Protein AF-0000000072587667 (afdb_homodimer)

Secondary structure (DSSP, 8-state):
-EEEEETTTSHHHHHHHHHHHHH-EEE-TTSSEEE--EEEEEESSPPP-TT-TTEEEEE--TTSHHHHHHH--TTEEEEEE-----HHHHHH-HHHHIIIIIIIHHHHHHHHHHHTS--EEEEEEEGGG--SS--SSB-TTB----SSHHHHHHHHHHHHHHHHHHTTS-EEEEEEEPEE----SS--S-TTTHHHHHHHHHHTT--EEE-S-TT-EEEEE-HHHHHHHHHHHHHS-HHHHTT--EEE---EEEEHHHHHHHHHHHH-HHHHTTEEE---HHHHHHHHTS-S-B--HHHHHTT----S-HHHHHHHHHHHHH-/-EEEEETTTSHHHHHHHHHHHHH-EEE-TTSSEEE--EEEEEESSPPP-TT-TTEEEEE--TTSHHHHHHH--TTEEEEEE-----HHHHHH-HHHHIIIIIIIHHHHHHHHHHHTS--EEEEEEEGGG--SS--SSB-TTB----SSHHHHHHHHHHHHHHHHHHTTS-EEEEEEEPEE----SS--S-TTHHHHHHHHHHHTT--EEE-S-TT-EEEEE-HHHHHHHHHHHHHS-HHHHTT--EEE---EEEEHHHHHHHHHHHH-HHHHTTEEE---HHHHHHHHTS-S-B--HHHHHTT----S-HHHHHHHHHHHHH-

Nearest PDB structures (foldseek):
  2hrz-assembly1_A-2  TM=9.323E-01  e=7.200E-38  Agrobacterium fabrum str. C58
  7epr-assembly1_B  TM=9.068E-01  e=6.018E-23  synthetic construct
  5z75-assembly2_D  TM=9.074E-01  e=6.018E-23  synthetic construct
  7eps-assembly2_C  TM=8.869E-01  e=4.009E-23  synthetic construct
  3a4v-assembly1_A  TM=8.579E-01  e=2.378E-23  Thermoplasma volcanium

Foldseek 3Di:
DEEEEEVCQPQLNVVLVVVCVVVQWAQFLVLRIDGQQAYEYEYCDWHDQVPDPRYHYYHDALLDLVSLLVRDALPHQEYEYPDADAFQRCQVPVVRRCSRLANSLLSNLVSLLVNPNAHEYEYEAALQQAFDDADLAAELPDDGDGPTSNNVSRNNSQVSQLVSCVVSSHLYAYEHAWAEPQTDDDFDSHLCSLLNQLQHQLVVVAAGEDAEDQQQKGWYFYSVLVSVCRRLLSSFDSVLCPSPRYAYAHGDTDGNNQLLVLSCVQPNDSSSVRYHYHHDPVSHVSSNGGHSHYDRVSVVVSPRDGDDGSNVRSVVVVVVVVD/DEEEEEVCQPQLNVVLVVVCVVVQWAQFPVLRIDGQQAYEYEYCDWHDQVPDPRYHYYHDALLDLVSLLVRDALPHQEYEYPDADAFQRCQVPVVRRCSRLANSLLSNLVSLLVNPNAHEYEYEAALQQAFDDADLAAELPDDGDGPTSNNVSRNNSQVSQLVSCVVSSHLYAYEHAWAEPQTDDDFDSHLCSLLNQLQHQLVVVAAGEDAEDQQQKGWYFYSVLVSVLRRLLSSFDSVLCPSPRYAYAHGDTDGNNQLLVLSCVQPNDSSSVRYHYHHDPVSHVSSNGGHSHYDRVSVVVSPRYGDDGSNVRSVVVVVVVVD

Structure (mmCIF, N/CA/C/O backbone):
data_AF-0000000072587667-model_v1
#
loop_
_entity.id
_entity.type
_entity.pdbx_description
1 polymer 'NAD-dependent epimerase/dehydratase domain-containing protein'
#
loop_
_atom_site.group_PDB
_atom_site.id
_atom_site.type_symbol
_atom_site.label_atom_id
_atom_site.label_alt_id
_atom_site.label_comp_id
_atom_site.label_asym_id
_atom_site.label_entity_id
_atom_site.label_seq_id
_atom_site.pdbx_PDB_ins_code
_atom_site.Cartn_x
_atom_site.Cartn_y
_atom_site.Cartn_z
_atom_site.occupancy
_atom_site.B_iso_or_equiv
_atom_site.auth_seq_id
_atom_site.auth_comp_id
_atom_site.auth_asym_id
_atom_site.auth_atom_id
_atom_site.pdbx_PDB_model_num
ATOM 1 N N . MET A 1 1 ? 14.953 29.453 -4.309 1 95.75 1 MET A N 1
ATOM 2 C CA . MET A 1 1 ? 14.25 28.266 -4.805 1 95.75 1 MET A CA 1
ATOM 3 C C . MET A 1 1 ? 12.742 28.5 -4.848 1 95.75 1 MET A C 1
ATOM 5 O O . MET A 1 1 ? 12.242 29.438 -4.227 1 95.75 1 MET A O 1
ATOM 9 N N . LYS A 1 2 ? 12.102 27.719 -5.676 1 97.88 2 LYS A N 1
ATOM 10 C CA . LYS A 1 2 ? 10.641 27.656 -5.711 1 97.88 2 LYS A CA 1
ATOM 11 C C . LYS A 1 2 ? 10.117 26.5 -4.855 1 97.88 2 LYS A C 1
ATOM 13 O O . LYS A 1 2 ? 10.672 25.391 -4.891 1 97.88 2 LYS A O 1
ATOM 18 N N . VAL A 1 3 ? 9.07 26.812 -4.016 1 98.62 3 VAL A N 1
ATOM 19 C CA . VAL A 1 3 ? 8.43 25.828 -3.145 1 98.62 3 VAL A CA 1
ATOM 20 C C . VAL A 1 3 ? 6.941 25.734 -3.473 1 98.62 3 VAL A C 1
ATOM 22 O O . VAL A 1 3 ? 6.27 26.766 -3.639 1 98.62 3 VAL A O 1
ATOM 25 N N . LEU A 1 4 ? 6.488 24.531 -3.643 1 98.94 4 LEU A N 1
ATOM 26 C CA . LEU A 1 4 ? 5.07 24.297 -3.889 1 98.94 4 LEU A CA 1
ATOM 27 C C . LEU A 1 4 ? 4.406 23.672 -2.666 1 98.94 4 LEU A C 1
ATOM 29 O O . LEU A 1 4 ? 4.922 22.719 -2.09 1 98.94 4 LEU A O 1
ATOM 33 N N . ILE A 1 5 ? 3.271 24.234 -2.244 1 98.94 5 ILE A N 1
ATOM 34 C CA . ILE A 1 5 ? 2.391 23.625 -1.252 1 98.94 5 ILE A CA 1
ATOM 35 C C . ILE A 1 5 ? 1.044 23.297 -1.891 1 98.94 5 ILE A C 1
ATOM 37 O O . ILE A 1 5 ? 0.292 24.203 -2.268 1 98.94 5 ILE A O 1
ATOM 41 N N . THR A 1 6 ? 0.776 22.016 -2.119 1 98.94 6 THR A N 1
ATOM 42 C CA . THR A 1 6 ? -0.61 21.672 -2.416 1 98.94 6 THR A CA 1
ATOM 43 C C . THR A 1 6 ? -1.441 21.625 -1.138 1 98.94 6 THR A C 1
ATOM 45 O O . THR A 1 6 ? -0.946 21.219 -0.081 1 98.94 6 THR A O 1
ATOM 48 N N . GLY A 1 7 ? -2.746 21.969 -1.292 1 98.56 7 GLY A N 1
ATOM 49 C CA . GLY A 1 7 ? -3.49 22.234 -0.074 1 98.56 7 GLY A CA 1
ATOM 50 C C . GLY A 1 7 ? -3.096 23.547 0.586 1 98.56 7 GLY A C 1
ATOM 51 O O . GLY A 1 7 ? -3.162 23.672 1.811 1 98.56 7 GLY A O 1
ATOM 52 N N . GLY A 1 8 ? -2.67 24.5 -0.221 1 98.44 8 GLY A N 1
ATOM 53 C CA . GLY A 1 8 ? -2.084 25.734 0.271 1 98.44 8 GLY A CA 1
ATOM 54 C C . GLY A 1 8 ? -3.094 26.641 0.938 1 98.44 8 GLY A C 1
ATOM 55 O O . GLY A 1 8 ? -2.719 27.578 1.649 1 98.44 8 GLY A O 1
ATOM 56 N N . ALA A 1 9 ? -4.375 26.391 0.693 1 97.94 9 ALA A N 1
ATOM 57 C CA . ALA A 1 9 ? -5.41 27.203 1.316 1 97.94 9 ALA A CA 1
ATOM 58 C C . ALA A 1 9 ? -5.898 26.578 2.617 1 97.94 9 ALA A C 1
ATOM 60 O O . ALA A 1 9 ? -6.625 27.219 3.387 1 97.94 9 ALA A O 1
ATOM 61 N N . GLY A 1 10 ? -5.457 25.344 2.854 1 96.38 10 GLY A N 1
ATOM 62 C CA . GLY A 1 10 ? -5.895 24.641 4.055 1 96.38 10 GLY A CA 1
ATOM 63 C C . GLY A 1 10 ? -5.203 25.141 5.312 1 96.38 10 GLY A C 1
ATOM 64 O O . GLY A 1 10 ? -4.254 25.922 5.242 1 96.38 10 GLY A O 1
ATOM 65 N N . PHE A 1 11 ? -5.613 24.625 6.449 1 95.62 11 PHE A N 1
ATOM 66 C CA . PHE A 1 11 ? -5.172 25.062 7.77 1 95.62 11 PHE A CA 1
ATOM 67 C C . PHE A 1 11 ? -3.662 24.906 7.91 1 95.62 11 PHE A C 1
ATOM 69 O O . PHE A 1 11 ? -2.955 25.875 8.172 1 95.62 11 PHE A O 1
ATOM 76 N N . LEU A 1 12 ? -3.094 23.688 7.668 1 97.44 12 LEU A N 1
ATOM 77 C CA . LEU A 1 12 ? -1.657 23.469 7.793 1 97.44 12 LEU A CA 1
ATOM 78 C C . LEU A 1 12 ? -0.903 24.172 6.668 1 97.44 12 LEU A C 1
ATOM 80 O O . LEU A 1 12 ? 0.214 24.656 6.871 1 97.44 12 LEU A O 1
ATOM 84 N N . GLY A 1 13 ? -1.566 24.203 5.465 1 98.38 13 GLY A N 1
ATOM 85 C CA . GLY A 1 13 ? -0.937 24.875 4.34 1 98.38 13 GLY A CA 1
ATOM 86 C C . GLY A 1 13 ? -0.648 26.344 4.602 1 98.38 13 GLY A C 1
ATOM 87 O O . GLY A 1 13 ? 0.457 26.828 4.336 1 98.38 13 GLY A O 1
ATOM 88 N N . GLN A 1 14 ? -1.628 27.031 5.156 1 97.75 14 GLN A N 1
ATOM 89 C CA . GLN A 1 14 ? -1.488 28.469 5.438 1 97.75 14 GLN A CA 1
ATOM 90 C C . GLN A 1 14 ? -0.455 28.703 6.535 1 97.75 14 GLN A C 1
ATOM 92 O O . GLN A 1 14 ? 0.336 29.656 6.449 1 97.75 14 GLN A O 1
ATOM 97 N N . ARG A 1 15 ? -0.431 27.859 7.527 1 97.5 15 ARG A N 1
ATOM 98 C CA . ARG A 1 15 ? 0.527 28 8.617 1 97.5 15 ARG A CA 1
ATOM 99 C C . ARG A 1 15 ? 1.946 27.703 8.148 1 97.5 15 ARG A C 1
ATOM 101 O O . ARG A 1 15 ? 2.895 28.375 8.547 1 97.5 15 ARG A O 1
ATOM 108 N N . LEU A 1 16 ? 2.062 26.672 7.324 1 98.75 16 LEU A N 1
ATOM 109 C CA . LEU A 1 16 ? 3.365 26.344 6.754 1 98.75 16 LEU A CA 1
ATOM 110 C C . LEU A 1 16 ? 3.889 27.484 5.891 1 98.75 16 LEU A C 1
ATOM 112 O O . LEU A 1 16 ? 5.059 27.859 5.988 1 98.75 16 LEU A O 1
ATOM 116 N N . ALA A 1 17 ? 2.996 28.031 5.078 1 98.69 17 ALA A N 1
ATOM 117 C CA . ALA A 1 17 ? 3.371 29.141 4.219 1 98.69 17 ALA A CA 1
ATOM 118 C C . ALA A 1 17 ? 3.896 30.328 5.039 1 98.69 17 ALA A C 1
ATOM 120 O O . ALA A 1 17 ? 4.949 30.875 4.73 1 98.69 17 ALA A O 1
ATOM 121 N N . LYS A 1 18 ? 3.168 30.672 6.09 1 97.94 18 LYS A N 1
ATOM 122 C CA . LYS A 1 18 ? 3.564 31.781 6.961 1 97.94 18 LYS A CA 1
ATOM 123 C C . LYS A 1 18 ? 4.957 31.547 7.543 1 97.94 18 LYS A C 1
ATOM 125 O O . LYS A 1 18 ? 5.789 32.438 7.543 1 97.94 18 LYS A O 1
ATOM 130 N N . GLN A 1 19 ? 5.168 30.344 8.031 1 98.12 19 GLN A N 1
ATOM 131 C CA . GLN A 1 19 ? 6.449 30.031 8.656 1 98.12 19 GLN A CA 1
ATOM 132 C C . GLN A 1 19 ? 7.574 30.031 7.625 1 98.12 19 GLN A C 1
ATOM 134 O O . GLN A 1 19 ? 8.688 30.484 7.918 1 98.12 19 GLN A O 1
ATOM 139 N N . LEU A 1 20 ? 7.371 2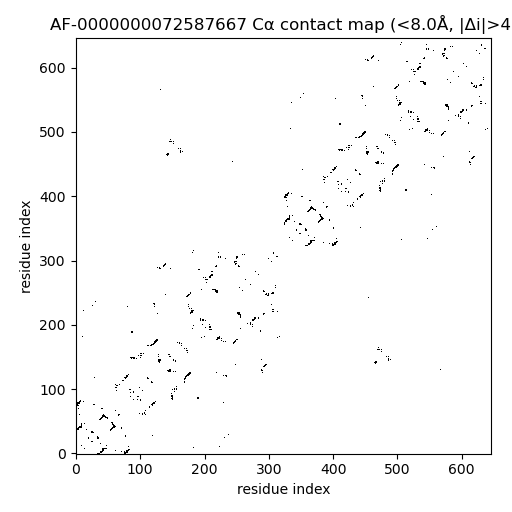9.484 6.43 1 98.44 20 LEU A N 1
ATOM 140 C CA . LEU A 1 20 ? 8.383 29.453 5.379 1 98.44 20 LEU A CA 1
ATOM 141 C C . LEU A 1 20 ? 8.758 30.875 4.945 1 98.44 20 LEU A C 1
ATOM 143 O O . LEU A 1 20 ? 9.93 31.156 4.707 1 98.44 20 LEU A O 1
ATOM 147 N N . LEU A 1 21 ? 7.754 31.734 4.848 1 98.12 21 LEU A N 1
ATOM 148 C CA . LEU A 1 21 ? 8 33.125 4.465 1 98.12 21 LEU A CA 1
ATOM 149 C C . LEU A 1 21 ? 8.828 33.844 5.523 1 98.12 21 LEU A C 1
ATOM 151 O O . LEU A 1 21 ? 9.734 34.625 5.191 1 98.12 21 LEU A O 1
ATOM 155 N N . ALA A 1 22 ? 8.508 33.594 6.797 1 97.75 22 ALA A N 1
ATOM 156 C CA . ALA A 1 22 ? 9.258 34.188 7.895 1 97.75 22 ALA A CA 1
ATOM 157 C C . ALA A 1 22 ? 10.711 33.719 7.902 1 97.75 22 ALA A C 1
ATOM 159 O O . ALA A 1 22 ? 11.617 34.531 8.156 1 97.75 22 ALA A O 1
ATOM 160 N N . ARG A 1 23 ? 10.914 32.438 7.621 1 97.25 23 ARG A N 1
ATOM 161 C CA . ARG A 1 23 ? 12.258 31.875 7.578 1 97.25 23 ARG A CA 1
ATOM 162 C C . ARG A 1 23 ? 13.031 32.406 6.367 1 97.25 23 ARG A C 1
ATOM 164 O O . ARG A 1 23 ? 14.227 32.656 6.461 1 97.25 23 ARG A O 1
ATOM 171 N N . GLY A 1 24 ? 12.406 32.375 5.242 1 97.94 24 GLY A N 1
ATOM 172 C CA . GLY A 1 24 ? 12.945 32.906 4.016 1 97.94 24 GLY A CA 1
ATOM 173 C C . GLY A 1 24 ? 13.859 31.953 3.275 1 97.94 24 GLY A C 1
ATOM 174 O O . GLY A 1 24 ? 14.336 32.281 2.182 1 97.94 24 GLY A O 1
ATOM 175 N N . GLU A 1 25 ? 14.125 30.797 3.943 1 97.44 25 GLU A N 1
ATOM 176 C CA . GLU A 1 25 ? 15.039 29.844 3.311 1 97.44 25 GLU A CA 1
ATOM 177 C C . GLU A 1 25 ? 14.688 28.406 3.688 1 97.44 25 GLU A C 1
ATOM 179 O O . GLU A 1 25 ? 13.93 28.188 4.637 1 97.44 25 GLU A O 1
ATOM 184 N N . LEU A 1 26 ? 15.141 27.484 2.902 1 96.25 26 LEU A N 1
ATOM 185 C CA . LEU A 1 26 ? 15.055 26.047 3.1 1 96.25 26 LEU A CA 1
ATOM 186 C C . LEU A 1 26 ? 16.344 25.359 2.66 1 96.25 26 LEU A C 1
ATOM 188 O O . LEU A 1 26 ? 17.016 25.828 1.736 1 96.25 26 LEU A O 1
ATOM 192 N N . THR A 1 27 ? 16.625 24.266 3.352 1 92.75 27 TH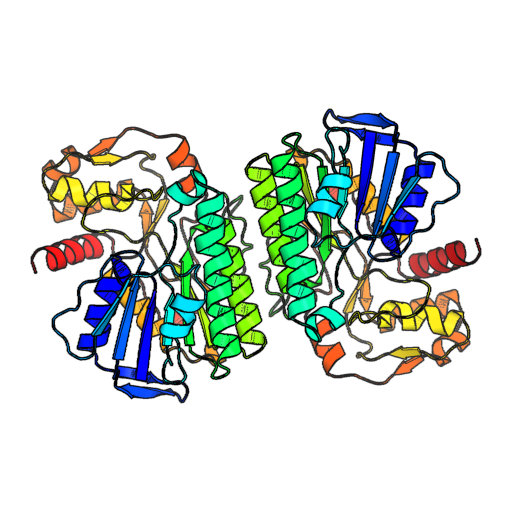R A N 1
ATOM 193 C CA . THR A 1 27 ? 17.797 23.516 2.922 1 92.75 27 THR A CA 1
ATOM 194 C C . THR A 1 27 ? 17.594 22.953 1.52 1 92.75 27 THR A C 1
ATOM 196 O O . THR A 1 27 ? 16.594 22.281 1.255 1 92.75 27 THR A O 1
ATOM 199 N N . GLY A 1 28 ? 18.578 23.172 0.674 1 83.5 28 GLY A N 1
ATOM 200 C CA . GLY A 1 28 ? 18.5 22.719 -0.701 1 83.5 28 GLY A CA 1
ATOM 201 C C . GLY A 1 28 ? 19 21.297 -0.883 1 83.5 28 GLY A C 1
ATOM 202 O O . GLY A 1 28 ? 19.359 20.625 0.089 1 83.5 28 GLY A O 1
ATOM 203 N N . PRO A 1 29 ? 18.953 20.75 -2.158 1 78.25 29 PRO A N 1
ATOM 204 C CA . PRO A 1 29 ? 19.359 19.375 -2.471 1 78.25 29 PRO A CA 1
ATOM 205 C C . PRO A 1 29 ? 20.828 19.094 -2.119 1 78.25 29 PRO A C 1
ATOM 207 O O . PRO A 1 29 ? 21.188 17.953 -1.863 1 78.25 29 PRO A O 1
ATOM 210 N N . ASN A 1 30 ? 21.609 20.188 -2.088 1 81.25 30 ASN A N 1
ATOM 211 C CA . ASN A 1 30 ? 23.031 20.016 -1.803 1 81.25 30 ASN A CA 1
ATOM 212 C C . ASN A 1 30 ? 23.312 20.125 -0.31 1 81.25 30 ASN A C 1
ATOM 214 O O . ASN A 1 30 ? 24.484 20.125 0.104 1 81.25 30 ASN A O 1
ATOM 218 N N . GLY A 1 31 ? 22.266 20.391 0.42 1 85.56 31 GLY A N 1
ATOM 219 C CA . GLY A 1 31 ? 22.438 20.453 1.864 1 85.56 31 GLY A CA 1
ATOM 220 C C . GLY A 1 31 ? 22.641 21.859 2.387 1 85.56 31 GLY A C 1
ATOM 221 O O . GLY A 1 31 ? 22.672 22.078 3.6 1 85.56 31 GLY A O 1
ATOM 222 N N . ALA A 1 32 ? 22.703 22.812 1.496 1 91.25 32 ALA A N 1
ATOM 223 C CA . ALA A 1 32 ? 22.922 24.203 1.898 1 91.25 32 ALA A CA 1
ATOM 224 C C . ALA A 1 32 ? 21.609 24.984 1.881 1 91.25 32 ALA A C 1
ATOM 226 O O . ALA A 1 32 ? 20.734 24.719 1.058 1 91.25 32 ALA A O 1
ATOM 227 N N . PRO A 1 33 ? 21.531 25.938 2.797 1 94.38 33 PRO A N 1
ATOM 228 C CA . PRO A 1 33 ? 20.328 26.781 2.777 1 94.38 33 PRO A CA 1
ATOM 229 C C . PRO A 1 33 ? 20.203 27.578 1.483 1 94.38 33 PRO A C 1
ATOM 231 O O . PRO A 1 33 ? 21.188 28.062 0.942 1 94.38 33 PRO A O 1
ATOM 234 N N . ARG A 1 34 ? 19.047 27.688 1.019 1 96 34 ARG A N 1
ATOM 235 C CA . ARG A 1 34 ? 18.719 28.469 -0.172 1 96 34 ARG A CA 1
ATOM 236 C C . ARG A 1 34 ? 17.516 29.375 0.076 1 96 34 ARG A C 1
ATOM 238 O O . ARG A 1 34 ? 16.562 28.953 0.723 1 96 34 ARG A O 1
ATOM 245 N N . ARG A 1 35 ? 17.578 30.5 -0.483 1 97.44 35 ARG A N 1
ATOM 246 C CA . ARG A 1 35 ? 16.484 31.453 -0.357 1 97.44 35 ARG A CA 1
ATOM 247 C C . ARG A 1 35 ? 15.242 30.969 -1.078 1 97.44 35 ARG A C 1
ATOM 249 O O . ARG A 1 35 ? 15.336 30.391 -2.166 1 97.44 35 ARG A O 1
ATOM 256 N N . ILE A 1 36 ? 14.094 31.219 -0.482 1 98.25 36 ILE A N 1
ATOM 257 C CA . ILE A 1 36 ? 12.82 30.953 -1.138 1 98.25 36 ILE A CA 1
ATOM 258 C C . ILE A 1 36 ? 12.43 32.156 -2.012 1 98.25 36 ILE A C 1
ATOM 260 O O . ILE A 1 36 ? 12.055 33.219 -1.5 1 98.25 36 ILE A O 1
ATOM 264 N N . ASP A 1 37 ? 12.516 31.938 -3.303 1 98.19 37 ASP A N 1
ATOM 265 C CA . ASP A 1 37 ? 12.227 33 -4.25 1 98.19 37 ASP A CA 1
ATOM 266 C C . ASP A 1 37 ? 10.75 33.062 -4.609 1 98.19 37 ASP A C 1
ATOM 268 O O . ASP A 1 37 ? 10.219 34.094 -4.961 1 98.19 37 ASP A O 1
ATOM 272 N N . GLU A 1 38 ? 10.133 31.891 -4.551 1 98.44 38 GLU A N 1
ATOM 273 C CA . GLU A 1 38 ? 8.719 31.766 -4.879 1 98.44 38 GLU A CA 1
ATOM 274 C C . GLU A 1 38 ? 8.055 30.672 -4.055 1 98.44 38 GLU A C 1
ATOM 276 O O . GLU A 1 38 ? 8.617 29.578 -3.889 1 98.44 38 GLU A O 1
ATOM 281 N N . LEU A 1 39 ? 6.957 31.016 -3.523 1 98.62 39 LEU A N 1
ATOM 282 C CA . LEU A 1 39 ? 6.102 30.094 -2.797 1 98.62 39 LEU A CA 1
ATOM 283 C C . LEU A 1 39 ? 4.738 29.969 -3.471 1 98.62 39 LEU A C 1
ATOM 285 O O . LEU A 1 39 ? 3.941 30.906 -3.451 1 98.62 39 LEU A O 1
ATOM 289 N N . VAL A 1 40 ? 4.469 28.812 -4.094 1 98.81 40 VAL A N 1
ATOM 290 C CA . VAL A 1 40 ? 3.205 28.594 -4.789 1 98.81 40 VAL A CA 1
ATOM 291 C C . VAL A 1 40 ? 2.225 27.891 -3.854 1 98.81 40 VAL A C 1
ATOM 293 O O . VAL A 1 40 ? 2.523 26.812 -3.324 1 98.81 40 VAL A O 1
ATOM 296 N N . LEU A 1 41 ? 1.1 28.484 -3.598 1 98.81 41 LEU A N 1
ATOM 297 C CA . LEU A 1 41 ? -0.002 27.891 -2.844 1 98.81 41 LEU A CA 1
ATOM 298 C C . LEU A 1 41 ? -1.102 27.406 -3.779 1 98.81 41 LEU A C 1
ATOM 300 O O . LEU A 1 41 ? -1.875 28.203 -4.309 1 98.81 41 LEU A O 1
ATOM 304 N N . LEU A 1 42 ? -1.14 26.078 -3.99 1 98.88 42 LEU A N 1
ATOM 305 C CA . LEU A 1 42 ? -2.096 25.469 -4.906 1 98.88 42 LEU A CA 1
ATOM 306 C C . LEU A 1 42 ? -3.242 24.828 -4.141 1 98.88 42 LEU A C 1
ATOM 308 O O . LEU A 1 42 ? -3.014 24.016 -3.238 1 98.88 42 LEU A O 1
ATOM 312 N N . ASP A 1 43 ? -4.438 25.172 -4.453 1 98.69 43 ASP A N 1
ATOM 313 C CA . ASP A 1 43 ? -5.637 24.609 -3.836 1 98.69 43 ASP A CA 1
ATOM 314 C C . ASP A 1 43 ? -6.852 24.766 -4.746 1 98.69 43 ASP A C 1
ATOM 316 O O . ASP A 1 43 ? -6.789 25.469 -5.758 1 98.69 43 ASP A O 1
ATOM 320 N N . VAL A 1 44 ? -7.93 24.062 -4.402 1 98.25 44 VAL A N 1
ATOM 321 C CA . VAL A 1 44 ? -9.156 24.172 -5.18 1 98.25 44 VAL A CA 1
ATOM 322 C C . VAL A 1 44 ? -9.883 25.469 -4.812 1 98.25 44 VAL A C 1
ATOM 324 O O . VAL A 1 44 ? -10.789 25.906 -5.531 1 98.25 44 VAL A O 1
ATOM 327 N N . VAL A 1 45 ? -9.438 26.141 -3.736 1 97.62 45 VAL A N 1
ATOM 328 C CA . VAL A 1 45 ? -9.961 27.453 -3.357 1 97.62 45 VAL A CA 1
ATOM 329 C C . VAL A 1 45 ? -8.82 28.453 -3.236 1 97.62 45 VAL A C 1
ATOM 331 O O . VAL A 1 45 ? -7.656 28.062 -3.102 1 97.62 45 VAL A O 1
ATOM 334 N N . GLN A 1 46 ? -9.102 29.672 -3.275 1 97.5 46 GLN A N 1
ATOM 335 C CA . GLN A 1 46 ? -8.102 30.734 -3.234 1 97.5 46 GLN A CA 1
ATOM 336 C C . GLN A 1 46 ? -7.422 30.797 -1.868 1 97.5 46 GLN A C 1
ATOM 338 O O . GLN A 1 46 ? -8.094 30.922 -0.842 1 97.5 46 GLN A O 1
ATOM 343 N N . ALA A 1 47 ? -6.109 30.734 -1.859 1 96.5 47 ALA A N 1
ATOM 344 C CA . ALA A 1 47 ? -5.336 30.844 -0.628 1 96.5 47 ALA A CA 1
ATOM 345 C C . ALA A 1 47 ? -5.078 32.312 -0.277 1 96.5 47 ALA A C 1
ATOM 347 O O . ALA A 1 47 ? -5.141 33.188 -1.146 1 96.5 47 ALA A O 1
ATOM 348 N N . HIS A 1 48 ? -4.836 32.469 1.001 1 91.31 48 HIS A N 1
ATOM 349 C CA . HIS A 1 48 ? -4.375 33.781 1.438 1 91.31 48 HIS A CA 1
ATOM 350 C C . HIS A 1 48 ? -3.012 34.125 0.839 1 91.31 48 HIS A C 1
ATOM 352 O O . HIS A 1 48 ? -2.125 33.281 0.789 1 91.31 48 HIS A O 1
ATOM 358 N N . ASP A 1 49 ? -2.764 35.344 0.334 1 87 49 ASP A N 1
ATOM 359 C CA . ASP A 1 49 ? -1.525 35.656 -0.372 1 87 49 ASP A CA 1
ATOM 360 C C . ASP A 1 49 ? -0.516 36.312 0.561 1 87 49 ASP A C 1
ATOM 362 O O . ASP A 1 49 ? 0.63 36.562 0.175 1 87 49 ASP A O 1
ATOM 366 N N . PHE A 1 50 ? -0.824 36.594 1.835 1 92.62 50 PHE A N 1
ATOM 367 C CA . PHE A 1 50 ? 0.072 37.062 2.883 1 92.62 50 PHE A CA 1
ATOM 368 C C . PHE A 1 50 ? 0.664 38.438 2.516 1 92.62 50 PHE A C 1
ATOM 370 O O . PHE A 1 50 ? 1.636 38.875 3.129 1 92.62 50 PHE A O 1
ATOM 377 N N . ASP A 1 51 ? 0.313 39.125 1.457 1 94.56 51 ASP A N 1
ATOM 378 C CA . ASP A 1 51 ? 0.867 40.375 0.964 1 94.56 51 ASP A CA 1
ATOM 379 C C . ASP A 1 51 ? 2.381 40.281 0.792 1 94.56 51 ASP A C 1
ATOM 381 O O . ASP A 1 51 ? 3.115 41.188 1.208 1 94.56 51 ASP A O 1
ATOM 385 N N . ASP A 1 52 ? 2.896 39.188 0.437 1 97.5 52 ASP A N 1
ATOM 386 C CA . ASP A 1 52 ? 4.305 38.906 0.176 1 97.5 52 ASP A CA 1
ATOM 387 C C . ASP A 1 52 ? 4.543 38.625 -1.306 1 97.5 52 ASP A C 1
ATOM 389 O O . ASP A 1 52 ? 3.879 37.781 -1.898 1 97.5 52 ASP A O 1
ATOM 393 N N . ALA A 1 53 ? 5.488 39.312 -1.889 1 97 53 ALA A N 1
ATOM 394 C CA . ALA A 1 53 ? 5.742 39.25 -3.326 1 97 53 ALA A CA 1
ATOM 395 C C . ALA A 1 53 ? 6.203 37.844 -3.746 1 97 53 ALA A C 1
ATOM 397 O O . ALA A 1 53 ? 6.102 37.5 -4.918 1 97 53 ALA A O 1
ATOM 398 N N . ARG A 1 54 ? 6.688 37.125 -2.814 1 97.5 54 ARG A N 1
ATOM 399 C CA . ARG A 1 54 ? 7.172 35.781 -3.115 1 97.5 54 ARG A CA 1
ATOM 400 C C . ARG A 1 54 ? 6.008 34.812 -3.318 1 97.5 54 ARG A C 1
ATOM 402 O O . ARG A 1 54 ? 6.188 33.719 -3.867 1 97.5 54 ARG A O 1
ATOM 409 N N . VAL A 1 55 ? 4.77 35.156 -2.986 1 98.62 55 VAL A N 1
ATOM 410 C CA . VAL A 1 55 ? 3.664 34.188 -2.92 1 98.62 55 VAL A CA 1
ATOM 411 C C . VAL A 1 55 ? 2.854 34.25 -4.215 1 98.62 55 VAL A C 1
ATOM 413 O O . VAL A 1 55 ? 2.486 35.344 -4.676 1 98.62 55 VAL A O 1
ATOM 416 N N . THR A 1 56 ? 2.605 33.156 -4.82 1 97.62 56 THR A N 1
ATOM 417 C CA . THR A 1 56 ? 1.656 32.969 -5.91 1 97.62 56 THR A CA 1
ATOM 418 C C . THR A 1 56 ? 0.551 32 -5.5 1 97.62 56 THR A C 1
ATOM 420 O O . THR A 1 56 ? 0.793 30.797 -5.348 1 97.62 56 THR A O 1
ATOM 423 N N . ALA A 1 57 ? -0.606 32.5 -5.316 1 97.62 57 ALA A N 1
ATOM 424 C CA . ALA A 1 57 ? -1.758 31.656 -5.027 1 97.62 57 ALA A CA 1
ATOM 425 C C . ALA A 1 57 ? -2.424 31.172 -6.312 1 97.62 57 ALA A C 1
ATOM 427 O O . ALA A 1 57 ? -2.729 31.984 -7.195 1 97.62 57 ALA A O 1
ATOM 428 N N . ARG A 1 58 ? -2.613 29.906 -6.457 1 97.44 58 ARG A N 1
ATOM 429 C CA . ARG A 1 58 ? -3.207 29.312 -7.652 1 97.44 58 ARG A CA 1
ATOM 430 C C . ARG A 1 58 ? -4.402 28.438 -7.297 1 97.44 58 ARG A C 1
ATOM 432 O O . ARG A 1 58 ? -4.297 27.562 -6.434 1 97.44 58 ARG A O 1
ATOM 439 N N . VAL A 1 59 ? -5.488 28.688 -7.945 1 98.5 59 VAL A N 1
ATOM 440 C CA . VAL A 1 59 ? -6.66 27.844 -7.789 1 98.5 59 VAL A CA 1
ATOM 441 C C . VAL A 1 59 ? -6.66 26.766 -8.867 1 98.5 59 VAL A C 1
ATOM 443 O O . VAL A 1 59 ? -6.559 27.062 -10.062 1 98.5 59 VAL A O 1
ATOM 446 N N . GLY A 1 60 ? -6.715 25.469 -8.422 1 98.75 60 GLY A N 1
ATOM 447 C CA . GLY A 1 60 ? -6.719 24.375 -9.375 1 98.75 60 GLY A CA 1
ATOM 448 C C . GLY A 1 60 ? -6.895 23.016 -8.719 1 98.75 60 GLY A C 1
ATOM 449 O O . GLY A 1 60 ? -6.691 22.875 -7.512 1 98.75 60 GLY A O 1
ATOM 450 N N . ASP A 1 61 ? -7.281 22.094 -9.508 1 98.75 61 ASP A N 1
ATOM 451 C CA . ASP A 1 61 ? -7.465 20.703 -9.102 1 98.75 61 ASP A CA 1
ATOM 452 C C . ASP A 1 61 ? -6.191 19.891 -9.328 1 98.75 61 ASP A C 1
ATOM 454 O O . ASP A 1 61 ? -5.734 19.75 -10.461 1 98.75 61 ASP A O 1
ATOM 458 N N . ILE A 1 62 ? -5.68 19.312 -8.25 1 98.75 62 ILE A N 1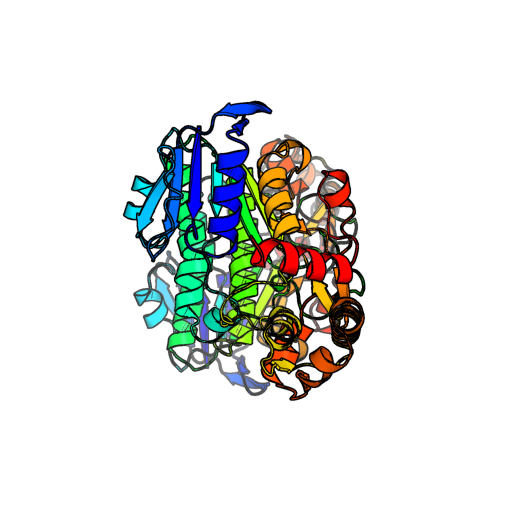
ATOM 459 C CA . ILE A 1 62 ? -4.402 18.609 -8.352 1 98.75 62 ILE A CA 1
ATOM 460 C C . ILE A 1 62 ? -4.574 17.328 -9.156 1 98.75 62 ILE A C 1
ATOM 462 O O . ILE A 1 62 ? -3.59 16.688 -9.539 1 98.75 62 ILE A O 1
ATOM 466 N N . ALA A 1 63 ? -5.812 16.953 -9.398 1 98.69 63 ALA A N 1
ATOM 467 C CA . ALA A 1 63 ? -6.055 15.773 -10.234 1 98.69 63 ALA A CA 1
ATOM 468 C C . ALA A 1 63 ? -5.973 16.125 -11.719 1 98.69 63 ALA A C 1
ATOM 470 O O . ALA A 1 63 ? -6.094 15.25 -12.578 1 98.69 63 ALA A O 1
ATOM 471 N N . ASP A 1 64 ? -5.809 17.375 -12.047 1 98.75 64 ASP A N 1
ATOM 472 C CA . ASP A 1 64 ? -5.598 17.844 -13.414 1 98.75 64 ASP A CA 1
ATOM 473 C C . ASP A 1 64 ? -4.105 17.984 -13.719 1 98.75 64 ASP A C 1
ATOM 475 O O . ASP A 1 64 ? -3.432 18.859 -13.156 1 98.75 64 ASP A O 1
ATOM 479 N N . ARG A 1 65 ? -3.641 17.266 -14.656 1 98.69 65 ARG A N 1
ATOM 480 C CA . ARG A 1 65 ? -2.221 17.234 -15 1 98.69 65 ARG A CA 1
ATOM 481 C C . ARG A 1 65 ? -1.731 18.641 -15.375 1 98.69 65 ARG A C 1
ATOM 483 O O . ARG A 1 65 ? -0.624 19.031 -15.008 1 98.69 65 ARG A O 1
ATOM 490 N N . ALA A 1 66 ? -2.518 19.359 -16.109 1 98.75 66 ALA A N 1
ATOM 491 C CA . ALA A 1 66 ? -2.119 20.688 -16.578 1 98.75 66 ALA A CA 1
ATOM 492 C C . ALA A 1 66 ? -1.886 21.625 -15.398 1 98.75 66 ALA A C 1
ATOM 494 O O . ALA A 1 66 ? -1.002 22.484 -15.453 1 98.75 66 ALA A O 1
ATOM 495 N N . VAL A 1 67 ? -2.676 21.5 -14.375 1 98.88 67 VAL A N 1
ATOM 496 C CA . VAL A 1 67 ? -2.539 22.328 -13.18 1 98.88 67 VAL A CA 1
ATOM 497 C C . VAL A 1 67 ? -1.189 22.047 -12.516 1 98.88 67 VAL A C 1
ATOM 499 O O . VAL A 1 67 ? -0.462 22.984 -12.172 1 98.88 67 VAL A O 1
ATOM 502 N N . LEU A 1 68 ? -0.817 20.766 -12.391 1 98.88 68 LEU A N 1
ATOM 503 C CA . LEU A 1 68 ? 0.437 20.391 -11.742 1 98.88 68 LEU A CA 1
ATOM 504 C C . LEU A 1 68 ? 1.63 20.781 -12.609 1 98.88 68 LEU A C 1
ATOM 506 O O . LEU A 1 68 ? 2.652 21.234 -12.102 1 98.88 68 LEU A O 1
ATOM 510 N N . GLU A 1 69 ? 1.485 20.609 -13.922 1 98.75 69 GLU A N 1
ATOM 511 C CA . GLU A 1 69 ? 2.568 20.969 -14.836 1 98.75 69 GLU A CA 1
ATOM 512 C C . GLU A 1 69 ? 2.84 22.469 -14.82 1 98.75 69 GLU A C 1
ATOM 514 O O . GLU A 1 69 ? 3.984 22.891 -14.969 1 98.75 69 GLU A O 1
ATOM 519 N N . ALA A 1 70 ? 1.83 23.25 -14.609 1 98.5 70 ALA A N 1
ATOM 520 C CA . ALA A 1 70 ? 1.989 24.703 -14.508 1 98.5 70 ALA A CA 1
ATOM 521 C C . ALA A 1 70 ? 2.637 25.094 -13.18 1 98.5 70 ALA A C 1
ATOM 523 O O . ALA A 1 70 ? 3.369 26.078 -13.109 1 98.5 70 ALA A O 1
ATOM 524 N N . ALA A 1 71 ? 2.453 24.297 -12.148 1 98.69 71 ALA A N 1
ATOM 525 C CA . ALA A 1 71 ? 2.914 24.641 -10.797 1 98.69 71 ALA A CA 1
ATOM 526 C C . ALA A 1 71 ? 4.336 24.141 -10.562 1 98.69 71 ALA A C 1
ATOM 528 O O . ALA A 1 71 ? 5.074 24.703 -9.758 1 98.69 71 ALA A O 1
ATOM 529 N N . ILE A 1 72 ? 4.738 23.078 -11.258 1 98.75 72 ILE A N 1
ATOM 530 C CA . ILE A 1 72 ? 6.027 22.438 -11.031 1 98.75 72 ILE A CA 1
ATOM 531 C C . ILE A 1 72 ? 6.941 22.672 -12.234 1 98.75 72 ILE A C 1
ATOM 533 O O . ILE A 1 72 ? 6.641 22.234 -13.344 1 98.75 72 ILE A O 1
ATOM 537 N N . ASP A 1 73 ? 8 23.312 -12.055 1 98 73 ASP A N 1
ATOM 538 C CA . ASP A 1 73 ? 9.023 23.516 -13.078 1 98 73 ASP A CA 1
ATOM 539 C C . ASP A 1 73 ? 10.414 23.219 -12.531 1 98 73 ASP A C 1
ATOM 541 O O . ASP A 1 73 ? 10.555 22.641 -11.453 1 98 73 ASP A O 1
ATOM 545 N N . ALA A 1 74 ? 11.438 23.547 -13.258 1 95.94 74 ALA A N 1
ATOM 546 C CA . ALA A 1 74 ? 12.812 23.172 -12.93 1 95.94 74 ALA A CA 1
ATOM 547 C C . ALA A 1 74 ? 13.305 23.891 -11.688 1 95.94 74 ALA A C 1
ATOM 549 O O . ALA A 1 74 ? 14.305 23.5 -11.078 1 95.94 74 ALA A O 1
ATOM 550 N N . ARG A 1 75 ? 12.57 24.938 -11.297 1 96.12 75 ARG A N 1
ATOM 551 C CA . ARG A 1 75 ? 12.977 25.703 -10.125 1 96.12 75 ARG A CA 1
ATOM 552 C C . ARG A 1 75 ? 12.32 25.172 -8.859 1 96.12 75 ARG A C 1
ATOM 554 O O . ARG A 1 75 ? 12.688 25.562 -7.746 1 96.12 75 ARG A O 1
ATOM 561 N N . THR A 1 76 ? 11.328 24.297 -9.008 1 97.69 76 THR A N 1
ATOM 562 C CA . THR A 1 76 ? 10.625 23.734 -7.863 1 97.69 76 THR A CA 1
ATOM 563 C C . THR A 1 76 ? 11.477 22.688 -7.16 1 97.69 76 THR A C 1
ATOM 565 O O . THR A 1 76 ? 11.5 21.516 -7.566 1 97.69 76 THR A O 1
ATOM 568 N N . HIS A 1 77 ? 12 23.078 -6.051 1 96.25 77 HIS A N 1
ATOM 569 C CA . HIS A 1 77 ? 12.945 22.172 -5.402 1 96.25 77 HIS A CA 1
ATOM 570 C C . HIS A 1 77 ? 12.297 21.453 -4.23 1 96.25 77 HIS A C 1
ATOM 572 O O . HIS A 1 77 ? 12.828 20.438 -3.75 1 96.25 77 HIS A O 1
ATOM 578 N N . ALA A 1 78 ? 11.203 22.016 -3.756 1 98.06 78 ALA A N 1
ATOM 579 C CA . ALA A 1 78 ? 10.484 21.375 -2.662 1 98.06 78 ALA A CA 1
ATOM 580 C C . ALA A 1 78 ? 8.977 21.406 -2.908 1 98.06 78 ALA A C 1
ATOM 582 O O . ALA A 1 78 ? 8.43 22.422 -3.35 1 98.06 78 ALA A O 1
ATOM 583 N N . VAL A 1 79 ? 8.375 20.297 -2.725 1 98.75 79 VAL A N 1
ATOM 584 C CA . VAL A 1 79 ? 6.922 20.172 -2.779 1 98.75 79 VAL A CA 1
ATOM 585 C C . VAL A 1 79 ? 6.402 19.641 -1.445 1 98.75 79 VAL A C 1
ATOM 587 O O . VAL A 1 79 ? 6.805 18.562 -0.997 1 98.75 79 VAL A O 1
ATOM 590 N N . PHE A 1 80 ? 5.609 20.422 -0.776 1 98.94 80 PHE A N 1
ATOM 591 C CA . PHE A 1 80 ? 4.82 19.938 0.35 1 98.94 80 PHE A CA 1
ATOM 592 C C . PHE A 1 80 ? 3.428 19.516 -0.106 1 98.94 80 PHE A C 1
ATOM 594 O O . PHE A 1 80 ? 2.594 20.359 -0.433 1 98.94 80 PHE A O 1
ATOM 601 N N . HIS A 1 81 ? 3.182 18.234 -0.144 1 98.94 81 HIS A N 1
ATOM 602 C CA . HIS A 1 81 ? 1.905 17.703 -0.606 1 98.94 81 HIS A CA 1
ATOM 603 C C . HIS A 1 81 ? 0.947 17.469 0.559 1 98.94 81 HIS A C 1
ATOM 605 O O . HIS A 1 81 ? 0.907 16.375 1.134 1 98.94 81 HIS A O 1
ATOM 611 N N . LEU A 1 82 ? 0.079 18.469 0.823 1 98.81 82 LEU A N 1
ATOM 612 C CA . LEU A 1 82 ? -0.84 18.438 1.955 1 98.81 82 LEU A CA 1
ATOM 613 C C . LEU A 1 82 ? -2.275 18.234 1.484 1 98.81 82 LEU A C 1
ATOM 615 O O . LEU A 1 82 ? -3.154 17.906 2.285 1 98.81 82 LEU A O 1
ATOM 619 N N . ALA A 1 83 ? -2.539 18.438 0.189 1 98.62 83 ALA A N 1
ATOM 620 C CA . ALA A 1 83 ? -3.893 18.312 -0.341 1 98.62 83 ALA A CA 1
ATOM 621 C C . ALA A 1 83 ? -4.434 16.906 -0.147 1 98.62 83 ALA A C 1
ATOM 623 O O . ALA A 1 83 ? -3.752 15.922 -0.456 1 98.62 83 ALA A O 1
ATOM 624 N N . ALA A 1 84 ? -5.609 16.812 0.342 1 98 84 ALA A N 1
ATOM 625 C CA . ALA A 1 84 ? -6.242 15.516 0.55 1 98 84 ALA A CA 1
ATOM 626 C C . ALA A 1 84 ? -7.742 15.672 0.806 1 98 84 ALA A C 1
ATOM 628 O O . ALA A 1 84 ? -8.211 16.75 1.16 1 98 84 ALA A O 1
ATOM 629 N N . ILE A 1 85 ? -8.43 14.594 0.542 1 96.56 85 ILE A N 1
ATOM 630 C CA . ILE A 1 85 ? -9.766 14.375 1.096 1 96.56 85 ILE A CA 1
ATOM 631 C C . ILE A 1 85 ? -9.656 13.703 2.461 1 96.56 85 ILE A C 1
ATOM 633 O O . ILE A 1 85 ? -8.969 12.688 2.604 1 96.56 85 ILE A O 1
ATOM 637 N N . VAL A 1 86 ? -10.297 14.266 3.473 1 93.31 86 VAL A N 1
ATOM 638 C CA . VAL A 1 86 ? -10.117 13.797 4.844 1 93.31 86 VAL A CA 1
ATOM 639 C C . VAL A 1 86 ? -10.844 12.461 5.031 1 93.31 86 VAL A C 1
ATOM 641 O O . VAL A 1 86 ? -11.586 12.023 4.152 1 93.31 86 VAL A O 1
ATOM 644 N N . SER A 1 87 ? -10.648 11.812 6.148 1 92.56 87 SER A N 1
ATOM 645 C CA . SER A 1 87 ? -11.008 10.422 6.395 1 92.56 87 SER A CA 1
ATOM 646 C C . SER A 1 87 ? -12.516 10.211 6.246 1 92.56 87 SER A C 1
ATOM 648 O O . SER A 1 87 ? -12.953 9.336 5.496 1 92.56 87 SER A O 1
ATOM 650 N N . GLY A 1 88 ? -13.336 11.047 6.934 1 90.81 88 GLY A N 1
ATOM 651 C CA . GLY A 1 88 ? -14.773 10.875 6.875 1 90.81 88 GLY A CA 1
ATOM 652 C C . GLY A 1 88 ? -15.344 11.078 5.484 1 90.81 88 GLY A C 1
ATOM 653 O O . GLY A 1 88 ? -16.234 10.336 5.055 1 90.81 88 GLY A O 1
ATOM 654 N N . GLN A 1 89 ? -14.805 12.031 4.816 1 93.25 89 GLN A N 1
ATOM 655 C CA . GLN A 1 89 ? -15.289 12.344 3.475 1 93.25 89 GLN A CA 1
ATOM 656 C C . GLN A 1 89 ? -14.898 11.258 2.482 1 93.25 89 GLN A C 1
ATOM 658 O O . GLN A 1 89 ? -15.695 10.875 1.625 1 93.25 89 GLN A O 1
ATOM 663 N N . ALA A 1 90 ? -13.68 10.734 2.586 1 95.12 90 ALA A N 1
ATOM 664 C CA . ALA A 1 90 ? -13.219 9.664 1.7 1 95.12 90 ALA A CA 1
ATOM 665 C C . ALA A 1 90 ? -14.031 8.391 1.906 1 95.12 90 ALA A C 1
ATOM 667 O O . ALA A 1 90 ? -14.25 7.629 0.963 1 95.12 90 ALA A O 1
ATOM 668 N N . GLU A 1 91 ? -14.438 8.188 3.17 1 93.88 91 GLU A N 1
ATOM 669 C CA . GLU A 1 91 ? -15.281 7.027 3.453 1 93.88 91 GLU A CA 1
ATOM 670 C C . GLU A 1 91 ? -16.672 7.188 2.832 1 93.88 91 GLU A C 1
ATOM 672 O O . GLU A 1 91 ? -17.219 6.23 2.287 1 93.88 91 GLU A O 1
ATOM 677 N N . ALA A 1 92 ? -17.188 8.406 2.906 1 94.44 92 ALA A N 1
ATOM 678 C CA . ALA A 1 92 ? -18.516 8.688 2.381 1 94.44 92 ALA A CA 1
ATOM 679 C C . ALA A 1 92 ? -18.5 8.742 0.856 1 94.44 92 ALA A C 1
ATOM 681 O O . ALA A 1 92 ? -19.469 8.32 0.209 1 94.44 92 ALA A O 1
ATOM 682 N N . ASP A 1 93 ? -17.5 9.273 0.302 1 97.62 93 ASP A N 1
ATOM 683 C CA . ASP A 1 93 ? -17.312 9.406 -1.14 1 97.62 93 ASP A CA 1
ATOM 684 C C . ASP A 1 93 ? -16.031 8.711 -1.591 1 97.62 93 ASP A C 1
ATOM 686 O O . ASP A 1 93 ? -15 9.367 -1.757 1 97.62 93 ASP A O 1
ATOM 690 N N . PHE A 1 94 ? -16.188 7.406 -1.862 1 98.31 94 PHE A N 1
ATOM 691 C CA . PHE A 1 94 ? -15.055 6.535 -2.166 1 98.31 94 PHE A CA 1
ATOM 692 C C . PHE A 1 94 ? -14.305 7.027 -3.398 1 98.31 94 PHE A C 1
ATOM 694 O O . PHE A 1 94 ? -13.078 7.133 -3.383 1 98.31 94 PHE A O 1
ATOM 701 N N . ASP A 1 95 ? -15 7.387 -4.441 1 98.69 95 ASP A N 1
ATOM 702 C CA . ASP A 1 95 ? -14.398 7.77 -5.715 1 98.69 95 ASP A CA 1
ATOM 703 C C . ASP A 1 95 ? -13.648 9.094 -5.594 1 98.69 95 ASP A C 1
ATOM 705 O O . ASP A 1 95 ? -12.578 9.266 -6.188 1 98.69 95 ASP A O 1
ATOM 709 N N . LEU A 1 96 ? -14.203 9.992 -4.816 1 98.56 96 LEU A N 1
ATOM 710 C CA . LEU A 1 96 ? -13.508 11.258 -4.582 1 98.56 96 LEU A CA 1
ATOM 711 C C . LEU A 1 96 ? -12.211 11.031 -3.824 1 98.56 96 LEU A C 1
ATOM 713 O O . LEU A 1 96 ? -11.18 11.625 -4.156 1 98.56 96 LEU A O 1
ATOM 717 N N . GLY A 1 97 ? -12.227 10.156 -2.795 1 98.56 97 GLY A N 1
ATOM 718 C CA . GLY A 1 97 ? -11.016 9.797 -2.08 1 98.56 97 GLY A CA 1
ATOM 719 C C . GLY A 1 97 ? -9.953 9.188 -2.979 1 98.56 97 GLY A C 1
ATOM 720 O O . GLY A 1 97 ? -8.789 9.586 -2.922 1 98.56 97 GLY A O 1
ATOM 721 N N . MET A 1 98 ? -10.391 8.273 -3.867 1 98.75 98 MET A N 1
ATOM 722 C CA . MET A 1 98 ? -9.461 7.637 -4.797 1 98.75 98 MET A CA 1
ATOM 723 C C . MET A 1 98 ? -8.852 8.664 -5.746 1 98.75 98 MET A C 1
ATOM 725 O O . MET A 1 98 ? -7.637 8.672 -5.965 1 98.75 98 MET A O 1
ATOM 729 N N . ARG A 1 99 ? -9.648 9.547 -6.254 1 98.75 99 ARG A N 1
ATOM 730 C CA . ARG A 1 99 ? -9.227 10.539 -7.238 1 98.75 99 ARG A CA 1
ATOM 731 C C . ARG A 1 99 ? -8.188 11.484 -6.652 1 98.75 99 ARG A C 1
ATOM 733 O O . ARG A 1 99 ? -7.184 11.789 -7.297 1 98.75 99 ARG A O 1
ATOM 740 N N . ILE A 1 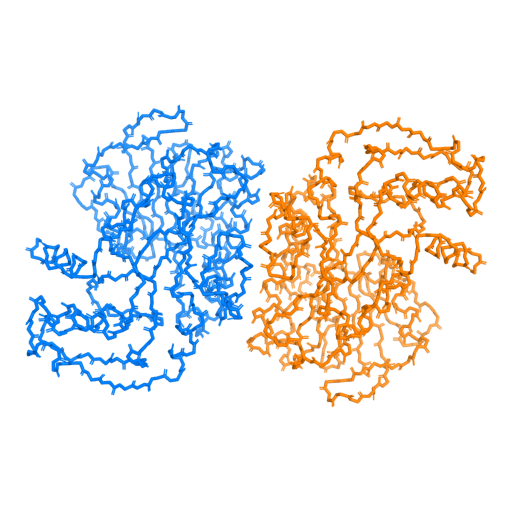100 ? -8.391 11.906 -5.445 1 98.81 100 ILE A N 1
ATOM 741 C CA . ILE A 1 100 ? -7.562 12.969 -4.898 1 98.81 100 ILE A CA 1
ATOM 742 C C . ILE A 1 100 ? -6.41 12.367 -4.098 1 98.81 100 ILE A C 1
ATOM 744 O O . ILE A 1 100 ? -5.246 12.711 -4.316 1 98.81 100 ILE A O 1
ATOM 748 N N . ASN A 1 101 ? -6.699 11.453 -3.186 1 98.81 101 ASN A N 1
ATOM 749 C CA . ASN A 1 101 ? -5.688 10.961 -2.258 1 98.81 101 ASN A CA 1
ATOM 750 C C . ASN A 1 101 ? -4.738 9.977 -2.934 1 98.81 101 ASN A C 1
ATOM 752 O O . ASN A 1 101 ? -3.562 9.891 -2.572 1 98.81 101 ASN A O 1
ATOM 756 N N . LEU A 1 102 ? -5.223 9.219 -3.938 1 98.81 102 LEU A N 1
ATOM 757 C CA . LEU A 1 102 ? -4.375 8.242 -4.613 1 98.81 102 LEU A CA 1
ATOM 758 C C . LEU A 1 102 ? -3.941 8.758 -5.984 1 98.81 102 LEU A C 1
ATOM 760 O O . LEU A 1 102 ? -2.76 9.039 -6.199 1 98.81 102 LEU A O 1
ATOM 764 N N . ASP A 1 103 ? -4.883 8.984 -6.879 1 98.75 103 ASP A N 1
ATOM 765 C CA . ASP A 1 103 ? -4.57 9.289 -8.273 1 98.75 103 ASP A CA 1
ATOM 766 C C . ASP A 1 103 ? -3.822 10.617 -8.391 1 98.75 103 ASP A C 1
ATOM 768 O O . ASP A 1 103 ? -2.842 10.719 -9.133 1 98.75 103 ASP A O 1
ATOM 772 N N . ALA A 1 104 ? -4.297 11.633 -7.707 1 98.88 104 ALA A N 1
ATOM 773 C CA . ALA A 1 104 ? -3.646 12.938 -7.793 1 98.88 104 ALA A CA 1
ATOM 774 C C . ALA A 1 104 ? -2.256 12.898 -7.164 1 98.88 104 ALA A C 1
ATOM 776 O O . ALA A 1 104 ? -1.336 13.57 -7.637 1 98.88 104 ALA A O 1
ATOM 777 N N . SER A 1 105 ? -2.119 12.148 -6.066 1 98.88 105 SER A N 1
ATOM 778 C CA . SER A 1 105 ? -0.8 11.984 -5.461 1 98.88 105 SER A CA 1
ATOM 779 C C . SER A 1 105 ? 0.171 11.32 -6.43 1 98.88 105 SER A C 1
ATOM 781 O O . SER A 1 105 ? 1.32 11.742 -6.559 1 98.88 105 SER A O 1
ATOM 783 N N . ARG A 1 106 ? -0.272 10.266 -7.082 1 98.88 106 ARG A N 1
ATOM 784 C CA . ARG A 1 106 ? 0.566 9.617 -8.086 1 98.88 106 ARG A CA 1
ATOM 785 C C . ARG A 1 106 ? 0.879 10.562 -9.234 1 98.88 106 ARG A C 1
ATOM 787 O O . ARG A 1 106 ? 2.014 10.609 -9.719 1 98.88 106 ARG A O 1
ATOM 794 N N . LEU A 1 107 ? -0.13 11.305 -9.688 1 98.88 107 LEU A N 1
ATOM 795 C CA . LEU A 1 107 ? 0.045 12.242 -10.781 1 98.88 107 LEU A CA 1
ATOM 796 C C . LEU A 1 107 ? 1.105 13.289 -10.438 1 98.88 107 LEU A C 1
ATOM 798 O O . LEU A 1 107 ? 1.929 13.641 -11.289 1 98.88 107 LEU A O 1
ATOM 802 N N . LEU A 1 108 ? 1.071 13.758 -9.203 1 98.94 108 LEU A N 1
ATOM 803 C CA . LEU A 1 108 ? 2.084 14.703 -8.742 1 98.94 108 LEU A CA 1
ATOM 804 C C . LEU A 1 108 ? 3.482 14.117 -8.883 1 98.94 108 LEU A C 1
ATOM 806 O O . LEU A 1 108 ? 4.387 14.773 -9.398 1 98.94 108 LEU A O 1
ATOM 810 N N . LEU A 1 109 ? 3.666 12.883 -8.492 1 98.94 109 LEU A N 1
ATOM 811 C CA . LEU A 1 109 ? 4.949 12.195 -8.602 1 98.94 109 LEU A CA 1
ATOM 812 C C . LEU A 1 109 ? 5.336 12.008 -10.07 1 98.94 109 LEU A C 1
ATOM 814 O O . LEU A 1 109 ? 6.504 12.156 -10.43 1 98.94 109 LEU A O 1
ATOM 818 N N . ASP A 1 110 ? 4.324 11.695 -10.906 1 98.88 110 ASP A N 1
ATOM 819 C CA . ASP A 1 110 ? 4.57 11.508 -12.328 1 98.88 110 ASP A CA 1
ATOM 820 C C . ASP A 1 110 ? 5.047 12.805 -12.984 1 98.88 110 ASP A C 1
ATOM 822 O O . ASP A 1 110 ? 5.926 12.781 -13.852 1 98.88 110 ASP A O 1
ATOM 826 N N . VAL A 1 111 ? 4.426 13.891 -12.586 1 98.88 111 VAL A N 1
ATOM 827 C CA . VAL A 1 111 ? 4.824 15.188 -13.133 1 98.88 111 VAL A CA 1
ATOM 828 C C . VAL A 1 111 ? 6.254 15.508 -12.703 1 98.88 111 VAL A C 1
ATOM 830 O O . VAL A 1 111 ? 7.059 15.969 -13.508 1 98.88 111 VAL A O 1
ATOM 833 N N . CYS A 1 112 ? 6.605 15.25 -11.438 1 98.81 112 CYS A N 1
ATOM 834 C CA . CYS A 1 112 ? 7.977 15.422 -10.977 1 98.81 112 CYS A CA 1
ATOM 835 C C . CYS A 1 112 ? 8.938 14.555 -11.781 1 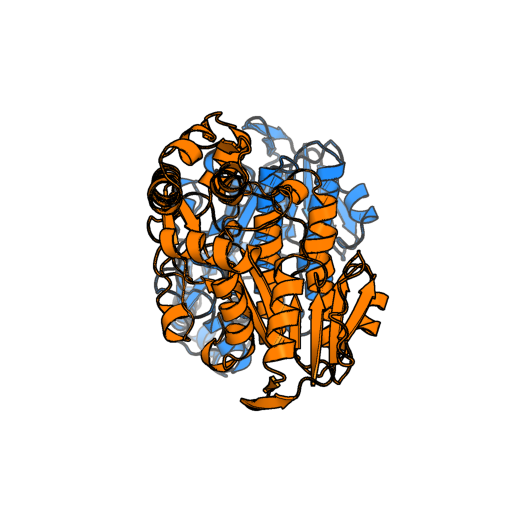98.81 112 CYS A C 1
ATOM 837 O O . CYS A 1 112 ? 9.992 15.023 -12.211 1 98.81 112 CYS A O 1
ATOM 839 N N . ARG A 1 113 ? 8.555 13.297 -11.969 1 98.69 113 ARG A N 1
ATOM 840 C CA . ARG A 1 113 ? 9.367 12.367 -12.75 1 98.69 113 ARG A CA 1
ATOM 841 C C . ARG A 1 113 ? 9.625 12.914 -14.148 1 98.69 113 ARG A C 1
ATOM 843 O O . ARG A 1 113 ? 10.758 12.891 -14.633 1 98.69 113 ARG A O 1
ATOM 850 N N . ALA A 1 114 ? 8.57 13.422 -14.758 1 98.44 114 ALA A N 1
ATOM 851 C CA . ALA A 1 114 ? 8.648 13.922 -16.125 1 98.44 114 ALA A CA 1
ATOM 852 C C . ALA A 1 114 ? 9.578 15.133 -16.219 1 98.44 114 ALA A C 1
ATOM 854 O O . ALA A 1 114 ? 10.258 15.336 -17.219 1 98.44 114 ALA A O 1
ATOM 855 N N . ARG A 1 115 ? 9.633 15.938 -15.148 1 97.75 115 ARG A N 1
ATOM 856 C CA . ARG A 1 115 ? 10.5 17.109 -15.125 1 97.75 115 ARG A CA 1
ATOM 857 C C . ARG A 1 115 ? 11.961 16.703 -14.984 1 97.75 115 ARG A C 1
ATOM 859 O O . ARG A 1 115 ? 12.859 17.422 -15.445 1 97.75 115 ARG A O 1
ATOM 866 N N . GLY A 1 116 ? 12.289 15.656 -14.242 1 97.44 116 GLY A N 1
ATOM 867 C CA . GLY A 1 116 ? 13.586 15 -14.281 1 97.44 116 GLY A CA 1
ATOM 868 C C . GLY A 1 116 ? 14.594 15.609 -13.336 1 97.44 116 GLY A C 1
ATOM 869 O O . GLY A 1 116 ? 15.789 15.289 -13.391 1 97.44 116 GLY A O 1
ATOM 870 N N . HIS A 1 117 ? 14.094 16.547 -12.414 1 96 117 HIS A N 1
ATOM 871 C CA . HIS A 1 117 ? 15.07 17.234 -11.578 1 96 117 HIS A CA 1
ATOM 872 C C . HIS A 1 117 ? 14.984 16.766 -10.125 1 96 117 HIS A C 1
ATOM 874 O O . HIS A 1 117 ? 15.602 17.359 -9.242 1 96 117 HIS A O 1
ATOM 880 N N . ARG A 1 118 ? 14.234 15.742 -9.75 1 96.38 118 ARG A N 1
ATOM 881 C CA . ARG A 1 118 ? 14.188 14.992 -8.492 1 96.38 118 ARG A CA 1
ATOM 882 C C . ARG A 1 118 ? 13.961 15.93 -7.309 1 96.38 118 ARG A C 1
ATOM 884 O O . ARG A 1 118 ? 14.734 15.914 -6.348 1 96.38 118 ARG A O 1
ATOM 891 N N . PRO A 1 119 ? 12.875 16.688 -7.293 1 97.12 119 PRO A N 1
ATOM 892 C CA . PRO A 1 119 ? 12.602 17.562 -6.145 1 97.12 119 PRO A CA 1
ATOM 893 C C . PRO A 1 119 ? 12.391 16.781 -4.852 1 97.12 119 PRO A C 1
ATOM 895 O O . PRO A 1 119 ? 12.07 15.578 -4.891 1 97.12 119 PRO A O 1
ATOM 898 N N . ARG A 1 120 ? 12.594 17.453 -3.721 1 97.19 120 ARG A N 1
ATOM 899 C CA . ARG A 1 120 ? 12.117 16.922 -2.443 1 97.19 120 ARG A CA 1
ATOM 900 C C . ARG A 1 120 ? 10.602 16.984 -2.355 1 97.19 120 ARG A C 1
ATOM 902 O O . ARG A 1 120 ? 9.992 18.016 -2.654 1 97.19 120 ARG A O 1
ATOM 909 N N . VAL A 1 121 ? 10.031 15.867 -2.074 1 98.38 121 VAL A N 1
ATOM 910 C CA . VAL A 1 121 ? 8.578 15.812 -1.908 1 98.38 121 VAL A CA 1
ATOM 911 C C . VAL A 1 121 ? 8.242 15.336 -0.497 1 98.38 121 VAL A C 1
ATOM 913 O O . VAL A 1 121 ? 8.578 14.211 -0.115 1 98.38 121 VAL A O 1
ATOM 916 N N . VAL A 1 122 ? 7.641 16.219 0.293 1 98.81 122 VAL A N 1
ATOM 917 C CA . VAL A 1 122 ? 7.137 15.875 1.619 1 98.81 122 VAL A CA 1
ATOM 918 C C . VAL A 1 122 ? 5.652 15.523 1.535 1 98.81 122 VAL A C 1
ATOM 920 O O . VAL A 1 122 ? 4.828 16.375 1.169 1 98.81 122 VAL A O 1
ATOM 923 N N . PHE A 1 123 ? 5.371 14.328 1.864 1 98.88 123 PHE A N 1
ATOM 924 C CA . PHE A 1 123 ? 3.996 13.844 1.839 1 98.88 123 PHE A CA 1
ATOM 925 C C . PHE A 1 123 ? 3.457 13.672 3.254 1 98.88 123 PHE A C 1
ATOM 927 O O . PHE A 1 123 ? 4.078 13.008 4.082 1 98.88 123 PHE A O 1
ATOM 934 N N . THR A 1 124 ? 2.318 14.258 3.51 1 98.75 124 THR A N 1
ATOM 935 C CA . THR A 1 124 ? 1.662 14.047 4.797 1 98.75 124 THR A CA 1
ATOM 936 C C . THR A 1 124 ? 0.781 12.797 4.75 1 98.75 124 THR A C 1
ATOM 938 O O . THR A 1 124 ? -0.256 12.789 4.086 1 98.75 124 THR A O 1
ATOM 941 N N . SER A 1 125 ? 1.249 11.82 5.402 1 98.56 125 SER A N 1
ATOM 942 C CA . SER A 1 125 ? 0.442 10.625 5.648 1 98.56 125 SER A CA 1
ATOM 943 C C . SER A 1 125 ? -0.269 10.711 6.992 1 98.56 125 SER A C 1
ATOM 945 O O . SER A 1 125 ? -0.653 11.797 7.434 1 98.56 125 SER A O 1
ATOM 947 N N . SER A 1 126 ? -0.587 9.586 7.582 1 97.81 126 SER A N 1
ATOM 948 C CA . SER A 1 126 ? -1.515 9.664 8.703 1 97.81 126 SER A CA 1
ATOM 949 C C . SER A 1 126 ? -1.383 8.461 9.625 1 97.81 126 SER A C 1
ATOM 951 O O . SER A 1 126 ? -0.944 7.391 9.195 1 97.81 126 SER A O 1
ATOM 953 N N . VAL A 1 127 ? -1.833 8.672 10.82 1 97.06 127 VAL A N 1
ATOM 954 C CA . VAL A 1 127 ? -2.01 7.586 11.781 1 97.06 127 VAL A CA 1
ATOM 955 C C . VAL A 1 127 ? -2.996 6.562 11.227 1 97.06 127 VAL A C 1
ATOM 957 O O . VAL A 1 127 ? -2.916 5.375 11.547 1 97.06 127 VAL A O 1
ATOM 960 N N . ALA A 1 128 ? -3.793 6.93 10.266 1 97.12 128 ALA A N 1
ATOM 961 C CA . ALA A 1 128 ? -4.895 6.133 9.734 1 97.12 128 ALA A CA 1
ATOM 962 C C . ALA A 1 128 ? -4.375 5.008 8.844 1 97.12 128 ALA A C 1
ATOM 964 O O . ALA A 1 128 ? -5.145 4.148 8.406 1 97.12 128 ALA A O 1
ATOM 965 N N . VAL A 1 129 ? -3.047 4.953 8.57 1 98.19 129 VAL A N 1
ATOM 966 C CA . VAL A 1 129 ? -2.51 3.885 7.727 1 98.19 129 VAL A CA 1
ATOM 967 C C . VAL A 1 129 ? -2.408 2.594 8.539 1 98.19 129 VAL A C 1
ATOM 969 O O . VAL A 1 129 ? -2.254 1.51 7.969 1 98.19 129 VAL A O 1
ATOM 972 N N . TYR A 1 130 ? -2.449 2.773 9.82 1 97.44 130 TYR A N 1
ATOM 973 C CA . TYR A 1 130 ? -2.443 1.613 10.703 1 97.44 130 TYR A CA 1
ATOM 974 C C . TYR A 1 130 ? -3.865 1.185 11.047 1 97.44 130 TYR A C 1
ATOM 976 O O . TYR A 1 130 ? -4.812 1.949 10.859 1 97.44 130 TYR A O 1
ATOM 984 N N . GLY A 1 131 ? -3.99 0.019 11.609 1 95.56 131 GLY A N 1
ATOM 985 C CA . GLY A 1 131 ? -5.266 -0.535 12.039 1 95.56 131 GLY A CA 1
ATOM 986 C C . GLY A 1 131 ? -5.207 -2.025 12.312 1 95.56 131 GLY A C 1
ATOM 987 O O . GLY A 1 131 ? -4.121 -2.609 12.367 1 95.56 131 GLY A O 1
ATOM 988 N N . GLY A 1 132 ? -6.426 -2.598 12.523 1 90.5 132 GLY A N 1
ATOM 989 C CA . GLY A 1 132 ? -6.477 -4.008 12.867 1 90.5 132 GLY A CA 1
ATOM 990 C C . GLY A 1 132 ? -6.004 -4.297 14.281 1 90.5 132 GLY A C 1
ATOM 991 O O . GLY A 1 132 ? -6.23 -3.498 15.195 1 90.5 132 GLY A O 1
ATOM 992 N N . ALA A 1 133 ? -5.484 -5.559 14.422 1 89.12 133 ALA A N 1
ATOM 993 C CA . ALA A 1 133 ? -4.902 -5.914 15.711 1 89.12 133 ALA A CA 1
ATOM 994 C C . ALA A 1 133 ? -3.508 -5.309 15.867 1 89.12 133 ALA A C 1
ATOM 996 O O . ALA A 1 133 ? -2.531 -5.84 15.336 1 89.12 133 ALA A O 1
ATOM 997 N N . LEU A 1 134 ? -3.43 -4.234 16.609 1 93 134 LEU A N 1
ATOM 998 C CA . LEU A 1 134 ? -2.18 -3.5 16.75 1 93 134 LEU A CA 1
ATOM 999 C C . LEU A 1 134 ? -1.5 -3.84 18.078 1 93 134 LEU A C 1
ATOM 1001 O O . LEU A 1 134 ? -2.174 -4.09 19.078 1 93 134 LEU A O 1
ATOM 1005 N N . PRO A 1 135 ? -0.18 -3.818 18.047 1 93.06 135 PRO A N 1
ATOM 1006 C CA . PRO A 1 135 ? 0.519 -3.863 19.344 1 93.06 135 PRO A CA 1
ATOM 1007 C C . PRO A 1 135 ? 0.307 -2.6 20.172 1 93.06 135 PRO A C 1
ATOM 1009 O O . PRO A 1 135 ? -0.148 -1.579 19.641 1 93.06 135 PRO A O 1
ATOM 1012 N N . GLU A 1 136 ? 0.573 -2.701 21.438 1 92.88 136 GLU A N 1
ATOM 1013 C CA . GLU A 1 136 ? 0.443 -1.545 22.328 1 92.88 136 GLU A CA 1
ATOM 1014 C C . GLU A 1 136 ? 1.301 -0.38 21.844 1 92.88 136 GLU A C 1
ATOM 1016 O O . GLU A 1 136 ? 0.863 0.772 21.859 1 92.88 136 GLU A O 1
ATOM 1021 N N . LEU A 1 137 ? 2.482 -0.79 21.469 1 96.31 137 LEU A N 1
ATOM 1022 C CA . LEU A 1 137 ? 3.416 0.183 20.906 1 96.31 137 LEU A CA 1
ATOM 1023 C C . LEU A 1 137 ? 3.645 -0.077 19.422 1 96.31 137 LEU A C 1
ATOM 1025 O O . LEU A 1 137 ? 4.301 -1.055 19.047 1 96.31 137 LEU A O 1
ATOM 1029 N N . VAL A 1 138 ? 3.068 0.795 18.609 1 97.31 138 VAL A N 1
ATOM 1030 C CA . VAL A 1 138 ? 3.213 0.654 17.156 1 97.31 138 VAL A CA 1
ATOM 1031 C C . VAL A 1 138 ? 4.578 1.178 16.719 1 97.31 138 VAL A C 1
ATOM 1033 O O . VAL A 1 138 ? 4.996 2.264 17.125 1 97.31 138 VAL A O 1
ATOM 1036 N N . ARG A 1 139 ? 5.262 0.436 15.898 1 95.25 139 ARG A N 1
ATOM 1037 C CA . ARG A 1 139 ? 6.602 0.77 15.43 1 95.25 139 ARG A CA 1
ATOM 1038 C C . ARG A 1 139 ? 6.594 1.102 13.938 1 95.25 139 ARG A C 1
ATOM 1040 O O . ARG A 1 139 ? 5.605 0.852 13.25 1 95.25 139 ARG A O 1
ATOM 1047 N N . ASP A 1 140 ? 7.754 1.57 13.484 1 92.69 140 ASP A N 1
ATOM 1048 C CA . ASP A 1 140 ? 7.898 1.885 12.07 1 92.69 140 ASP A CA 1
ATOM 1049 C C . ASP A 1 140 ? 7.777 0.626 11.211 1 92.69 140 ASP A C 1
ATOM 1051 O O . ASP A 1 140 ? 7.379 0.696 10.047 1 92.69 140 ASP A O 1
ATOM 1055 N N . ASP A 1 141 ? 8.086 -0.511 11.773 1 92.38 141 ASP A N 1
ATOM 1056 C CA . ASP A 1 141 ? 8.086 -1.746 10.992 1 92.38 141 ASP A CA 1
ATOM 1057 C C . ASP A 1 141 ? 6.809 -2.545 11.227 1 92.38 141 ASP A C 1
ATOM 1059 O O . ASP A 1 141 ? 6.738 -3.729 10.891 1 92.38 141 ASP A O 1
ATOM 1063 N N . THR A 1 142 ? 5.828 -1.896 11.867 1 95.56 142 THR A N 1
ATOM 1064 C CA . THR A 1 142 ? 4.516 -2.521 12 1 95.56 142 THR A CA 1
ATOM 1065 C C . THR A 1 142 ? 3.768 -2.49 10.664 1 95.56 142 THR A C 1
ATOM 1067 O O . THR A 1 142 ? 3.789 -1.479 9.961 1 95.56 142 THR A O 1
ATOM 1070 N N . ALA A 1 143 ? 3.137 -3.586 10.336 1 96.5 143 ALA A N 1
ATOM 1071 C CA . ALA A 1 143 ? 2.383 -3.684 9.086 1 96.5 143 ALA A CA 1
ATOM 1072 C C . ALA A 1 143 ? 1.271 -2.639 9.039 1 96.5 143 ALA A C 1
ATOM 1074 O O . ALA A 1 143 ? 0.628 -2.355 10.047 1 96.5 143 ALA A O 1
ATOM 1075 N N . LEU A 1 144 ? 1.039 -2.113 7.859 1 97.69 144 LEU A N 1
ATOM 1076 C CA . LEU A 1 144 ? -0.061 -1.183 7.637 1 97.69 144 LEU A CA 1
ATOM 1077 C C . LEU A 1 144 ? -1.342 -1.931 7.281 1 97.69 144 LEU A C 1
ATOM 1079 O O . LEU A 1 144 ? -1.424 -2.559 6.223 1 97.69 144 LEU A O 1
ATOM 1083 N N . GLU A 1 145 ? -2.336 -1.848 8.141 1 96.69 145 GLU A N 1
ATOM 1084 C CA . GLU A 1 145 ? -3.635 -2.482 7.945 1 96.69 145 GLU A CA 1
ATOM 1085 C C . GLU A 1 145 ? -4.773 -1.488 8.156 1 96.69 145 GLU A C 1
ATOM 1087 O O . GLU A 1 145 ? -5.59 -1.656 9.062 1 96.69 145 GLU A O 1
ATOM 1092 N N . PRO A 1 146 ? -4.867 -0.511 7.211 1 97 146 PRO A N 1
ATOM 1093 C CA . PRO A 1 146 ? -5.859 0.551 7.387 1 97 146 PRO A CA 1
ATOM 1094 C C . PRO A 1 146 ? -7.289 0.018 7.461 1 97 146 PRO A C 1
ATOM 1096 O O . PRO A 1 146 ? -7.629 -0.941 6.762 1 97 146 PRO A O 1
ATOM 1099 N N . GLN A 1 147 ? -8.156 0.684 8.25 1 95.12 147 GLN A N 1
ATOM 1100 C CA . GLN A 1 147 ? -9.555 0.289 8.43 1 95.12 147 GLN A CA 1
ATOM 1101 C C . GLN A 1 147 ? -10.5 1.331 7.844 1 95.12 147 GLN A C 1
ATOM 1103 O O . GLN A 1 147 ? -11.664 1.404 8.234 1 95.12 147 GLN A O 1
ATOM 1108 N N . SER A 1 148 ? -10 2.199 7.008 1 95.31 148 SER A N 1
ATOM 1109 C CA . SER A 1 148 ? -10.758 3.178 6.238 1 95.31 148 SER A CA 1
ATOM 1110 C C . SER A 1 148 ? -10.164 3.371 4.848 1 95.31 148 SER A C 1
ATOM 1112 O O . SER A 1 148 ? -8.984 3.084 4.625 1 95.31 148 SER A O 1
ATOM 1114 N N . SER A 1 149 ? -11.039 3.877 3.93 1 97.12 149 SER A N 1
ATOM 1115 C CA . SER A 1 149 ? -10.539 4.141 2.584 1 97.12 149 SER A CA 1
ATOM 1116 C C . SER A 1 149 ? -9.469 5.227 2.596 1 97.12 149 SER A C 1
ATOM 1118 O O . SER A 1 149 ? -8.484 5.141 1.858 1 97.12 149 SER A O 1
ATOM 1120 N N . TYR A 1 150 ? -9.617 6.203 3.443 1 97.44 150 TYR A N 1
ATOM 1121 C CA . TYR A 1 150 ? -8.609 7.242 3.619 1 97.44 150 TYR A CA 1
ATOM 1122 C C . TYR A 1 150 ? -7.266 6.641 4.004 1 97.44 150 TYR A C 1
ATOM 1124 O O . TYR A 1 150 ? -6.242 6.945 3.387 1 97.44 150 TYR A O 1
ATOM 1132 N N . GLY A 1 151 ? -7.273 5.762 5 1 97.94 151 GLY A N 1
ATOM 1133 C CA . GLY A 1 151 ? -6.039 5.117 5.426 1 97.94 151 GLY A CA 1
ATOM 1134 C C . GLY A 1 151 ? -5.383 4.301 4.328 1 97.94 151 GLY A C 1
ATOM 1135 O O . GLY A 1 151 ? -4.164 4.352 4.156 1 97.94 151 GLY A O 1
ATOM 1136 N N . ALA A 1 152 ? -6.191 3.555 3.598 1 98.44 152 ALA A N 1
ATOM 1137 C CA . ALA A 1 152 ? -5.672 2.752 2.492 1 98.44 152 ALA A CA 1
ATOM 1138 C C . ALA A 1 152 ? -5.047 3.639 1.419 1 98.44 152 ALA A C 1
ATOM 1140 O O . ALA A 1 152 ? -3.961 3.338 0.912 1 98.44 152 ALA A O 1
ATOM 1141 N N . GLN A 1 153 ? -5.734 4.723 1.08 1 98.88 153 GLN A N 1
ATOM 1142 C CA . GLN A 1 153 ? -5.273 5.641 0.043 1 98.88 153 GLN A CA 1
ATOM 1143 C C . GLN A 1 153 ? -3.965 6.312 0.445 1 98.88 153 GLN A C 1
ATOM 1145 O O . GLN A 1 153 ? -3.051 6.441 -0.372 1 98.88 153 GLN A O 1
ATOM 1150 N N . LYS A 1 154 ? -3.838 6.684 1.705 1 98.88 154 LYS A N 1
ATOM 1151 C CA . LYS A 1 154 ? -2.588 7.258 2.195 1 98.88 154 LYS A CA 1
ATOM 1152 C C . LYS A 1 154 ? -1.47 6.219 2.201 1 98.88 154 LYS A C 1
ATOM 1154 O O . LYS A 1 154 ? -0.333 6.523 1.835 1 98.88 154 LYS A O 1
ATOM 1159 N N . ALA A 1 155 ? -1.782 5.008 2.617 1 98.81 155 ALA A N 1
ATOM 1160 C CA . ALA A 1 155 ? -0.788 3.938 2.619 1 98.81 155 ALA A CA 1
ATOM 1161 C C . ALA A 1 155 ? -0.273 3.666 1.209 1 98.81 155 ALA A C 1
ATOM 1163 O O . ALA A 1 155 ? 0.921 3.434 1.012 1 98.81 155 ALA A O 1
ATOM 1164 N N . ILE A 1 156 ? -1.139 3.674 0.259 1 98.88 156 ILE A N 1
ATOM 1165 C CA . ILE A 1 156 ? -0.762 3.451 -1.133 1 98.88 156 ILE A CA 1
ATOM 1166 C C . ILE A 1 156 ? 0.155 4.578 -1.606 1 98.88 156 ILE A C 1
ATOM 1168 O O . ILE A 1 156 ? 1.171 4.324 -2.258 1 98.88 156 ILE A O 1
ATOM 1172 N N . ALA A 1 157 ? -0.175 5.781 -1.252 1 98.88 157 ALA A N 1
ATOM 1173 C CA . ALA A 1 157 ? 0.647 6.922 -1.64 1 98.88 157 ALA A CA 1
ATOM 1174 C C . ALA A 1 157 ? 2.045 6.824 -1.036 1 98.88 157 ALA A C 1
ATOM 1176 O O . ALA A 1 157 ? 3.027 7.238 -1.655 1 98.88 157 ALA A O 1
ATOM 1177 N N . GLU A 1 158 ? 2.184 6.27 0.194 1 98.81 158 GLU A N 1
ATOM 1178 C CA . GLU A 1 158 ? 3.498 6.031 0.784 1 98.81 158 GLU A CA 1
ATOM 1179 C C . GLU A 1 158 ? 4.332 5.094 -0.086 1 98.81 158 GLU A C 1
ATOM 1181 O O . GLU A 1 158 ? 5.516 5.348 -0.322 1 98.81 158 GLU A O 1
ATOM 1186 N N . LEU A 1 159 ? 3.668 4.023 -0.503 1 98.75 159 LEU A N 1
ATOM 1187 C CA . LEU A 1 159 ? 4.363 3.025 -1.305 1 98.75 159 LEU A CA 1
ATOM 1188 C C . LEU A 1 159 ? 4.809 3.613 -2.641 1 98.75 159 LEU A C 1
ATOM 1190 O O . LEU A 1 159 ? 5.926 3.352 -3.098 1 98.75 159 LEU A O 1
ATOM 1194 N N . LEU A 1 160 ? 3.928 4.391 -3.229 1 98.88 160 LEU A N 1
ATOM 1195 C CA . LEU A 1 160 ? 4.266 5.043 -4.488 1 98.88 160 LEU A CA 1
ATOM 1196 C C . LEU A 1 160 ? 5.457 5.98 -4.309 1 98.88 160 LEU A C 1
ATOM 1198 O O . LEU A 1 160 ? 6.43 5.906 -5.062 1 98.88 160 LEU A O 1
ATOM 1202 N N . LEU A 1 161 ? 5.383 6.812 -3.307 1 98.75 161 LEU A N 1
ATOM 1203 C CA . LEU A 1 161 ? 6.457 7.773 -3.086 1 98.75 161 LEU A CA 1
ATOM 1204 C C . LEU A 1 161 ? 7.777 7.055 -2.814 1 98.75 161 LEU A C 1
ATOM 1206 O O . LEU A 1 161 ? 8.828 7.465 -3.316 1 98.75 161 LEU A O 1
ATOM 1210 N N . SER A 1 162 ? 7.734 6.023 -2.047 1 98.25 162 SER A N 1
ATOM 1211 C CA . SER A 1 162 ? 8.938 5.266 -1.735 1 98.25 162 SER A CA 1
ATOM 1212 C C . SER A 1 162 ? 9.555 4.66 -2.994 1 98.25 162 SER A C 1
ATOM 1214 O O . SER A 1 162 ? 10.766 4.715 -3.188 1 98.25 162 SER A O 1
ATOM 1216 N N . ASP A 1 163 ? 8.742 4.074 -3.85 1 98.31 163 ASP A N 1
ATOM 1217 C CA . ASP A 1 163 ? 9.258 3.473 -5.074 1 98.31 163 ASP A CA 1
ATOM 1218 C C . ASP A 1 163 ? 9.789 4.539 -6.027 1 98.31 163 ASP A C 1
ATOM 1220 O O . ASP A 1 163 ? 10.828 4.352 -6.664 1 98.31 163 ASP A O 1
ATOM 1224 N N . TYR A 1 164 ? 9.055 5.676 -6.137 1 98.75 164 TYR A N 1
ATOM 1225 C CA . TYR A 1 164 ? 9.508 6.773 -6.977 1 98.75 164 TYR A CA 1
ATOM 1226 C C . TYR A 1 164 ? 10.836 7.328 -6.477 1 98.75 164 TYR A C 1
ATOM 1228 O O . TYR A 1 164 ? 11.68 7.75 -7.273 1 98.75 164 TYR A O 1
ATOM 1236 N N . THR A 1 165 ? 11.023 7.324 -5.156 1 98.19 165 THR A N 1
ATOM 1237 C CA . THR A 1 165 ? 12.289 7.754 -4.566 1 98.19 165 THR A CA 1
ATOM 1238 C C . THR A 1 165 ? 13.398 6.754 -4.887 1 98.19 165 THR A C 1
ATOM 1240 O O . THR A 1 165 ? 14.492 7.148 -5.305 1 98.19 165 THR A O 1
ATOM 1243 N N . ARG A 1 166 ? 13.094 5.5 -4.707 1 96.31 166 ARG A N 1
ATOM 1244 C CA . ARG A 1 166 ? 14.062 4.449 -5.004 1 96.31 166 ARG A CA 1
ATOM 1245 C C . ARG A 1 166 ? 14.539 4.531 -6.449 1 96.31 166 ARG A C 1
ATOM 1247 O O . ARG A 1 166 ? 15.711 4.285 -6.738 1 96.31 166 ARG A O 1
ATOM 1254 N N . ARG A 1 167 ? 13.641 4.91 -7.355 1 97.12 167 ARG A N 1
ATOM 1255 C CA . ARG A 1 167 ? 13.922 4.965 -8.789 1 97.12 167 ARG A CA 1
ATOM 1256 C C . ARG A 1 167 ? 14.609 6.277 -9.156 1 97.12 167 ARG A C 1
ATOM 1258 O O . ARG A 1 167 ? 14.984 6.477 -10.312 1 97.12 167 ARG A O 1
ATOM 1265 N N . GLY A 1 168 ? 14.711 7.207 -8.227 1 96.88 168 GLY A N 1
ATOM 1266 C CA . GLY A 1 168 ? 15.398 8.469 -8.461 1 96.88 168 GLY A CA 1
ATOM 1267 C C . GLY A 1 168 ? 14.523 9.508 -9.141 1 96.88 168 GLY A C 1
ATOM 1268 O O . GLY A 1 168 ? 15.031 10.477 -9.711 1 96.88 168 GLY A O 1
ATOM 1269 N N . PHE A 1 169 ? 13.195 9.289 -9.094 1 98.19 169 PHE A N 1
ATOM 1270 C CA . PHE A 1 169 ? 12.281 10.227 -9.734 1 98.19 169 PHE A CA 1
ATOM 1271 C C . PHE A 1 169 ? 12.047 11.445 -8.859 1 98.19 169 PHE A C 1
ATOM 1273 O O . PHE A 1 169 ? 11.836 12.555 -9.367 1 98.19 169 PHE A O 1
ATOM 1280 N N . VAL A 1 170 ? 12.07 11.266 -7.539 1 97.75 170 VAL A N 1
ATOM 1281 C CA . VAL A 1 170 ? 11.953 12.305 -6.516 1 97.75 170 VAL A CA 1
ATOM 1282 C C . VAL A 1 170 ? 12.82 11.945 -5.312 1 97.75 170 VAL A C 1
ATOM 1284 O O . VAL A 1 170 ? 13.383 10.852 -5.25 1 97.75 170 VAL A O 1
ATOM 1287 N N . ASP A 1 171 ? 13.008 12.867 -4.469 1 97.19 171 ASP A N 1
ATOM 1288 C CA . ASP A 1 171 ? 13.531 12.617 -3.131 1 97.19 171 ASP A CA 1
ATOM 1289 C C . ASP A 1 171 ? 12.43 12.75 -2.078 1 97.19 171 ASP A C 1
ATOM 1291 O O . ASP A 1 171 ? 12.266 13.812 -1.474 1 97.19 171 ASP A O 1
ATOM 1295 N N . GLY A 1 172 ? 11.758 11.633 -1.852 1 97.81 172 GLY A N 1
ATOM 1296 C CA . GLY A 1 172 ? 10.523 11.648 -1.09 1 97.81 172 GLY A CA 1
ATOM 1297 C C . GLY A 1 172 ? 10.734 11.422 0.395 1 97.81 172 GLY A C 1
ATOM 1298 O O . GLY A 1 172 ? 11.641 10.688 0.793 1 97.81 172 GLY A O 1
ATOM 1299 N N . ARG A 1 173 ? 9.852 12.047 1.203 1 97.12 173 ARG A N 1
ATOM 1300 C CA . ARG A 1 173 ? 9.695 11.781 2.629 1 97.12 173 ARG A CA 1
ATOM 1301 C C . ARG A 1 173 ? 8.219 11.703 3.008 1 97.12 173 ARG A C 1
ATOM 1303 O O . ARG A 1 173 ? 7.406 12.492 2.52 1 97.12 173 ARG A O 1
ATOM 1310 N N . VAL A 1 174 ? 7.965 10.727 3.762 1 98.62 174 VAL A N 1
ATOM 1311 C CA . VAL A 1 174 ? 6.609 10.531 4.262 1 98.62 174 VAL A CA 1
ATOM 1312 C C . VAL A 1 174 ? 6.559 10.828 5.758 1 98.62 174 VAL A C 1
ATOM 1314 O O . VAL A 1 174 ? 7.305 10.242 6.539 1 98.62 174 VAL A O 1
ATOM 1317 N N . LEU A 1 175 ? 5.734 11.734 6.125 1 98.75 175 LEU A N 1
ATOM 1318 C CA . LEU A 1 175 ? 5.484 11.992 7.535 1 98.75 175 LEU A CA 1
ATOM 1319 C C . LEU A 1 175 ? 4.102 11.492 7.945 1 98.75 175 LEU A C 1
ATOM 1321 O O . LEU A 1 175 ? 3.086 12.016 7.48 1 98.75 175 LEU A O 1
ATOM 1325 N N . ARG A 1 176 ? 4.078 10.469 8.742 1 98.69 176 ARG A N 1
ATOM 1326 C CA . ARG A 1 176 ? 2.814 10.016 9.312 1 98.69 176 ARG A CA 1
ATOM 1327 C C . ARG A 1 176 ? 2.4 10.898 10.484 1 98.69 176 ARG A C 1
ATOM 1329 O O . ARG A 1 176 ? 2.951 10.781 11.586 1 98.69 176 ARG A O 1
ATOM 1336 N N . LEU A 1 177 ? 1.374 11.68 10.242 1 98.31 177 LEU A N 1
ATOM 1337 C CA . LEU A 1 177 ? 0.943 12.664 11.227 1 98.31 177 LEU A CA 1
ATOM 1338 C C . LEU A 1 177 ? 0.012 12.031 12.258 1 98.31 177 LEU A C 1
ATOM 1340 O O . LEU A 1 177 ? -0.866 11.242 11.898 1 98.31 177 LEU A O 1
ATOM 1344 N N . PRO A 1 178 ? 0.191 12.406 13.539 1 97.56 178 PRO A N 1
ATOM 1345 C CA . PRO A 1 178 ? -0.885 12.211 14.508 1 97.56 178 PRO A CA 1
ATOM 1346 C C . PRO A 1 178 ? -2.123 13.055 14.195 1 97.56 178 PRO A C 1
ATOM 1348 O O . PRO A 1 178 ? -2.111 13.852 13.258 1 97.56 178 PRO A O 1
ATOM 1351 N N . THR A 1 179 ? -3.152 12.773 14.906 1 96.88 179 THR A N 1
ATOM 1352 C CA . THR A 1 179 ? -4.27 13.711 14.883 1 96.88 179 THR A CA 1
ATOM 1353 C C . THR A 1 179 ? -3.816 15.109 15.305 1 96.88 179 THR A C 1
ATOM 1355 O O . THR A 1 179 ? -3.256 15.281 16.391 1 96.88 179 THR A O 1
ATOM 1358 N N . ILE A 1 180 ? -4 16.047 14.414 1 97.75 180 ILE A N 1
ATOM 1359 C CA . ILE A 1 180 ? -3.596 17.422 14.711 1 97.75 180 ILE A CA 1
ATOM 1360 C C . ILE A 1 180 ? -4.672 18.109 15.555 1 97.75 180 ILE A C 1
ATOM 1362 O O . ILE A 1 180 ? -5.824 18.219 15.125 1 97.75 180 ILE A O 1
ATOM 1366 N N . SER A 1 181 ? -4.383 18.469 16.672 1 97.44 181 SER A N 1
ATOM 1367 C CA . SER A 1 181 ? -5.238 19.156 17.641 1 97.44 181 SER A CA 1
ATOM 1368 C C . SER A 1 181 ? -4.441 20.141 18.484 1 97.44 181 SER A C 1
ATOM 1370 O O . SER A 1 181 ? -3.305 19.844 18.875 1 97.44 181 SER A O 1
ATOM 1372 N N . VAL A 1 182 ? -4.898 21.359 18.656 1 97.38 182 VAL A N 1
ATOM 1373 C CA . VAL A 1 182 ? -6.25 21.891 18.5 1 97.38 182 VAL A CA 1
ATOM 1374 C C . VAL A 1 182 ? -6.312 22.812 17.281 1 97.38 182 VAL A C 1
ATOM 1376 O O . VAL A 1 182 ? -5.539 23.766 17.172 1 97.38 182 VAL A O 1
ATOM 1379 N N . ARG A 1 183 ? -7.141 22.516 16.406 1 95.75 183 ARG A N 1
ATOM 1380 C CA . ARG A 1 183 ? -7.324 23.312 15.188 1 95.75 183 ARG A CA 1
ATOM 1381 C C . ARG A 1 183 ? -8.406 24.359 15.391 1 95.75 183 ARG A C 1
ATOM 1383 O O . ARG A 1 183 ? -9.445 24.094 15.984 1 95.75 183 ARG A O 1
ATOM 1390 N N . PRO A 1 184 ? -8.195 25.531 14.867 1 94.31 184 PRO A N 1
ATOM 1391 C CA . PRO A 1 184 ? -9.25 26.547 14.898 1 94.31 184 PRO A CA 1
ATOM 1392 C C . PRO A 1 184 ? -10.289 26.344 13.797 1 94.31 184 PRO A C 1
ATOM 1394 O O . PRO A 1 184 ? -10.148 25.453 12.961 1 94.31 184 PRO A O 1
ATOM 1397 N N . GLY A 1 185 ? -11.312 27.188 13.797 1 88.5 185 GLY A N 1
ATOM 1398 C CA . GLY A 1 185 ? -12.312 27.188 12.742 1 88.5 185 GLY A CA 1
ATOM 1399 C C . GLY A 1 185 ? -13.406 26.156 12.945 1 88.5 185 GLY A C 1
ATOM 1400 O O . GLY A 1 185 ? -13.602 25.672 14.062 1 88.5 185 GLY A O 1
ATOM 1401 N N . ARG A 1 186 ? -14.094 25.875 11.906 1 87.19 186 ARG A N 1
ATOM 1402 C CA . ARG A 1 186 ? -15.203 24.938 11.969 1 87.19 186 ARG A CA 1
ATOM 1403 C C . ARG A 1 186 ? -14.695 2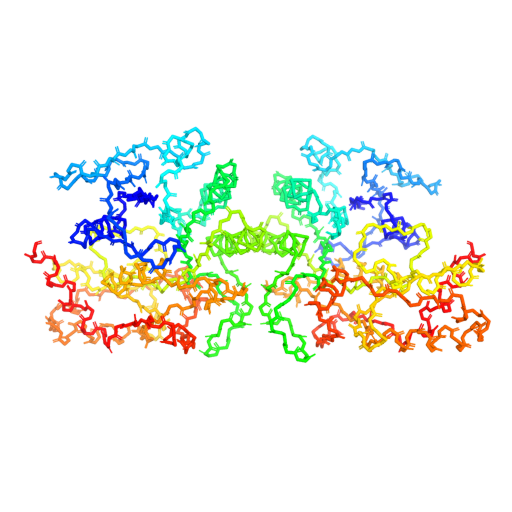3.5 11.844 1 87.19 186 ARG A C 1
ATOM 1405 O O . ARG A 1 186 ? -13.703 23.25 11.164 1 87.19 186 ARG A O 1
ATOM 1412 N N . PRO A 1 187 ? -15.414 22.625 12.523 1 85.81 187 PRO A N 1
ATOM 1413 C CA . PRO A 1 187 ? -15.039 21.219 12.352 1 85.81 187 PRO A CA 1
ATOM 1414 C C . PRO A 1 187 ? -15.117 20.766 10.898 1 85.81 187 PRO A C 1
ATOM 1416 O O . PRO A 1 187 ? -15.969 21.234 10.141 1 85.81 187 PRO A O 1
ATOM 1419 N N . ASN A 1 188 ? -14.18 19.938 10.531 1 84.5 188 ASN A N 1
ATOM 1420 C CA . ASN A 1 188 ? -14.266 19.297 9.227 1 84.5 188 ASN A CA 1
ATOM 1421 C C . ASN A 1 188 ? -14.852 17.891 9.328 1 84.5 188 ASN A C 1
ATOM 1423 O O . ASN A 1 188 ? -15.414 17.531 10.359 1 84.5 188 ASN A O 1
ATOM 1427 N N . ALA A 1 189 ? -14.797 17.078 8.25 1 84.44 189 ALA A N 1
ATOM 1428 C CA . ALA A 1 189 ? -15.461 15.781 8.18 1 84.44 189 ALA A CA 1
ATOM 1429 C C . ALA A 1 189 ? -14.531 14.672 8.664 1 84.44 189 ALA A C 1
ATOM 1431 O O . ALA A 1 189 ? -14.828 13.484 8.484 1 84.44 189 ALA A O 1
ATOM 1432 N N . ALA A 1 190 ? -13.445 15.062 9.297 1 86.38 190 ALA A N 1
ATOM 1433 C CA . ALA A 1 190 ? -12.555 14.031 9.828 1 86.38 190 ALA A CA 1
ATOM 1434 C C . ALA A 1 190 ? -13.203 13.289 10.992 1 86.38 190 ALA A C 1
ATOM 1436 O O . ALA A 1 190 ? -13.883 13.898 11.82 1 86.38 190 ALA A O 1
ATOM 1437 N N . ALA A 1 191 ? -12.961 12.023 11.148 1 86.69 191 ALA A N 1
ATOM 1438 C CA . ALA A 1 191 ? -13.5 11.203 12.234 1 86.69 191 ALA A CA 1
ATOM 1439 C C . ALA A 1 191 ? -12.984 11.68 13.586 1 86.69 191 ALA A C 1
ATOM 1441 O O . ALA A 1 191 ? -13.656 11.516 14.609 1 86.69 191 ALA A O 1
ATOM 1442 N N . SER A 1 192 ? -11.844 12.344 13.57 1 92.44 192 SER A N 1
ATOM 1443 C CA . SER A 1 192 ? -11.227 12.773 14.82 1 92.44 192 SER A CA 1
ATOM 1444 C C . SER A 1 192 ? -11.461 14.258 15.07 1 92.44 192 SER A C 1
ATOM 1446 O O . SER A 1 192 ? -10.797 14.859 15.922 1 92.44 192 SER A O 1
ATOM 1448 N N . SER A 1 193 ? -12.359 14.852 14.32 1 94.06 193 SER A N 1
ATOM 1449 C CA . SER A 1 193 ? -12.586 16.281 14.438 1 94.06 193 SER A CA 1
ATOM 1450 C C . SER A 1 193 ? -12.977 16.672 15.859 1 94.06 193 SER A C 1
ATOM 1452 O O . SER A 1 193 ? -12.703 17.797 16.297 1 94.06 193 SER A O 1
ATOM 1454 N N . PHE A 1 194 ? -13.531 15.773 16.594 1 96.19 194 PHE A N 1
ATOM 1455 C CA . PHE A 1 194 ? -13.984 16.047 17.953 1 96.19 194 PHE A CA 1
ATOM 1456 C C . PHE A 1 194 ? -12.805 16.344 18.875 1 96.19 194 PHE A C 1
ATOM 1458 O O . PHE A 1 194 ? -12.969 17.016 19.906 1 96.19 194 PHE A O 1
ATOM 1465 N N . ALA A 1 195 ? -11.617 15.859 18.547 1 97.44 195 ALA A N 1
ATOM 1466 C CA . ALA A 1 195 ? -10.438 16.062 19.391 1 97.44 195 ALA A CA 1
ATOM 1467 C C . ALA A 1 195 ? -10.117 17.547 19.531 1 97.44 195 ALA A C 1
ATOM 1469 O O . ALA A 1 195 ? -9.68 18 20.594 1 97.44 195 ALA A O 1
ATOM 1470 N N . SER A 1 196 ? -10.297 18.281 18.453 1 98.06 196 SER A N 1
ATOM 1471 C CA . SER A 1 196 ? -10.188 19.734 18.547 1 98.06 196 SER A CA 1
ATOM 1472 C C . SER A 1 196 ? -11.453 20.344 19.125 1 98.06 196 SER A C 1
ATOM 1474 O O . SER A 1 196 ? -11.383 21.297 19.906 1 98.06 196 SER A O 1
ATOM 1476 N N . GLY A 1 197 ? -12.555 19.75 18.781 1 97.62 197 GLY A N 1
ATOM 1477 C CA . GLY A 1 197 ? -13.844 20.312 19.172 1 97.62 197 GLY A CA 1
ATOM 1478 C C . GLY A 1 197 ? -14.055 20.359 20.672 1 97.62 197 GLY A C 1
ATOM 1479 O O . GLY A 1 197 ? -14.586 21.344 21.188 1 97.62 197 GLY A O 1
ATOM 1480 N N . ILE A 1 198 ? -13.664 19.375 21.391 1 98.06 198 ILE A N 1
ATOM 1481 C CA . ILE A 1 198 ? -13.93 19.281 22.812 1 98.06 198 ILE A CA 1
ATOM 1482 C C . ILE A 1 198 ? -13.055 20.281 23.562 1 98.06 198 ILE A C 1
ATOM 1484 O O . ILE A 1 198 ? -13.227 20.484 24.766 1 98.06 198 ILE A O 1
ATOM 1488 N N . VAL A 1 199 ? -12.102 20.922 22.859 1 98.31 199 VAL A N 1
ATOM 1489 C CA . VAL A 1 199 ? -11.281 21.984 23.438 1 98.31 199 VAL A CA 1
ATOM 1490 C C . VAL A 1 199 ? -11.719 23.328 22.891 1 98.31 199 VAL A C 1
ATOM 1492 O O . VAL A 1 199 ? -12.047 24.25 23.641 1 98.31 199 VAL A O 1
ATOM 1495 N N . ARG A 1 200 ? -11.867 23.453 21.578 1 97.88 200 ARG A N 1
ATOM 1496 C CA . ARG A 1 200 ? -12.117 24.688 20.828 1 97.88 200 ARG A CA 1
ATOM 1497 C C . ARG A 1 200 ? -13.477 25.266 21.188 1 97.88 200 ARG A C 1
ATOM 1499 O O . ARG A 1 200 ? -13.578 26.453 21.531 1 97.88 200 ARG A O 1
ATOM 1506 N N . GLU A 1 201 ? -14.523 24.438 21.188 1 97.94 201 GLU A N 1
ATOM 1507 C CA . GLU A 1 201 ? -15.883 24.938 21.391 1 97.94 201 GLU A CA 1
ATOM 1508 C C . GLU A 1 201 ? -16.062 25.453 22.828 1 97.94 201 GLU A C 1
ATOM 1510 O O . GLU A 1 201 ? -16.531 26.578 23.031 1 97.94 201 GLU A O 1
ATOM 1515 N N . PRO A 1 202 ? -15.672 24.688 23.828 1 98.06 202 PRO A N 1
ATOM 1516 C CA . PRO A 1 202 ? -15.805 25.203 25.188 1 98.06 202 PRO A CA 1
ATOM 1517 C C . PRO A 1 202 ? -15.031 26.484 25.422 1 98.06 202 PRO A C 1
ATOM 1519 O O . PRO A 1 202 ? -15.508 27.391 26.125 1 98.06 202 PRO A O 1
ATOM 1522 N N . LEU A 1 203 ? -13.82 26.609 24.875 1 97.44 203 LEU A N 1
ATOM 1523 C CA . LEU A 1 203 ? -13.023 27.828 25.016 1 97.44 203 LEU A CA 1
ATOM 1524 C C . LEU A 1 203 ? -13.734 29.016 24.391 1 97.44 203 LEU A C 1
ATOM 1526 O O . LEU A 1 203 ? -13.5 30.156 24.781 1 97.44 203 LEU A O 1
ATOM 1530 N N . ASN A 1 204 ? -14.586 28.797 23.406 1 96.06 204 ASN A N 1
ATOM 1531 C CA . ASN A 1 204 ? -15.375 29.828 22.75 1 96.06 204 ASN A CA 1
ATOM 1532 C C . ASN A 1 204 ? -16.734 30.016 23.406 1 96.06 204 ASN A C 1
ATOM 1534 O O . ASN A 1 204 ? -17.594 30.734 22.906 1 96.06 204 ASN A O 1
ATOM 1538 N N . GLY A 1 205 ? -16.984 29.281 24.453 1 96.81 205 GLY A N 1
ATOM 1539 C CA . GLY A 1 205 ? -18.25 29.359 25.156 1 96.81 205 GLY A CA 1
ATOM 1540 C C . GLY A 1 205 ? -19.359 28.578 24.469 1 96.81 205 GLY A C 1
ATOM 1541 O O . GLY A 1 205 ? -20.547 28.859 24.672 1 96.81 205 GLY A O 1
ATOM 1542 N N . GLU A 1 206 ? -19.016 27.656 23.641 1 97.88 206 GLU A N 1
ATOM 1543 C CA . GLU A 1 206 ? -19.969 26.859 22.875 1 97.88 206 GLU A CA 1
ATOM 1544 C C . GLU A 1 206 ? -19.984 25.406 23.375 1 97.88 206 GLU A C 1
ATOM 1546 O O . GLU A 1 206 ? -19 24.922 23.922 1 97.88 206 GLU A O 1
ATOM 1551 N N . GLN A 1 207 ? -21.062 24.703 23.141 1 97.88 207 GLN A N 1
ATOM 1552 C CA . GLN A 1 207 ? -21.172 23.281 23.5 1 97.88 207 GLN A CA 1
ATOM 1553 C C . GLN A 1 207 ? -20.406 22.406 22.516 1 97.88 207 GLN A C 1
ATOM 1555 O O . GLN A 1 207 ? -20.359 22.688 21.312 1 97.88 207 GLN A O 1
ATOM 1560 N N . ALA A 1 208 ? -19.828 21.391 23.047 1 97.69 208 ALA A N 1
ATOM 1561 C CA . ALA A 1 208 ? -19.141 20.391 22.25 1 97.69 208 ALA A CA 1
ATOM 1562 C C . ALA A 1 208 ? -19.672 18.984 22.547 1 97.69 208 ALA A C 1
ATOM 1564 O O . ALA A 1 208 ? -20.094 18.703 23.672 1 97.69 208 ALA A O 1
ATOM 1565 N N . VAL A 1 209 ? -19.672 18.156 21.547 1 97.44 209 VAL A N 1
ATOM 1566 C CA . VAL A 1 209 ? -20.078 16.766 21.734 1 97.44 209 VAL A CA 1
ATOM 1567 C C . VAL A 1 209 ? -18.844 15.867 21.688 1 97.44 209 VAL A C 1
ATOM 1569 O O . VAL A 1 209 ? -18.016 15.984 20.781 1 97.44 209 VAL A O 1
ATOM 1572 N N . CYS A 1 210 ? -18.656 15.07 22.656 1 98.06 210 CYS A N 1
ATOM 1573 C CA . CYS A 1 210 ? -17.641 14.016 22.656 1 98.06 210 CYS A CA 1
ATOM 1574 C C . CYS A 1 210 ? -18.234 12.68 22.234 1 98.06 210 CYS A C 1
ATOM 1576 O O . CYS A 1 210 ? -18.984 12.062 23 1 98.06 210 CYS A O 1
ATOM 1578 N N . PRO A 1 211 ? -17.875 12.203 21.094 1 97.5 211 PRO A N 1
ATOM 1579 C CA . PRO A 1 211 ? -18.578 11.047 20.531 1 97.5 211 PRO A CA 1
ATOM 1580 C C . PRO A 1 211 ? -17.906 9.727 20.875 1 97.5 211 PRO A C 1
ATOM 1582 O O . PRO A 1 211 ? -18.266 8.672 20.344 1 97.5 211 PRO A O 1
ATOM 1585 N N . VAL A 1 212 ? -16.844 9.719 21.719 1 97.56 212 VAL A N 1
ATOM 1586 C CA . VAL A 1 212 ? -16.125 8.5 22.062 1 97.56 212 VAL A CA 1
ATOM 1587 C C . VAL A 1 212 ? -16.016 8.367 23.578 1 97.56 212 VAL A C 1
ATOM 1589 O O . VAL A 1 212 ? -16.141 9.359 24.312 1 97.56 212 VAL A O 1
ATOM 1592 N N . PRO A 1 213 ? -15.781 7.113 24.094 1 97.56 213 PRO A N 1
ATOM 1593 C CA . PRO A 1 213 ? -15.57 6.941 25.531 1 97.56 213 PRO A CA 1
ATOM 1594 C C . PRO A 1 213 ? -14.375 7.727 26.062 1 97.56 213 PRO A C 1
ATOM 1596 O O . PRO A 1 213 ? -13.398 7.934 25.328 1 97.56 213 PRO A O 1
ATOM 1599 N N . GLY A 1 214 ? -14.438 8.078 27.312 1 97.56 214 GLY A N 1
ATOM 1600 C CA . GLY A 1 214 ? -13.383 8.859 27.953 1 97.56 214 GLY A CA 1
ATOM 1601 C C . GLY A 1 214 ? -12.031 8.172 27.922 1 97.56 214 GLY A C 1
ATOM 1602 O O . GLY A 1 214 ? -10.992 8.836 27.891 1 97.56 214 GLY A O 1
ATOM 1603 N N . GLY A 1 215 ? -12.109 6.863 27.875 1 97.31 215 GLY A N 1
ATOM 1604 C CA . GLY A 1 215 ? -10.883 6.082 27.906 1 97.31 215 GLY A CA 1
ATOM 1605 C C . GLY A 1 215 ? -10.242 5.926 26.547 1 97.31 215 GLY A C 1
ATOM 1606 O O . GLY A 1 215 ? -9.141 5.383 26.438 1 97.31 215 GLY A O 1
ATOM 1607 N N . THR A 1 216 ? -10.844 6.438 25.453 1 96.31 216 THR A N 1
ATOM 1608 C CA . THR A 1 216 ? -10.273 6.355 24.125 1 96.31 216 THR A CA 1
ATOM 1609 C C . THR A 1 216 ? -8.922 7.07 24.062 1 96.31 216 THR A C 1
ATOM 1611 O O . THR A 1 216 ? -8.828 8.258 24.391 1 96.31 216 THR A O 1
ATOM 1614 N N . ARG A 1 217 ? -7.953 6.32 23.719 1 96.69 217 ARG A N 1
ATOM 1615 C CA . ARG A 1 217 ? -6.609 6.883 23.625 1 96.69 217 ARG A CA 1
ATOM 1616 C C . ARG A 1 217 ? -6.344 7.41 22.219 1 96.69 217 ARG A C 1
ATOM 1618 O O . ARG A 1 217 ? -6.648 6.738 21.219 1 96.69 217 ARG A O 1
ATOM 1625 N N . LEU A 1 218 ? -5.816 8.609 22.094 1 97.06 218 LEU A N 1
ATOM 1626 C CA . LEU A 1 218 ? -5.465 9.234 20.828 1 97.06 218 LEU A CA 1
ATOM 1627 C C . LEU A 1 218 ? -3.971 9.547 20.781 1 97.06 218 LEU A C 1
ATOM 1629 O O . LEU A 1 218 ? -3.334 9.734 21.812 1 97.06 218 LEU A O 1
ATOM 1633 N N . TRP A 1 219 ? -3.43 9.508 19.672 1 97.88 219 TRP A N 1
ATOM 1634 C CA . TRP A 1 219 ? -2.102 10.023 19.359 1 97.88 219 TRP A CA 1
ATOM 1635 C C . TRP A 1 219 ? -2.188 11.406 18.734 1 97.88 219 TRP A C 1
ATOM 1637 O O . TRP A 1 219 ? -2.672 11.562 17.609 1 97.88 219 TRP A O 1
ATOM 1647 N N . LEU A 1 220 ? -1.68 12.453 19.438 1 98.31 220 LEU A N 1
ATOM 1648 C CA . LEU A 1 220 ? -1.981 13.828 19.062 1 98.31 220 LEU A CA 1
ATOM 1649 C C . LEU A 1 220 ? -0.701 14.617 18.812 1 98.31 220 LEU A C 1
ATOM 1651 O O . LEU A 1 220 ? 0.355 14.281 19.359 1 98.31 220 LEU A O 1
ATOM 1655 N N . LEU A 1 221 ? -0.778 15.617 18.047 1 98.62 221 LEU A N 1
ATOM 1656 C CA . LEU A 1 221 ? 0.275 16.594 17.781 1 98.62 221 LEU A CA 1
ATOM 1657 C C . LEU A 1 221 ? -0.31 17.984 17.578 1 98.62 221 LEU A C 1
ATOM 1659 O O . LEU A 1 221 ? -1.369 18.125 16.953 1 98.62 221 LEU A O 1
ATOM 1663 N N . SER A 1 222 ? 0.326 19 18.094 1 98.56 222 SER A N 1
ATOM 1664 C CA . SER A 1 222 ? -0.158 20.359 17.906 1 98.56 222 SER A CA 1
ATOM 1665 C C . SER A 1 222 ? 0.122 20.859 16.5 1 98.56 222 SER A C 1
ATOM 1667 O O . SER A 1 222 ? 1.033 20.359 15.828 1 98.56 222 SER A O 1
ATOM 1669 N N . PRO A 1 223 ? -0.604 21.859 16.031 1 97.88 223 PRO A N 1
ATOM 1670 C CA . PRO A 1 223 ? -0.293 22.5 14.758 1 97.88 223 PRO A CA 1
ATOM 1671 C C . PRO A 1 223 ? 1.131 23.047 14.695 1 97.88 223 PRO A C 1
ATOM 1673 O O . PRO A 1 223 ? 1.8 22.922 13.664 1 97.88 223 PRO A O 1
ATOM 1676 N N . ARG A 1 224 ? 1.668 23.625 15.789 1 98 224 ARG A N 1
ATOM 1677 C CA . ARG A 1 224 ? 3.018 24.172 15.836 1 98 224 ARG A CA 1
ATOM 1678 C C . ARG A 1 224 ? 4.059 23.094 15.555 1 98 224 ARG A C 1
ATOM 1680 O O . ARG A 1 224 ? 4.949 23.281 14.719 1 98 224 ARG A O 1
ATOM 1687 N N . ARG A 1 225 ? 3.879 22.031 16.25 1 98.5 225 ARG A N 1
ATOM 1688 C CA . ARG A 1 225 ? 4.848 20.938 16.094 1 98.5 225 ARG A CA 1
ATOM 1689 C C . ARG A 1 225 ? 4.703 20.266 14.727 1 98.5 225 ARG A C 1
ATOM 1691 O O . ARG A 1 225 ? 5.688 19.812 14.148 1 98.5 225 ARG A O 1
ATOM 1698 N N . ALA A 1 226 ? 3.486 20.203 14.234 1 98.62 226 ALA A N 1
ATOM 1699 C CA . ALA A 1 226 ? 3.283 19.672 12.891 1 98.62 226 ALA A CA 1
ATOM 1700 C C . ALA A 1 226 ? 4.055 20.5 11.852 1 98.62 226 ALA A C 1
ATOM 1702 O O . ALA A 1 226 ? 4.711 19.938 10.977 1 98.62 226 ALA A O 1
ATOM 1703 N N . ILE A 1 227 ? 3.988 21.812 11.969 1 98.69 227 ILE A N 1
ATOM 1704 C CA . ILE A 1 227 ? 4.676 22.688 11.031 1 98.69 227 ILE A CA 1
ATOM 1705 C C . ILE A 1 227 ? 6.184 22.516 11.172 1 98.69 227 ILE A C 1
ATOM 1707 O O . ILE A 1 227 ? 6.902 22.422 10.172 1 98.69 227 ILE A O 1
ATOM 1711 N N . ASP A 1 228 ? 6.633 22.438 12.438 1 98.5 228 ASP A N 1
ATOM 1712 C CA . ASP A 1 228 ? 8.055 22.188 12.672 1 98.5 228 ASP A CA 1
ATOM 1713 C C . ASP A 1 228 ? 8.5 20.891 12 1 98.5 228 ASP A C 1
ATOM 1715 O O . ASP A 1 228 ? 9.562 20.844 11.383 1 98.5 228 ASP A O 1
ATOM 1719 N N . ALA A 1 229 ? 7.703 19.906 12.125 1 98.75 229 ALA A N 1
ATOM 1720 C CA . ALA A 1 229 ? 8.031 18.594 11.57 1 98.75 229 ALA A CA 1
ATOM 1721 C C . ALA A 1 229 ? 8.055 18.641 10.047 1 98.75 229 ALA A C 1
ATOM 1723 O O . ALA A 1 229 ? 8.891 17.984 9.414 1 98.75 229 ALA A O 1
ATOM 1724 N N . LEU A 1 230 ? 7.109 19.359 9.43 1 98.75 230 LEU A N 1
ATOM 1725 C CA . LEU A 1 230 ? 7.066 19.469 7.98 1 98.75 230 LEU A CA 1
ATOM 1726 C C . LEU A 1 230 ? 8.352 20.094 7.445 1 98.75 230 LEU A C 1
ATOM 1728 O O . LEU A 1 230 ? 8.953 19.594 6.5 1 98.75 230 LEU A O 1
ATOM 1732 N N . ILE A 1 231 ? 8.781 21.156 8.07 1 98.56 231 ILE A N 1
ATOM 1733 C CA . ILE A 1 231 ? 9.977 21.859 7.633 1 98.56 231 ILE A CA 1
ATOM 1734 C C . ILE A 1 231 ? 11.219 21.016 7.895 1 98.56 231 ILE A C 1
ATOM 1736 O O . ILE A 1 231 ? 12.039 20.812 7 1 98.56 231 ILE A O 1
ATOM 1740 N N . ALA A 1 232 ? 11.32 20.453 9.117 1 97.75 232 ALA A N 1
ATOM 1741 C CA . ALA A 1 232 ? 12.453 19.609 9.461 1 97.75 232 ALA A CA 1
ATOM 1742 C C . ALA A 1 232 ? 12.516 18.391 8.547 1 97.75 232 ALA A C 1
ATOM 1744 O O . ALA A 1 232 ? 13.594 17.984 8.117 1 97.75 232 ALA A O 1
ATOM 1745 N N . GLY A 1 233 ? 11.328 17.797 8.281 1 97.25 233 GLY A N 1
ATOM 1746 C CA . GLY A 1 233 ? 11.258 16.656 7.387 1 97.25 233 GLY A CA 1
ATOM 1747 C C . GLY A 1 233 ? 11.781 16.953 5.996 1 97.25 233 GLY A C 1
ATOM 1748 O O . GLY A 1 233 ? 12.508 16.141 5.414 1 97.25 233 GLY A O 1
ATOM 1749 N N . CYS A 1 234 ? 11.438 18.094 5.488 1 97.69 234 CYS A N 1
ATOM 1750 C CA . CYS A 1 234 ? 11.914 18.516 4.176 1 97.69 234 CYS A CA 1
ATOM 1751 C C . CYS A 1 234 ? 13.43 18.656 4.164 1 97.69 234 CYS A C 1
ATOM 1753 O O . CYS A 1 234 ? 14.086 18.328 3.174 1 97.69 234 CYS A O 1
ATOM 1755 N N . GLU A 1 235 ? 13.977 19.031 5.277 1 97.12 235 GLU A N 1
ATOM 1756 C CA . GLU A 1 235 ? 15.391 19.406 5.324 1 97.12 235 GLU A CA 1
ATOM 1757 C C . GLU A 1 235 ? 16.266 18.203 5.672 1 97.12 235 GLU A C 1
ATOM 1759 O O . GLU A 1 235 ? 17.5 18.266 5.543 1 97.12 235 GLU A O 1
ATOM 1764 N N . LEU A 1 236 ? 15.664 17.109 6.102 1 95.12 236 LEU A N 1
ATOM 1765 C CA . LEU A 1 236 ? 16.422 15.906 6.434 1 95.12 236 LEU A CA 1
ATOM 1766 C C . LEU A 1 236 ? 17.266 15.453 5.25 1 95.12 236 LEU A C 1
ATOM 1768 O O . LEU A 1 236 ? 16.812 15.516 4.102 1 95.12 236 LEU A O 1
ATOM 1772 N N . ASP A 1 237 ? 18.422 14.977 5.582 1 93.12 237 ASP A N 1
ATOM 1773 C CA . ASP A 1 237 ? 19.25 14.32 4.57 1 93.12 237 ASP A CA 1
ATOM 1774 C C . ASP A 1 237 ? 18.609 13.023 4.098 1 93.12 237 ASP A C 1
ATOM 1776 O O . ASP A 1 237 ? 18.297 12.141 4.906 1 93.12 237 ASP A O 1
ATOM 1780 N N . GLY A 1 238 ? 18.453 12.914 2.818 1 91.88 238 GLY A N 1
ATOM 1781 C CA . GLY A 1 238 ? 17.844 11.719 2.258 1 91.88 238 GLY A CA 1
ATOM 1782 C C . GLY A 1 238 ? 18.594 10.445 2.625 1 91.88 238 GLY A C 1
ATOM 1783 O O . GLY A 1 238 ? 17.969 9.391 2.818 1 91.88 238 GLY A O 1
ATOM 1784 N N . ALA A 1 239 ? 19.844 10.539 2.762 1 91.12 239 ALA A N 1
ATOM 1785 C CA . ALA A 1 239 ? 20.672 9.383 3.104 1 91.12 239 ALA A CA 1
ATOM 1786 C C . ALA A 1 239 ? 20.375 8.906 4.523 1 91.12 239 ALA A C 1
ATOM 1788 O O . ALA A 1 239 ? 20.469 7.711 4.816 1 91.12 239 ALA A O 1
ATOM 1789 N N . ALA A 1 240 ? 19.984 9.82 5.375 1 92.25 240 ALA A N 1
ATOM 1790 C CA . ALA A 1 240 ? 19.672 9.469 6.758 1 92.25 240 ALA A CA 1
ATOM 1791 C C . ALA A 1 240 ? 18.359 8.672 6.836 1 92.25 240 ALA A C 1
ATOM 1793 O O . ALA A 1 240 ? 18.172 7.887 7.766 1 92.25 240 ALA A O 1
ATOM 1794 N N . LEU A 1 241 ? 17.531 8.875 5.895 1 92.69 241 LEU A N 1
ATOM 1795 C CA . LEU A 1 241 ? 16.266 8.148 5.859 1 92.69 241 LEU A CA 1
ATOM 1796 C C . LEU A 1 241 ? 16.453 6.738 5.32 1 92.69 241 LEU A C 1
ATOM 1798 O O . LEU A 1 241 ? 15.758 5.809 5.727 1 92.69 241 LEU A O 1
ATOM 1802 N N . GLY A 1 242 ? 17.422 6.586 4.457 1 88.75 242 GLY A N 1
ATOM 1803 C CA . GLY A 1 242 ? 17.609 5.289 3.824 1 88.75 242 GLY A CA 1
ATOM 1804 C C . GLY A 1 242 ? 16.438 4.883 2.945 1 88.75 242 GLY A C 1
ATOM 1805 O O . GLY A 1 242 ? 15.844 5.719 2.264 1 88.75 242 GLY A O 1
ATOM 1806 N N . ASN A 1 243 ? 16.125 3.564 2.969 1 85.31 243 ASN A N 1
ATOM 1807 C CA . ASN A 1 243 ? 15.094 3.051 2.078 1 85.31 243 ASN A CA 1
ATOM 1808 C C . ASN A 1 243 ? 13.703 3.232 2.676 1 85.31 243 ASN A C 1
ATOM 1810 O O . ASN A 1 243 ? 12.703 3.244 1.95 1 85.31 243 ASN A O 1
ATOM 1814 N N . ARG A 1 244 ? 13.641 3.346 3.973 1 92.25 244 ARG A N 1
ATOM 1815 C CA . ARG A 1 244 ? 12.367 3.623 4.629 1 92.25 244 ARG A CA 1
ATOM 1816 C C . ARG A 1 244 ? 12.094 5.121 4.672 1 92.25 244 ARG A C 1
ATOM 1818 O O . ARG A 1 244 ? 12.641 5.836 5.516 1 92.25 244 ARG A O 1
ATOM 1825 N N . ARG A 1 245 ? 11.195 5.535 3.857 1 96.75 245 ARG A N 1
ATOM 1826 C CA . ARG A 1 245 ? 10.969 6.969 3.703 1 96.75 245 ARG A CA 1
ATOM 1827 C C . ARG A 1 245 ? 9.922 7.473 4.688 1 96.75 245 ARG A C 1
ATOM 1829 O O . ARG A 1 245 ? 9.82 8.672 4.941 1 96.75 245 ARG A O 1
ATOM 1836 N N . ALA A 1 246 ? 9.141 6.574 5.25 1 97.56 246 ALA A N 1
ATOM 1837 C CA . ALA A 1 246 ? 8.055 6.953 6.145 1 97.56 246 ALA A CA 1
ATOM 1838 C C . ALA A 1 246 ? 8.547 7.098 7.582 1 97.56 246 ALA A C 1
ATOM 1840 O O . ALA A 1 246 ? 9.359 6.297 8.047 1 97.56 246 ALA A O 1
ATOM 1841 N N . ILE A 1 247 ? 8.07 8.102 8.234 1 97.69 247 ILE A N 1
ATOM 1842 C CA . ILE A 1 247 ? 8.438 8.391 9.617 1 97.69 247 ILE A CA 1
ATOM 1843 C C . ILE A 1 247 ? 7.176 8.555 10.469 1 97.69 247 ILE A C 1
ATOM 1845 O O . ILE A 1 247 ? 6.305 9.367 10.141 1 97.69 247 ILE A O 1
ATOM 1849 N N . ASN A 1 248 ? 7.066 7.758 11.523 1 98.38 248 ASN A N 1
ATOM 1850 C CA . ASN A 1 248 ? 6.059 8.023 12.547 1 98.38 248 ASN A CA 1
ATOM 1851 C C . ASN A 1 248 ? 6.422 9.242 13.391 1 98.38 248 ASN A C 1
ATOM 1853 O O . ASN A 1 248 ? 7.375 9.203 14.172 1 98.38 248 ASN A O 1
ATOM 1857 N N . LEU A 1 249 ? 5.668 10.266 13.273 1 98.56 249 LEU A N 1
ATOM 1858 C CA . LEU A 1 249 ? 6.023 11.5 13.977 1 98.56 249 LEU A CA 1
ATOM 1859 C C . LEU A 1 249 ? 5.785 11.359 15.477 1 98.56 249 LEU A C 1
ATOM 1861 O O . LEU A 1 249 ? 4.809 10.734 15.898 1 98.56 249 LEU A O 1
ATOM 1865 N N . PRO A 1 250 ? 6.617 12.047 16.234 1 98.38 250 PRO A N 1
ATOM 1866 C CA . PRO A 1 250 ? 6.348 12.117 17.672 1 98.38 250 PRO A CA 1
ATOM 1867 C C . PRO A 1 250 ? 5.059 12.867 17.984 1 98.38 250 PRO A C 1
ATOM 1869 O O . PRO A 1 250 ? 4.66 13.766 17.25 1 98.38 250 PRO A O 1
ATOM 1872 N N . GLY A 1 251 ? 4.434 12.5 19.031 1 98.06 251 GLY A N 1
ATOM 1873 C CA . GLY A 1 251 ? 3.199 13.109 19.5 1 98.06 251 GLY A CA 1
ATOM 1874 C C . GLY A 1 251 ? 2.906 12.828 20.953 1 98.06 251 GLY A C 1
ATOM 1875 O O . GLY A 1 251 ? 3.824 12.57 21.734 1 98.06 251 GLY A O 1
ATOM 1876 N N . LEU A 1 252 ? 1.654 13.016 21.359 1 98.19 252 LEU A N 1
ATOM 1877 C CA . LEU A 1 252 ? 1.188 12.766 22.719 1 98.19 252 LEU A CA 1
ATOM 1878 C C . LEU A 1 252 ? 0.179 11.625 22.75 1 98.19 252 LEU A C 1
ATOM 1880 O O . LEU A 1 252 ? -0.821 11.656 22.031 1 98.19 252 LEU A O 1
ATOM 1884 N N . SER A 1 253 ? 0.494 10.664 23.547 1 98.19 253 SER A N 1
ATOM 1885 C CA . SER A 1 253 ? -0.483 9.617 23.844 1 98.19 253 SER A CA 1
ATOM 1886 C C . SER A 1 253 ? -1.358 10 25.031 1 98.19 253 SER A C 1
ATOM 1888 O O . SER A 1 253 ? -0.921 9.922 26.188 1 98.19 253 SER A O 1
ATOM 1890 N N . VAL A 1 254 ? -2.635 10.375 24.766 1 98.06 254 VAL A N 1
ATOM 1891 C CA . VAL A 1 254 ? -3.52 10.812 25.844 1 98.06 254 VAL A CA 1
ATOM 1892 C C . VAL A 1 254 ? -4.922 10.25 25.625 1 98.06 254 VAL A C 1
ATOM 1894 O O . VAL A 1 254 ? -5.332 10.023 24.484 1 98.06 254 VAL A O 1
ATOM 1897 N N . THR A 1 255 ? -5.621 10.031 26.688 1 98 255 THR A N 1
ATOM 1898 C CA . THR A 1 255 ? -7.035 9.688 26.578 1 98 255 THR A CA 1
ATOM 1899 C C . THR A 1 255 ? -7.891 10.945 26.438 1 98 255 THR A C 1
ATOM 1901 O O . THR A 1 255 ? -7.426 12.055 26.703 1 98 255 THR A O 1
ATOM 1904 N N . VAL A 1 256 ? -9.094 10.742 26 1 98.19 256 VAL A N 1
ATOM 1905 C CA . VAL A 1 256 ? -10.039 11.852 25.922 1 98.19 256 VAL A CA 1
ATOM 1906 C C . VAL A 1 256 ? -10.211 12.477 27.297 1 98.19 256 VAL A C 1
ATOM 1908 O O . VAL A 1 256 ? -10.273 13.703 27.438 1 98.19 256 VAL A O 1
ATOM 1911 N N . ASP A 1 257 ? -10.234 11.648 28.328 1 98.62 257 ASP A N 1
ATOM 1912 C CA . ASP A 1 257 ? -10.344 12.164 29.688 1 98.62 257 ASP A CA 1
ATOM 1913 C C . ASP A 1 257 ? -9.133 13.016 30.062 1 98.62 257 ASP A C 1
ATOM 1915 O O . ASP A 1 257 ? -9.266 14.039 30.734 1 98.62 257 ASP A O 1
ATOM 1919 N N . ASP A 1 258 ? -7.949 12.609 29.641 1 98.62 258 ASP A N 1
ATOM 1920 C CA . ASP A 1 258 ? -6.75 13.414 29.844 1 98.62 258 ASP A CA 1
ATOM 1921 C C . ASP A 1 258 ? -6.879 14.781 29.172 1 98.62 258 ASP A C 1
ATOM 1923 O O . ASP A 1 258 ? -6.438 15.789 29.703 1 98.62 258 ASP A O 1
ATOM 1927 N N . MET A 1 259 ? -7.43 14.812 27.984 1 98.75 259 MET A N 1
ATOM 1928 C CA . MET A 1 259 ? -7.625 16.047 27.234 1 98.75 259 MET A CA 1
ATOM 1929 C C . MET A 1 259 ? -8.57 16.984 27.969 1 98.75 259 MET A C 1
ATOM 1931 O O . MET A 1 259 ? -8.297 18.188 28.094 1 98.75 259 MET A O 1
ATOM 1935 N N . ILE A 1 260 ? -9.625 16.391 28.484 1 98.62 260 ILE A N 1
ATOM 1936 C CA . ILE A 1 260 ? -10.625 17.172 29.203 1 98.62 260 ILE A CA 1
ATOM 1937 C C . ILE A 1 260 ? -10.023 17.703 30.5 1 98.62 260 ILE A C 1
ATOM 1939 O O . ILE A 1 260 ? -10.273 18.844 30.891 1 98.62 260 ILE A O 1
ATOM 1943 N N . ASP A 1 261 ? -9.25 16.875 31.141 1 98.75 261 ASP A N 1
ATOM 1944 C CA . ASP A 1 261 ? -8.547 17.328 32.344 1 98.75 261 ASP A CA 1
ATOM 1945 C C . ASP A 1 261 ? -7.613 18.5 32.031 1 98.75 261 ASP A C 1
ATOM 1947 O O . ASP A 1 261 ? -7.496 19.438 32.812 1 98.75 261 ASP A O 1
ATOM 1951 N N . ALA A 1 262 ? -6.91 18.406 30.938 1 98.81 262 ALA A N 1
ATOM 1952 C CA . ALA A 1 262 ? -6.039 19.5 30.516 1 98.81 262 ALA A CA 1
ATOM 1953 C C . ALA A 1 262 ? -6.84 20.781 30.266 1 98.81 262 ALA A C 1
ATOM 1955 O O . ALA A 1 262 ? -6.402 21.875 30.641 1 98.81 262 ALA A O 1
ATOM 1956 N N . LEU A 1 263 ? -7.988 20.625 29.625 1 98.81 263 LEU A N 1
ATOM 1957 C CA . LEU A 1 263 ? -8.867 21.781 29.422 1 98.81 263 LEU A CA 1
ATOM 1958 C C . LEU A 1 263 ? -9.273 22.391 30.75 1 98.81 263 LEU A C 1
ATOM 1960 O O . LEU A 1 263 ? -9.289 23.609 30.906 1 98.81 263 LEU A O 1
ATOM 1964 N N . ARG A 1 264 ? -9.617 21.531 31.703 1 98.69 264 ARG A N 1
ATOM 1965 C CA . ARG A 1 264 ? -9.992 22 33.031 1 98.69 264 ARG A CA 1
ATOM 1966 C C . ARG A 1 264 ? -8.867 22.812 33.656 1 98.69 264 ARG A C 1
ATOM 1968 O O . ARG A 1 264 ? -9.117 23.859 34.281 1 98.69 264 ARG A O 1
ATOM 1975 N N . GLU A 1 265 ? -7.703 22.328 33.531 1 98.69 265 GLU A N 1
ATOM 1976 C CA . GLU A 1 265 ? -6.535 23 34.094 1 98.69 265 GLU A CA 1
ATOM 1977 C C . GLU A 1 265 ? -6.344 24.391 33.5 1 98.69 265 GLU A C 1
ATOM 1979 O O . GLU A 1 265 ? -6.02 25.344 34.188 1 98.69 265 GLU A O 1
ATOM 1984 N N . VAL A 1 266 ? -6.512 24.547 32.219 1 98.38 266 VAL A N 1
ATOM 1985 C CA . VAL A 1 266 ? -6.191 25.766 31.484 1 98.38 266 VAL A CA 1
ATOM 1986 C C . VAL A 1 266 ? -7.355 26.75 31.594 1 98.38 266 VAL A C 1
ATOM 1988 O O . VAL A 1 266 ? -7.145 27.969 31.703 1 98.38 266 VAL A O 1
ATOM 1991 N N . ALA A 1 267 ? -8.633 26.219 31.594 1 98.06 267 ALA A N 1
ATOM 1992 C CA . ALA A 1 267 ? -9.766 27.125 31.391 1 98.06 267 ALA A CA 1
ATOM 1993 C C . ALA A 1 267 ? -10.805 26.953 32.5 1 98.06 267 ALA A C 1
ATOM 1995 O O . ALA A 1 267 ? -11.812 27.656 32.531 1 98.06 267 ALA A O 1
ATOM 1996 N N . GLY A 1 268 ? -10.641 25.938 33.375 1 98.12 268 GLY A N 1
ATOM 1997 C CA . GLY A 1 268 ? -11.516 25.781 34.531 1 98.12 268 GLY A CA 1
ATOM 1998 C C . GLY A 1 268 ? -12.688 24.844 34.25 1 98.12 268 GLY A C 1
ATOM 1999 O O . GLY A 1 268 ? -12.906 24.422 33.125 1 98.12 268 GLY A O 1
ATOM 2000 N N . ILE A 1 269 ? -13.453 24.609 35.281 1 98.25 269 ILE A N 1
ATOM 2001 C CA . ILE A 1 269 ? -14.516 23.609 35.281 1 98.25 269 ILE A CA 1
ATOM 2002 C C . ILE A 1 269 ? -15.688 24.078 34.438 1 98.25 269 ILE A C 1
ATOM 2004 O O . ILE A 1 269 ? -16.406 23.266 33.844 1 98.25 269 ILE A O 1
ATOM 2008 N N . GLU A 1 270 ? -15.922 25.406 34.312 1 98.19 270 GLU A N 1
ATOM 2009 C CA . GLU A 1 270 ? -17.031 25.938 33.531 1 98.19 270 GLU A CA 1
ATOM 2010 C C . GLU A 1 270 ? -16.891 25.578 32.031 1 98.19 270 GLU A C 1
ATOM 2012 O O . GLU A 1 270 ? -17.891 25.328 31.359 1 98.19 270 GLU A O 1
ATOM 2017 N N . ALA A 1 271 ? -15.656 25.516 31.562 1 98.38 271 ALA A N 1
ATOM 2018 C CA . ALA A 1 271 ? -15.398 25.094 30.188 1 98.38 271 ALA A CA 1
ATOM 2019 C C . ALA A 1 271 ? -15.734 23.609 29.984 1 98.38 271 ALA A C 1
ATOM 2021 O O . ALA A 1 271 ? -16.344 23.234 28.984 1 98.38 271 ALA A O 1
ATOM 2022 N N . VAL A 1 272 ? -15.375 22.828 30.938 1 98.5 272 VAL A N 1
ATOM 2023 C CA . VAL A 1 272 ? -15.57 21.375 30.859 1 98.5 272 VAL A CA 1
ATOM 2024 C C . VAL A 1 272 ? -17.062 21.062 30.844 1 98.5 272 VAL A C 1
ATOM 2026 O O . VAL A 1 272 ? -17.484 20.109 30.172 1 98.5 272 VAL A O 1
ATOM 2029 N N . LYS A 1 273 ? -17.875 21.859 31.516 1 98.44 273 LYS A N 1
ATOM 2030 C CA . LYS A 1 273 ? -19.312 21.656 31.594 1 98.44 273 LYS A CA 1
ATOM 2031 C C . LYS A 1 273 ? -19.969 21.781 30.234 1 98.44 273 LYS A C 1
ATOM 2033 O O . LYS A 1 273 ? -21.109 21.328 30.031 1 98.44 273 LYS A O 1
ATOM 2038 N N . LEU A 1 274 ? -19.281 22.359 29.297 1 98.62 274 LEU A N 1
ATOM 2039 C CA . LEU A 1 274 ? -19.828 22.578 27.969 1 98.62 274 LEU A CA 1
ATOM 2040 C C . LEU A 1 274 ? -19.641 21.344 27.094 1 98.62 274 LEU A C 1
ATOM 2042 O O . LEU A 1 274 ? -20.125 21.312 25.953 1 98.62 274 LEU A O 1
ATOM 2046 N N . ILE A 1 275 ? -19.016 20.312 27.562 1 98.62 275 ILE A N 1
ATOM 2047 C CA . ILE A 1 275 ? -18.797 19.078 26.812 1 98.62 275 ILE A CA 1
ATOM 2048 C C . ILE A 1 275 ? -19.906 18.078 27.141 1 98.62 275 ILE A C 1
ATOM 2050 O O . ILE A 1 275 ? -20.078 17.703 28.312 1 98.62 275 ILE A O 1
ATOM 2054 N N . ARG A 1 276 ? -20.609 17.703 26.141 1 98.31 276 ARG A N 1
ATOM 2055 C CA . ARG A 1 276 ? -21.625 16.672 26.281 1 98.31 276 ARG A CA 1
ATOM 2056 C C . ARG A 1 276 ? -21.156 15.344 25.688 1 98.31 276 ARG A C 1
ATOM 2058 O O . ARG A 1 276 ? -20.75 15.297 24.516 1 98.31 276 ARG A O 1
ATOM 2065 N N . ARG A 1 277 ? -21.281 14.328 26.453 1 97.12 277 ARG A N 1
ATOM 2066 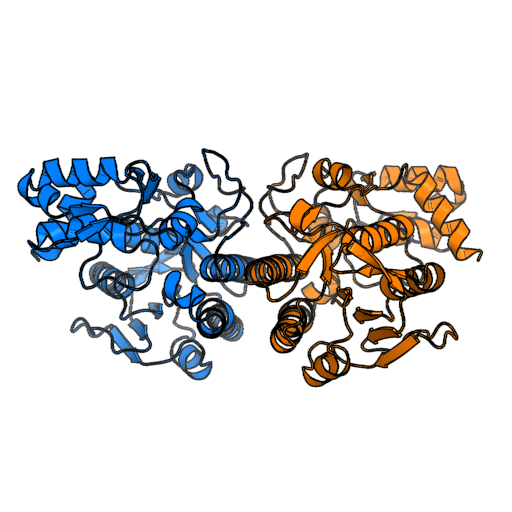C CA . ARG A 1 277 ? -20.906 13.008 25.953 1 97.12 277 ARG A CA 1
ATOM 2067 C C . ARG A 1 277 ? -22.062 12.352 25.203 1 97.12 277 ARG A C 1
ATOM 2069 O O . ARG A 1 277 ? -23.172 12.258 25.719 1 97.12 277 ARG A O 1
ATOM 2076 N N . ALA A 1 278 ? -21.844 12.016 23.984 1 97.5 278 ALA A N 1
ATOM 2077 C CA . ALA A 1 278 ? -22.797 11.297 23.141 1 97.5 278 ALA A CA 1
ATOM 2078 C C . ALA A 1 278 ? -22.094 10.352 22.188 1 97.5 278 ALA A C 1
ATOM 2080 O O . ALA A 1 278 ? -21.75 10.742 21.062 1 97.5 278 ALA A O 1
ATOM 2081 N N . GLU A 1 279 ? -22 9.141 22.562 1 96.31 279 GLU A N 1
ATOM 2082 C CA . GLU A 1 279 ? -21.203 8.18 21.812 1 96.31 279 GLU A CA 1
ATOM 2083 C C . GLU A 1 279 ? -21.781 7.941 20.422 1 96.31 279 GLU A C 1
ATOM 2085 O O . GLU A 1 279 ? -23 7.824 20.266 1 96.31 279 GLU A O 1
ATOM 2090 N N . ASP A 1 280 ? -20.922 8.008 19.438 1 94.44 280 ASP A N 1
ATOM 2091 C CA . ASP A 1 280 ? -21.203 7.672 18.047 1 94.44 280 ASP A CA 1
ATOM 2092 C C . ASP A 1 280 ? -20.438 6.426 17.609 1 94.44 280 ASP A C 1
ATOM 2094 O O . ASP A 1 280 ? -19.219 6.465 17.469 1 94.44 280 ASP A O 1
ATOM 2098 N N . GLU A 1 281 ? -21.156 5.336 17.312 1 93.25 281 GLU A N 1
ATOM 2099 C CA . GLU A 1 281 ? -20.562 4.035 17.047 1 93.25 281 GLU A CA 1
ATOM 2100 C C . GLU A 1 281 ? -19.609 4.098 15.852 1 93.25 281 GLU A C 1
ATOM 2102 O O . GLU A 1 281 ? -18.578 3.434 15.836 1 93.25 281 GLU A O 1
ATOM 2107 N N . ARG A 1 282 ? -19.906 4.801 14.867 1 87.25 282 ARG A N 1
ATOM 2108 C CA . ARG A 1 282 ? -19.094 4.934 13.672 1 87.25 282 ARG A CA 1
ATOM 2109 C C . ARG A 1 282 ? -17.75 5.609 14 1 87.25 282 ARG A C 1
ATOM 2111 O O . ARG A 1 282 ? -16.703 5.168 13.539 1 87.25 282 ARG A O 1
ATOM 2118 N N . VAL A 1 283 ? -17.828 6.652 14.836 1 89.88 283 VAL A N 1
ATOM 2119 C CA . VAL A 1 283 ? -16.625 7.375 15.227 1 89.88 283 VAL A CA 1
ATOM 2120 C C . VAL A 1 283 ? -15.758 6.492 16.125 1 89.88 283 VAL A C 1
ATOM 2122 O O . VAL A 1 283 ? -14.539 6.418 15.961 1 89.88 283 VAL A O 1
ATOM 2125 N N . VAL A 1 284 ? -16.422 5.805 17.031 1 93.06 284 VAL A N 1
ATOM 2126 C CA . VAL A 1 284 ? -15.719 4.918 17.953 1 93.06 284 VAL A CA 1
ATOM 2127 C C . VAL A 1 284 ? -14.961 3.85 17.172 1 93.06 284 VAL A C 1
ATOM 2129 O O . VAL A 1 284 ? -13.797 3.568 17.453 1 93.06 284 VAL A O 1
ATOM 2132 N N . LYS A 1 285 ? -15.578 3.355 16.141 1 88.44 285 LYS A N 1
ATOM 2133 C CA . LYS A 1 285 ? -14.961 2.293 15.344 1 88.44 285 LYS A CA 1
ATOM 2134 C C . LYS A 1 285 ? -13.75 2.811 14.57 1 88.44 285 LYS A C 1
ATOM 2136 O O . LYS A 1 285 ? -12.695 2.178 14.57 1 88.44 285 LYS A O 1
ATOM 2141 N N . ILE A 1 286 ? -13.828 3.963 13.992 1 87.88 286 ILE A N 1
ATOM 2142 C CA . ILE A 1 286 ? -12.766 4.504 13.156 1 87.88 286 ILE A CA 1
ATOM 2143 C C . ILE A 1 286 ? -11.594 4.941 14.031 1 87.88 286 ILE A C 1
ATOM 2145 O O . ILE A 1 286 ? -10.461 4.48 13.852 1 87.88 286 ILE A O 1
ATOM 2149 N N . VAL A 1 287 ? -11.883 5.715 15.016 1 90.44 287 VAL A N 1
ATOM 2150 C CA . VAL A 1 287 ? -10.836 6.277 15.859 1 90.44 287 VAL A CA 1
ATOM 2151 C C . VAL A 1 287 ? -10.227 5.18 16.734 1 90.44 287 VAL A C 1
ATOM 2153 O O . VAL A 1 287 ? -9.023 5.18 16.984 1 90.44 287 VAL A O 1
ATOM 2156 N N . GLY A 1 288 ? -11.062 4.273 17.047 1 91.31 288 GLY A N 1
ATOM 2157 C CA . GLY A 1 288 ? -10.602 3.168 17.875 1 91.31 288 GLY A CA 1
ATOM 2158 C C . GLY A 1 288 ? -9.664 2.225 17.141 1 91.31 288 GLY A C 1
ATOM 2159 O O . GLY A 1 288 ? -8.945 1.448 17.766 1 91.31 288 GLY A O 1
ATOM 2160 N N . SER A 1 289 ? -9.664 2.289 15.844 1 90.81 289 SER A N 1
ATOM 2161 C CA . SER A 1 289 ? -8.812 1.406 15.062 1 90.81 289 SER A CA 1
ATOM 2162 C C . SER A 1 289 ? -7.402 1.979 14.914 1 90.81 289 SER A C 1
ATOM 2164 O O . SER A 1 289 ? -6.48 1.277 14.5 1 90.81 289 SER A O 1
ATOM 2166 N N . TRP A 1 290 ? -7.211 3.266 15.281 1 94.69 290 TRP A N 1
ATOM 2167 C CA . TRP A 1 290 ? -5.914 3.916 15.125 1 94.69 290 TRP A CA 1
ATOM 2168 C C . TRP A 1 290 ? -5.035 3.678 16.344 1 94.69 290 TRP A C 1
ATOM 2170 O O . TRP A 1 290 ? -5.539 3.43 17.438 1 94.69 290 TRP A O 1
ATOM 2180 N N . PRO A 1 291 ? -3.729 3.785 16.109 1 94.62 291 PRO A N 1
ATOM 2181 C CA . PRO A 1 291 ? -2.822 3.619 17.25 1 94.62 291 PRO A CA 1
ATOM 2182 C C . PRO A 1 291 ? -2.971 4.73 18.281 1 94.62 291 PRO A C 1
ATOM 2184 O O . PRO A 1 291 ? -3.148 5.895 17.922 1 94.62 291 PRO A O 1
ATOM 2187 N N . GLY A 1 292 ? -2.82 4.289 19.531 1 94.75 292 GLY A N 1
ATOM 2188 C CA . GLY A 1 292 ? -2.807 5.27 20.609 1 94.75 292 GLY A CA 1
ATOM 2189 C C . GLY A 1 292 ? -1.406 5.645 21.062 1 94.75 292 GLY A C 1
ATOM 2190 O O . GLY A 1 292 ? -1.229 6.566 21.859 1 94.75 292 GLY A O 1
ATOM 2191 N N . ARG A 1 293 ? -0.458 4.867 20.516 1 95.38 293 ARG A N 1
ATOM 2192 C CA . ARG A 1 293 ? 0.929 5.109 20.891 1 95.38 293 ARG A CA 1
ATOM 2193 C C . ARG A 1 293 ? 1.891 4.602 19.828 1 95.38 293 ARG A C 1
ATOM 2195 O O . ARG A 1 293 ? 1.739 3.482 19.328 1 95.38 293 ARG A O 1
ATOM 2202 N N . TRP A 1 294 ? 2.885 5.438 19.516 1 96.56 294 TRP A N 1
ATOM 2203 C CA . TRP A 1 294 ? 3.951 5.059 18.594 1 96.56 294 TRP A CA 1
ATOM 2204 C C . TRP A 1 294 ? 5.297 5.004 19.297 1 96.56 294 TRP A C 1
ATOM 2206 O O . TRP A 1 294 ? 5.543 5.773 20.234 1 96.56 294 TRP A O 1
ATOM 2216 N N . ASP A 1 295 ? 6.094 4.059 18.891 1 97.5 295 ASP A N 1
ATOM 2217 C CA . ASP A 1 295 ? 7.535 4.199 19.109 1 97.5 295 ASP A CA 1
ATOM 2218 C C . ASP A 1 295 ? 8.125 5.227 18.141 1 97.5 295 ASP A C 1
ATOM 2220 O O . ASP A 1 295 ? 8.133 5.016 16.922 1 97.5 295 ASP A O 1
ATOM 2224 N N . THR A 1 296 ? 8.641 6.332 18.656 1 97.5 296 THR A N 1
ATOM 2225 C CA . THR A 1 296 ? 9.086 7.41 17.781 1 97.5 296 THR A CA 1
ATOM 2226 C C . THR A 1 296 ? 10.594 7.605 17.891 1 97.5 296 THR A C 1
ATOM 2228 O O . THR A 1 296 ? 11.109 8.688 17.594 1 97.5 296 THR A O 1
ATOM 2231 N N . SER A 1 297 ? 11.297 6.578 18.328 1 97.62 297 SER A N 1
ATOM 2232 C CA . SER A 1 297 ? 12.742 6.66 18.531 1 97.62 297 SER A CA 1
ATOM 2233 C C . SER A 1 297 ? 13.461 7.055 17.25 1 97.62 297 SER A C 1
ATOM 2235 O O . SER A 1 297 ? 14.383 7.875 17.266 1 97.62 297 SER A O 1
ATOM 2237 N N . ARG A 1 298 ? 13.047 6.523 16.141 1 96.69 298 ARG A N 1
ATOM 2238 C CA . ARG A 1 298 ? 13.672 6.848 14.859 1 96.69 298 ARG A CA 1
ATOM 2239 C C . ARG A 1 298 ? 13.477 8.32 14.516 1 96.69 298 ARG A C 1
ATOM 2241 O O . ARG A 1 298 ? 14.422 9 14.117 1 96.69 298 ARG A O 1
ATOM 2248 N N . ALA A 1 299 ? 12.266 8.781 14.656 1 98.06 299 ALA A N 1
ATOM 2249 C CA . ALA A 1 299 ? 11.961 10.18 14.375 1 98.06 299 ALA A CA 1
ATOM 2250 C C . ALA A 1 299 ? 12.773 11.109 15.273 1 98.06 299 ALA A C 1
ATOM 2252 O O . ALA A 1 299 ? 13.312 12.117 14.805 1 98.06 299 ALA A O 1
ATOM 2253 N N . GLU A 1 300 ? 12.852 10.734 16.531 1 98 300 GLU A N 1
ATOM 2254 C CA . GLU A 1 300 ? 13.602 11.539 17.484 1 98 300 GLU A CA 1
ATOM 2255 C C . GLU A 1 300 ? 15.086 11.562 17.141 1 98 300 GLU A C 1
ATOM 2257 O O . GLU A 1 300 ? 15.742 12.602 17.25 1 98 300 GLU A O 1
ATOM 2262 N N . ALA A 1 301 ? 15.633 10.461 16.672 1 97.44 301 ALA A N 1
ATOM 2263 C CA . ALA A 1 301 ? 17.031 10.391 16.25 1 97.44 301 ALA A CA 1
ATOM 2264 C C . ALA A 1 301 ? 17.281 11.273 15.031 1 97.44 301 ALA A C 1
ATOM 2266 O O . ALA A 1 301 ? 18.406 11.734 14.812 1 97.44 301 ALA A O 1
ATOM 2267 N N . LEU A 1 302 ? 16.25 11.547 14.266 1 96.94 302 LEU A N 1
ATOM 2268 C CA . LEU A 1 302 ? 16.344 12.391 13.07 1 96.94 302 LEU A CA 1
ATOM 2269 C C . LEU A 1 302 ? 16.109 13.852 13.422 1 96.94 302 LEU A C 1
ATOM 2271 O O . LEU A 1 302 ? 16.094 14.711 12.531 1 96.94 302 LEU A O 1
ATOM 2275 N N . GLY A 1 303 ? 15.797 14.148 14.711 1 97.12 303 GLY A N 1
ATOM 2276 C CA . GLY A 1 303 ? 15.68 15.523 15.172 1 97.12 303 GLY A CA 1
ATOM 2277 C C . GLY A 1 303 ? 14.25 16.016 15.219 1 97.12 303 GLY A C 1
ATOM 2278 O O . GLY A 1 303 ? 14 17.203 15.391 1 97.12 303 GLY A O 1
ATOM 2279 N N . LEU A 1 304 ? 13.297 15.117 15.031 1 98.19 304 LEU A N 1
ATOM 2280 C CA . LEU A 1 304 ? 11.891 15.5 15.109 1 98.19 304 LEU A CA 1
ATOM 2281 C C . LEU A 1 304 ? 11.383 15.398 16.547 1 98.19 304 LEU A C 1
ATOM 2283 O O . LEU A 1 304 ? 11.844 14.555 17.312 1 98.19 304 LEU A O 1
ATOM 2287 N N . ALA A 1 305 ? 10.383 16.266 16.875 1 97.88 305 ALA A N 1
ATOM 2288 C CA . ALA A 1 305 ? 9.906 16.312 18.25 1 97.88 305 ALA A CA 1
ATOM 2289 C C . ALA A 1 305 ? 8.398 16.547 18.312 1 97.88 305 ALA A C 1
ATOM 2291 O O . ALA A 1 305 ? 7.828 17.141 17.391 1 97.88 305 ALA A O 1
ATOM 2292 N N . GLY A 1 306 ? 7.824 16.047 19.359 1 97.75 306 GLY A N 1
ATOM 2293 C CA . GLY A 1 306 ? 6.426 16.312 19.656 1 97.75 306 GLY A CA 1
ATOM 2294 C C . GLY A 1 306 ? 6.242 17.328 20.781 1 97.75 306 GLY A C 1
ATOM 2295 O O . GLY A 1 306 ? 7.172 18.047 21.125 1 97.75 306 GLY A O 1
ATOM 2296 N N . ASP A 1 307 ? 5.062 17.438 21.219 1 98.31 307 ASP A N 1
ATOM 2297 C CA . ASP A 1 307 ? 4.734 18.375 22.297 1 98.31 307 ASP A CA 1
ATOM 2298 C C . ASP A 1 307 ? 5.074 17.797 23.656 1 98.31 307 ASP A C 1
ATOM 2300 O O . ASP A 1 307 ? 5.18 16.578 23.812 1 98.31 307 ASP A O 1
ATOM 2304 N N . ALA A 1 308 ? 5.207 18.688 24.594 1 97.5 308 ALA A N 1
ATOM 2305 C CA . ALA A 1 308 ? 5.543 18.25 25.953 1 97.5 308 ALA A CA 1
ATOM 2306 C C . ALA A 1 308 ? 4.305 17.766 26.703 1 97.5 308 ALA A C 1
ATOM 2308 O O . ALA A 1 308 ? 4.367 16.797 27.453 1 97.5 308 ALA A O 1
ATOM 2309 N N . SER A 1 309 ? 3.213 18.469 26.578 1 98.38 309 SER A N 1
ATOM 2310 C CA . SER A 1 309 ? 1.957 18.109 27.234 1 98.38 309 SER A CA 1
ATOM 2311 C C . SER A 1 309 ? 0.76 18.656 26.469 1 98.38 309 SER A C 1
ATOM 2313 O O . SER A 1 309 ? 0.908 19.578 25.656 1 98.38 309 SER A O 1
ATOM 2315 N N . PHE A 1 310 ? -0.375 18.062 26.797 1 98.69 310 PHE A N 1
ATOM 2316 C CA . PHE A 1 310 ? -1.563 18.578 26.125 1 98.69 310 PHE A CA 1
ATOM 2317 C C . PHE A 1 310 ? -1.956 19.938 26.688 1 98.69 310 PHE A C 1
ATOM 2319 O O . PHE A 1 310 ? -2.559 20.75 25.984 1 98.69 310 PHE A O 1
ATOM 2326 N N . VAL A 1 311 ? -1.612 20.234 27.906 1 98.75 311 VAL A N 1
ATOM 2327 C CA . VAL A 1 311 ? -1.785 21.562 28.484 1 98.75 311 VAL A CA 1
ATOM 2328 C C . VAL A 1 311 ? -1.029 22.578 27.641 1 98.75 311 VAL A C 1
ATOM 2330 O O . VAL A 1 311 ? -1.569 23.641 27.297 1 98.75 311 VAL A O 1
ATOM 2333 N N . ASP A 1 312 ? 0.196 22.234 27.297 1 98.25 312 ASP A N 1
ATOM 2334 C CA . ASP A 1 312 ? 1 23.125 26.453 1 98.25 312 ASP A CA 1
ATOM 2335 C C . ASP A 1 312 ? 0.352 23.328 25.094 1 98.25 312 ASP A C 1
ATOM 2337 O O . ASP A 1 312 ? 0.45 24.406 24.5 1 98.25 312 ASP A O 1
ATOM 2341 N N . VAL A 1 313 ? -0.245 22.328 24.578 1 98.5 313 VAL A N 1
ATOM 2342 C CA . VAL A 1 313 ? -0.919 22.391 23.281 1 98.5 313 VAL A CA 1
ATOM 2343 C C . VAL A 1 313 ? -2.074 23.391 23.359 1 98.5 313 VAL A C 1
ATOM 2345 O O . VAL A 1 313 ? -2.229 24.234 22.484 1 98.5 313 VAL A O 1
ATOM 2348 N N . ILE A 1 314 ? -2.912 23.297 24.422 1 98.56 314 ILE A N 1
ATOM 2349 C CA . ILE A 1 314 ? -4.059 24.172 24.578 1 98.56 314 ILE A CA 1
ATOM 2350 C C . ILE A 1 314 ? -3.578 25.609 24.766 1 98.56 314 ILE A C 1
ATOM 2352 O O . ILE A 1 314 ? -4.125 26.547 24.172 1 98.56 314 ILE A O 1
ATOM 2356 N N . ARG A 1 315 ? -2.537 25.828 25.547 1 98 315 ARG A N 1
ATOM 2357 C CA . ARG A 1 315 ? -1.993 27.172 25.75 1 98 315 ARG A CA 1
ATOM 2358 C C . ARG A 1 315 ? -1.463 27.75 24.453 1 98 315 ARG A C 1
ATOM 2360 O O . ARG A 1 315 ? -1.653 28.938 24.172 1 98 315 ARG A O 1
ATOM 2367 N N . GLY A 1 316 ? -0.754 26.891 23.688 1 96.69 316 GLY A N 1
ATOM 2368 C CA . GLY A 1 316 ? -0.297 27.328 22.375 1 96.69 316 GLY A CA 1
ATOM 2369 C C . GLY A 1 316 ? -1.43 27.75 21.453 1 96.69 316 GLY A C 1
ATOM 2370 O O . GLY A 1 316 ? -1.317 28.734 20.734 1 96.69 316 GLY A O 1
ATOM 2371 N N . TYR A 1 317 ? -2.484 26.984 21.5 1 97.44 317 TYR A N 1
ATOM 2372 C CA . TYR A 1 317 ? -3.674 27.297 20.719 1 97.44 317 TYR A CA 1
ATOM 2373 C C . TYR A 1 317 ? -4.238 28.656 21.109 1 97.44 317 TYR A C 1
ATOM 2375 O O . TYR A 1 317 ? -4.551 29.484 20.234 1 97.44 317 TYR A O 1
ATOM 2383 N N . LEU A 1 318 ? -4.348 28.922 22.375 1 97 318 LEU A N 1
ATOM 2384 C CA . LEU A 1 318 ? -4.875 30.188 22.891 1 97 318 LEU A CA 1
ATOM 2385 C C . LEU A 1 318 ? -3.977 31.359 22.469 1 97 318 LEU A C 1
ATOM 2387 O O . LEU A 1 318 ? -4.469 32.438 22.125 1 97 318 LEU A O 1
ATOM 2391 N N . GLU A 1 319 ? -2.68 31.125 22.516 1 96 319 GLU A N 1
ATOM 2392 C CA . GLU A 1 319 ? -1.725 32.156 22.094 1 96 319 GLU A CA 1
ATOM 2393 C C . GLU A 1 319 ? -1.878 32.469 20.625 1 96 319 GLU A C 1
ATOM 2395 O O . GLU A 1 319 ? -1.821 33.656 20.234 1 96 319 GLU A O 1
ATOM 2400 N N . ASP A 1 320 ? -2.078 31.484 19.797 1 93.5 320 ASP A N 1
ATOM 2401 C CA . ASP A 1 320 ? -2.18 31.656 18.344 1 93.5 320 ASP A CA 1
ATOM 2402 C C . ASP A 1 320 ? -3.484 32.344 17.969 1 93.5 320 ASP A C 1
ATOM 2404 O O . ASP A 1 320 ? -3.543 33.062 16.969 1 93.5 320 ASP A O 1
ATOM 2408 N N . GLU A 1 321 ? -4.559 32.094 18.688 1 88.19 321 GLU A N 1
ATOM 2409 C CA . GLU A 1 321 ? -5.859 32.656 18.359 1 88.19 321 GLU A CA 1
ATOM 2410 C C . GLU A 1 321 ? -5.965 34.094 18.844 1 88.19 321 GLU A C 1
ATOM 2412 O O . GLU A 1 321 ? -6.809 34.875 18.375 1 88.19 321 GLU A O 1
ATOM 2417 N N . ARG A 1 322 ? -5.188 34.5 19.844 1 75.25 322 ARG A N 1
ATOM 2418 C CA . ARG A 1 322 ? -5.137 35.875 20.297 1 75.25 322 ARG A CA 1
ATOM 2419 C C . ARG A 1 322 ? -4.34 36.75 19.328 1 75.25 322 ARG A C 1
ATOM 2421 O O . ARG A 1 322 ? -4.473 37.969 19.344 1 75.25 322 ARG A O 1
ATOM 2428 N N . ARG A 1 323 ? -3.539 36.219 18.484 1 70.25 323 ARG A N 1
ATOM 2429 C CA . ARG A 1 323 ? -2.744 36.969 17.5 1 70.25 323 ARG A CA 1
ATOM 2430 C C . ARG A 1 323 ? -3.518 37.156 16.203 1 70.25 323 ARG A C 1
ATOM 2432 O O . ARG A 1 323 ? -4.301 36.281 15.805 1 70.25 323 ARG A O 1
ATOM 2439 N N . MET B 1 1 ? -21.266 -22.516 -11.445 1 95.69 1 MET B N 1
ATOM 2440 C CA . MET B 1 1 ? -20.75 -21.156 -11.344 1 95.69 1 MET B CA 1
ATOM 2441 C C . MET B 1 1 ? -19.781 -20.859 -12.484 1 95.69 1 MET B C 1
ATOM 2443 O O . MET B 1 1 ? -19.312 -21.781 -13.156 1 95.69 1 MET B O 1
ATOM 2447 N N . LYS B 1 2 ? -19.625 -19.578 -12.734 1 97.94 2 LYS B N 1
ATOM 2448 C CA . LYS B 1 2 ? -18.594 -19.094 -13.641 1 97.94 2 LYS B CA 1
ATOM 2449 C C . LYS B 1 2 ? -17.344 -18.672 -12.883 1 97.94 2 LYS B C 1
ATOM 2451 O O . LYS B 1 2 ? -17.422 -18.031 -11.836 1 97.94 2 LYS B O 1
ATOM 2456 N N . VAL B 1 3 ? -16.141 -19.125 -13.406 1 98.62 3 VAL B N 1
ATOM 2457 C CA . VAL B 1 3 ? -14.852 -18.812 -12.82 1 98.62 3 VAL B CA 1
ATOM 2458 C C . VAL B 1 3 ? -13.977 -18.094 -13.852 1 98.62 3 VAL B C 1
ATOM 2460 O O . VAL B 1 3 ? -13.906 -18.516 -15.008 1 98.62 3 VAL B O 1
ATOM 2463 N N . LEU B 1 4 ? -13.414 -17 -13.438 1 98.94 4 LEU B N 1
ATOM 2464 C CA . LEU B 1 4 ? -12.5 -16.266 -14.297 1 98.94 4 LEU B CA 1
ATOM 2465 C C . LEU B 1 4 ? -11.055 -16.406 -13.812 1 98.94 4 LEU B C 1
ATOM 2467 O O . LEU B 1 4 ? -10.773 -16.25 -12.625 1 98.94 4 LEU B O 1
ATOM 2471 N N . ILE B 1 5 ? -10.148 -16.75 -14.719 1 98.94 5 ILE B N 1
ATOM 2472 C CA . ILE B 1 5 ? -8.711 -16.703 -14.484 1 98.94 5 ILE B CA 1
ATOM 2473 C C . ILE B 1 5 ? -8.07 -15.664 -15.406 1 98.94 5 ILE B C 1
ATOM 2475 O O . ILE B 1 5 ? -8.039 -15.844 -16.625 1 98.94 5 ILE B O 1
ATOM 2479 N N . THR B 1 6 ? -7.648 -14.531 -14.852 1 98.94 6 THR B N 1
ATOM 2480 C CA . THR B 1 6 ? -6.754 -13.695 -15.648 1 98.94 6 THR B CA 1
ATOM 2481 C C . THR B 1 6 ? -5.332 -14.242 -15.625 1 98.94 6 THR B C 1
ATOM 2483 O O . THR B 1 6 ? -4.887 -14.781 -14.609 1 98.94 6 THR B O 1
ATOM 2486 N N . GLY B 1 7 ? -4.613 -14.008 -16.75 1 98.56 7 GLY B N 1
ATOM 2487 C CA . GLY B 1 7 ? -3.381 -14.766 -16.891 1 98.56 7 GLY B CA 1
ATOM 2488 C C . GLY B 1 7 ? -3.617 -16.234 -17.203 1 98.56 7 GLY B C 1
ATOM 2489 O O . GLY B 1 7 ? -2.822 -17.094 -16.812 1 98.56 7 GLY B O 1
ATOM 2490 N N . GLY B 1 8 ? -4.711 -16.516 -17.875 1 98.5 8 GLY B N 1
ATOM 2491 C CA . GLY B 1 8 ? -5.168 -17.875 -18.078 1 98.5 8 GLY B CA 1
ATOM 2492 C C . GLY B 1 8 ? -4.289 -18.656 -19.031 1 98.5 8 GLY B C 1
ATOM 2493 O O . GLY B 1 8 ? -4.367 -19.891 -19.094 1 98.5 8 GLY B O 1
ATOM 2494 N N . ALA B 1 9 ? -3.467 -17.953 -19.797 1 98 9 ALA B N 1
ATOM 2495 C CA . ALA B 1 9 ? -2.574 -18.625 -20.734 1 98 9 ALA B CA 1
ATOM 2496 C C . ALA B 1 9 ? -1.205 -18.875 -20.094 1 98 9 ALA B C 1
ATOM 2498 O O . ALA B 1 9 ? -0.376 -19.594 -20.656 1 98 9 ALA B O 1
ATOM 2499 N N . GLY B 1 10 ? -1.01 -18.266 -18.922 1 96.44 10 GLY B N 1
ATOM 2500 C CA . GLY B 1 10 ? 0.274 -18.422 -18.25 1 96.44 10 GLY B CA 1
ATOM 2501 C C . GLY B 1 10 ? 0.45 -19.781 -17.594 1 96.44 10 GLY B C 1
ATOM 2502 O O . GLY B 1 10 ? -0.498 -20.562 -17.516 1 96.44 10 GLY B O 1
ATOM 2503 N N . PHE B 1 11 ? 1.617 -20.031 -17.062 1 95.62 11 PHE B N 1
ATOM 2504 C CA . PHE B 1 11 ? 2.021 -21.312 -16.5 1 95.62 11 PHE B CA 1
ATOM 2505 C C . PHE B 1 11 ? 1.086 -21.734 -15.367 1 95.62 11 PHE B C 1
ATOM 2507 O O . PHE B 1 11 ? 0.466 -22.797 -15.43 1 95.62 11 PHE B O 1
ATOM 2514 N N . LEU B 1 12 ? 0.895 -20.891 -14.32 1 97.5 12 LEU B N 1
ATOM 2515 C CA . LEU B 1 12 ? 0.018 -21.219 -13.203 1 97.5 12 LEU B CA 1
ATOM 2516 C C . LEU B 1 12 ? -1.442 -21.219 -13.641 1 97.5 12 LEU B C 1
ATOM 2518 O O . LEU B 1 12 ? -2.246 -22.016 -13.148 1 97.5 12 LEU B O 1
ATOM 2522 N N . GLY B 1 13 ? -1.757 -20.281 -14.602 1 98.38 13 GLY B N 1
ATOM 2523 C CA . GLY B 1 13 ? -3.121 -20.219 -15.094 1 98.38 13 GLY B CA 1
ATOM 2524 C C . GLY B 1 13 ? -3.582 -21.516 -15.742 1 98.38 13 GLY B C 1
ATOM 2525 O O . GLY B 1 13 ? -4.676 -22 -15.445 1 98.38 13 GLY B O 1
ATOM 2526 N N . GLN B 1 14 ? -2.73 -22.078 -16.594 1 97.75 14 GLN B N 1
ATOM 2527 C CA . GLN B 1 14 ? -3.062 -23.297 -17.297 1 97.75 14 GLN B CA 1
ATOM 2528 C C . GLN B 1 14 ? -3.162 -24.484 -16.328 1 97.75 14 GLN B C 1
ATOM 2530 O O . GLN B 1 14 ? -4.055 -25.328 -16.453 1 97.75 14 GLN B O 1
ATOM 2535 N N . ARG B 1 15 ? -2.293 -24.531 -15.344 1 97.56 15 ARG B N 1
ATOM 2536 C CA . ARG B 1 15 ? -2.312 -25.609 -14.367 1 97.56 15 ARG B CA 1
ATOM 2537 C C . ARG B 1 15 ? -3.537 -25.5 -13.461 1 97.56 15 ARG B C 1
ATOM 2539 O O . ARG B 1 15 ? -4.148 -26.516 -13.117 1 97.56 15 ARG B O 1
ATOM 2546 N N . LEU B 1 16 ? -3.854 -24.281 -13.07 1 98.75 16 LEU B N 1
ATOM 2547 C CA . LEU B 1 16 ? -5.043 -24.062 -12.258 1 98.75 16 LEU B CA 1
ATOM 2548 C C . LEU B 1 16 ? -6.305 -24.469 -13.016 1 98.75 16 LEU B C 1
ATOM 2550 O O . LEU B 1 16 ? -7.18 -25.141 -12.461 1 98.75 16 LEU B O 1
ATOM 2554 N N . ALA B 1 17 ? -6.352 -24.062 -14.281 1 98.69 17 ALA B N 1
ATOM 2555 C CA . ALA B 1 17 ? -7.496 -24.406 -15.117 1 98.69 17 ALA B CA 1
ATOM 2556 C C . ALA B 1 17 ? -7.684 -25.922 -15.188 1 98.69 17 ALA B C 1
ATOM 2558 O O . ALA B 1 17 ? -8.789 -26.422 -14.992 1 98.69 17 ALA B O 1
ATOM 2559 N N . LYS B 1 18 ? -6.594 -26.641 -15.438 1 97.94 18 LYS B N 1
ATOM 2560 C CA . LYS B 1 18 ? -6.641 -28.094 -15.523 1 97.94 18 LYS B CA 1
ATOM 2561 C C . LYS B 1 18 ? -7.184 -28.703 -14.242 1 97.94 18 LYS B C 1
ATOM 2563 O O . LYS B 1 18 ? -8.039 -29.594 -14.281 1 97.94 18 LYS B O 1
ATOM 2568 N N . GLN B 1 19 ? -6.664 -28.234 -13.133 1 98.12 19 GLN B N 1
ATOM 2569 C CA . GLN B 1 19 ? -7.082 -28.781 -11.844 1 98.12 19 GLN B CA 1
ATOM 2570 C C . GLN B 1 19 ? -8.539 -28.453 -11.555 1 98.12 19 GLN B C 1
ATOM 2572 O O . GLN B 1 19 ? -9.273 -29.281 -11.008 1 98.12 19 GLN B O 1
ATOM 2577 N N . LEU B 1 20 ? -9.016 -27.234 -11.828 1 98.44 20 LEU B N 1
ATOM 2578 C CA . LEU B 1 20 ? -10.398 -26.844 -11.602 1 98.44 20 LEU B CA 1
ATOM 2579 C C . LEU B 1 20 ? -11.352 -27.672 -12.445 1 98.44 20 LEU B C 1
ATOM 2581 O O . LEU B 1 20 ? -12.422 -28.062 -11.977 1 98.44 20 LEU B O 1
ATOM 2585 N N . LEU B 1 21 ? -10.953 -27.938 -13.695 1 98.19 21 LEU B N 1
ATOM 2586 C CA . LEU B 1 21 ? -11.781 -28.734 -14.586 1 98.19 21 LEU B CA 1
ATOM 2587 C C . LEU B 1 21 ? -11.891 -30.172 -14.07 1 98.19 21 LEU B C 1
ATOM 2589 O O . LEU B 1 21 ? -12.969 -30.766 -14.117 1 98.19 21 LEU B O 1
ATOM 2593 N N . ALA B 1 22 ? -10.773 -30.703 -13.586 1 97.81 22 ALA B N 1
ATOM 2594 C CA . ALA B 1 22 ? -10.766 -32.062 -13.039 1 97.81 22 ALA B CA 1
ATOM 2595 C C . ALA B 1 22 ? -11.656 -32.156 -11.805 1 97.81 22 ALA B C 1
ATOM 2597 O O . ALA B 1 22 ? -12.375 -33.156 -11.625 1 97.81 22 ALA B O 1
ATOM 2598 N N . ARG B 1 23 ? -11.617 -31.125 -10.953 1 97.25 23 ARG B N 1
ATOM 2599 C CA . ARG B 1 23 ? -12.438 -31.094 -9.75 1 97.25 23 ARG B CA 1
ATOM 2600 C C . ARG B 1 23 ? -13.914 -30.906 -10.094 1 97.25 23 ARG B C 1
ATOM 2602 O O . ARG B 1 23 ? -14.789 -31.516 -9.469 1 97.25 23 ARG B O 1
ATOM 2609 N N . GLY B 1 24 ? -14.172 -29.984 -10.961 1 97.94 24 GLY B N 1
ATOM 2610 C CA . GLY B 1 24 ? -15.508 -29.734 -11.484 1 97.94 24 GLY B CA 1
ATOM 2611 C C . GLY B 1 24 ? -16.344 -28.859 -10.586 1 97.94 24 GLY B C 1
ATOM 2612 O O . GLY B 1 24 ? -17.484 -28.516 -10.93 1 97.94 24 GLY B O 1
ATOM 2613 N N . GLU B 1 25 ? -15.773 -28.547 -9.398 1 97.44 25 GLU B N 1
ATOM 2614 C CA . GLU B 1 25 ? -16.547 -27.734 -8.461 1 97.44 25 GLU B CA 1
ATOM 2615 C C . GLU B 1 25 ? -15.641 -26.859 -7.609 1 97.44 25 GLU B C 1
ATOM 2617 O O . GLU B 1 25 ? -14.43 -27.078 -7.551 1 97.44 25 GLU B O 1
ATOM 2622 N N . LEU B 1 26 ? -16.203 -25.844 -7.043 1 96.25 26 LEU B N 1
ATOM 2623 C CA . LEU B 1 26 ? -15.594 -24.906 -6.102 1 96.25 26 LEU B CA 1
ATOM 2624 C C . LEU B 1 26 ? -16.594 -24.5 -5.02 1 96.25 26 LEU B C 1
ATOM 2626 O O . LEU B 1 26 ? -17.797 -24.422 -5.27 1 96.25 26 LEU B O 1
ATOM 2630 N N . THR B 1 27 ? -16.031 -24.25 -3.854 1 92.75 27 THR B N 1
ATOM 2631 C CA . THR B 1 27 ? -16.922 -23.781 -2.799 1 92.75 27 THR B CA 1
ATOM 2632 C C . THR B 1 27 ? -17.516 -22.422 -3.154 1 92.75 27 THR B C 1
ATOM 2634 O O . THR B 1 27 ? -16.781 -21.484 -3.484 1 92.75 27 THR B O 1
ATOM 2637 N N . GLY B 1 28 ? -18.812 -22.328 -3.018 1 83.31 28 GLY B N 1
ATOM 2638 C CA . GLY B 1 28 ? -19.5 -21.094 -3.348 1 83.31 28 GLY B CA 1
ATOM 2639 C C . GLY B 1 28 ? -19.562 -20.109 -2.191 1 83.31 28 GLY B C 1
ATOM 2640 O O . GLY B 1 28 ? -19 -20.375 -1.125 1 83.31 28 GLY B O 1
ATOM 2641 N N . PRO B 1 29 ? -20.188 -18.891 -2.41 1 78.25 29 PRO B N 1
ATOM 2642 C CA . PRO B 1 29 ? -20.266 -17.844 -1.4 1 78.25 29 PRO B CA 1
ATOM 2643 C C . PRO B 1 29 ? -21 -18.281 -0.136 1 78.25 29 PRO B C 1
ATOM 2645 O O . PRO B 1 29 ? -20.766 -17.734 0.944 1 78.25 29 PRO B O 1
ATOM 2648 N N . ASN B 1 30 ? -21.859 -19.312 -0.318 1 81.25 30 ASN B N 1
ATOM 2649 C CA . ASN B 1 30 ? -22.625 -19.766 0.833 1 81.25 30 ASN B CA 1
ATOM 2650 C C . ASN B 1 30 ? -21.906 -20.891 1.572 1 81.25 30 ASN B C 1
ATOM 2652 O O . ASN B 1 30 ? -22.469 -21.484 2.5 1 81.25 30 ASN B O 1
ATOM 2656 N N . GLY B 1 31 ? -20.781 -21.25 1.039 1 85.5 31 GLY B N 1
ATOM 2657 C CA . GLY B 1 31 ? -19.984 -22.266 1.716 1 85.5 31 GLY B CA 1
ATOM 2658 C C . GLY B 1 31 ? -20.203 -23.656 1.172 1 85.5 31 GLY B C 1
ATOM 2659 O O . GLY B 1 31 ? -19.516 -24.609 1.572 1 85.5 31 GLY B O 1
ATOM 2660 N N . ALA B 1 32 ? -21.109 -23.781 0.224 1 91.19 32 ALA B N 1
ATOM 2661 C CA . ALA B 1 32 ? -21.391 -25.094 -0.358 1 91.19 32 ALA B CA 1
ATOM 2662 C C . ALA B 1 32 ? -20.703 -25.266 -1.71 1 91.19 32 ALA B C 1
ATOM 2664 O O . ALA B 1 32 ? -20.547 -24.281 -2.451 1 91.19 32 ALA B O 1
ATOM 2665 N N . PRO B 1 33 ? -20.344 -26.5 -1.976 1 94.31 33 PRO B N 1
ATOM 2666 C CA . PRO B 1 33 ? -19.75 -26.734 -3.295 1 94.31 33 PRO B CA 1
ATOM 2667 C C . PRO B 1 33 ? -20.719 -26.438 -4.438 1 94.31 33 PRO B C 1
ATOM 2669 O O . PRO B 1 33 ? -21.906 -26.734 -4.328 1 94.31 33 PRO B O 1
ATOM 2672 N N . ARG B 1 34 ? -20.234 -25.891 -5.441 1 96 34 ARG B N 1
ATOM 2673 C CA . ARG B 1 34 ? -21 -25.578 -6.648 1 96 34 ARG B CA 1
ATOM 2674 C C . ARG B 1 34 ? -20.25 -26.031 -7.898 1 96 34 ARG B C 1
ATOM 2676 O O . ARG B 1 34 ? -19.031 -25.875 -7.988 1 96 34 ARG B O 1
ATOM 2683 N N . ARG B 1 35 ? -20.969 -26.5 -8.82 1 97.44 35 ARG B N 1
ATOM 2684 C CA . ARG B 1 35 ? -20.391 -26.938 -10.086 1 97.44 35 ARG B CA 1
ATOM 2685 C C . ARG B 1 35 ? -19.828 -25.766 -10.875 1 97.44 35 ARG B C 1
ATOM 2687 O O . ARG B 1 35 ? -20.422 -24.688 -10.898 1 97.44 35 ARG B O 1
ATOM 2694 N N . ILE B 1 36 ? -18.719 -25.984 -11.523 1 98.25 36 ILE B N 1
ATOM 2695 C CA . ILE B 1 36 ? -18.156 -25.016 -12.445 1 98.25 36 ILE B CA 1
ATOM 2696 C C . ILE B 1 36 ? -18.797 -25.172 -13.828 1 98.25 36 ILE B C 1
ATOM 2698 O O . ILE B 1 36 ? -18.5 -26.141 -14.531 1 98.25 36 ILE B O 1
ATOM 2702 N N . ASP B 1 37 ? -19.625 -24.219 -14.172 1 98.19 37 ASP B N 1
ATOM 2703 C CA . ASP B 1 37 ? -20.344 -24.297 -15.438 1 98.19 37 ASP B CA 1
ATOM 2704 C C . ASP B 1 37 ? -19.531 -23.656 -16.562 1 98.19 37 ASP B C 1
ATOM 2706 O O . ASP B 1 37 ? -19.688 -24.031 -17.734 1 98.19 37 ASP B O 1
ATOM 2710 N N . GLU B 1 38 ? -18.719 -22.703 -16.203 1 98.44 38 GLU B N 1
ATOM 2711 C CA . GLU B 1 38 ? -17.891 -21.984 -17.172 1 98.44 38 GLU B CA 1
ATOM 2712 C C . GLU B 1 38 ? -16.578 -21.531 -16.547 1 98.44 38 GLU B C 1
ATOM 2714 O O . GLU B 1 38 ? -16.547 -21.047 -15.422 1 98.44 38 GLU B O 1
ATOM 2719 N N . LEU B 1 39 ? -15.555 -21.812 -17.25 1 98.69 39 LEU B N 1
ATOM 2720 C CA . LEU B 1 39 ? -14.211 -21.375 -16.906 1 98.69 39 LEU B CA 1
ATOM 2721 C C . LEU B 1 39 ? -13.641 -20.453 -17.984 1 98.69 39 LEU B C 1
ATOM 2723 O O . LEU B 1 39 ? -13.336 -20.891 -19.078 1 98.69 39 LEU B O 1
ATOM 2727 N N . VAL B 1 40 ? -13.516 -19.156 -17.672 1 98.81 40 VAL B N 1
ATOM 2728 C CA . VAL B 1 40 ? -13 -18.172 -18.625 1 98.81 40 VAL B CA 1
ATOM 2729 C C . VAL B 1 40 ? -11.5 -18 -18.422 1 98.81 40 VAL B C 1
ATOM 2731 O O . VAL B 1 40 ? -11.055 -17.656 -17.312 1 98.81 40 VAL B O 1
ATOM 2734 N N . LEU B 1 41 ? -10.719 -18.266 -19.422 1 98.81 41 LEU B N 1
ATOM 2735 C CA . LEU B 1 41 ? -9.281 -18 -19.422 1 98.81 41 LEU B CA 1
ATOM 2736 C C . LEU B 1 41 ? -8.961 -16.734 -20.219 1 98.81 41 LEU B C 1
ATOM 2738 O O . LEU B 1 41 ? -8.984 -16.734 -21.453 1 98.81 41 LEU B O 1
ATOM 2742 N N . LEU B 1 42 ? -8.68 -15.656 -19.484 1 98.88 42 LEU B N 1
ATOM 2743 C CA . LEU B 1 42 ? -8.414 -14.359 -20.094 1 98.88 42 LEU B CA 1
ATOM 2744 C C . LEU B 1 42 ? -6.922 -14.055 -20.094 1 98.88 42 LEU B C 1
ATOM 2746 O O . LEU B 1 42 ? -6.27 -14.125 -19.047 1 98.88 42 LEU B O 1
ATOM 2750 N N . ASP B 1 43 ? -6.375 -13.758 -21.219 1 98.69 43 ASP B N 1
ATOM 2751 C CA . ASP B 1 43 ? -4.965 -13.406 -21.359 1 98.69 43 ASP B CA 1
ATOM 2752 C C . ASP B 1 43 ? -4.734 -12.586 -22.625 1 98.69 43 ASP B C 1
ATOM 2754 O O . ASP B 1 43 ? -5.633 -12.461 -23.469 1 98.69 43 ASP B O 1
ATOM 2758 N N . VAL B 1 44 ? -3.545 -11.992 -22.719 1 98.25 44 VAL B N 1
ATOM 2759 C CA . VAL B 1 44 ? -3.207 -11.211 -23.906 1 98.25 44 VAL B CA 1
ATOM 2760 C C . VAL B 1 44 ? -2.834 -12.156 -25.047 1 98.25 44 VAL B C 1
ATOM 2762 O O . VAL B 1 44 ? -2.783 -11.742 -26.203 1 98.25 44 VAL B O 1
ATOM 2765 N N . VAL B 1 45 ? -2.656 -13.461 -24.75 1 97.62 45 VAL B N 1
ATOM 2766 C CA . VAL B 1 45 ? -2.422 -14.477 -25.766 1 97.62 45 VAL B CA 1
ATOM 2767 C C . VAL B 1 45 ? -3.449 -15.602 -25.625 1 97.62 45 VAL B C 1
ATOM 2769 O O . VAL B 1 45 ? -4.074 -15.75 -24.578 1 97.62 45 VAL B O 1
ATOM 2772 N N . GLN B 1 46 ? -3.629 -16.359 -26.609 1 97.62 46 GLN B N 1
ATOM 2773 C CA . GLN B 1 46 ? -4.621 -17.422 -26.625 1 97.62 46 GLN B CA 1
ATOM 2774 C C . GLN B 1 46 ? -4.246 -18.547 -25.672 1 97.62 46 GLN B C 1
ATOM 2776 O O . GLN B 1 46 ? -3.148 -19.094 -25.75 1 97.62 46 GLN B O 1
ATOM 2781 N N . ALA B 1 47 ? -5.148 -18.875 -24.766 1 96.56 47 ALA B N 1
ATOM 2782 C CA . ALA B 1 47 ? -4.945 -19.969 -23.828 1 96.56 47 ALA B CA 1
ATOM 2783 C C . ALA B 1 47 ? -5.344 -21.312 -24.453 1 96.56 47 ALA B C 1
ATOM 2785 O O . ALA B 1 47 ? -6.121 -21.344 -25.422 1 96.56 47 ALA B O 1
ATOM 2786 N N . HIS B 1 48 ? -4.758 -22.328 -23.875 1 91.62 48 HIS B N 1
ATOM 2787 C CA . HIS B 1 48 ? -5.199 -23.672 -24.234 1 91.62 48 HIS B CA 1
ATOM 2788 C C . HIS B 1 48 ? -6.641 -23.906 -23.797 1 91.62 48 HIS B C 1
ATOM 2790 O O . HIS B 1 48 ? -7.039 -23.516 -22.703 1 91.62 48 HIS B O 1
ATOM 2796 N N . ASP B 1 49 ? -7.496 -24.516 -24.641 1 87.88 49 ASP B N 1
ATOM 2797 C CA . ASP B 1 49 ? -8.914 -24.641 -24.328 1 87.88 49 ASP B CA 1
ATOM 2798 C C . ASP B 1 49 ? -9.219 -26.016 -23.719 1 87.88 49 ASP B C 1
ATOM 2800 O O . ASP B 1 49 ? -10.352 -26.297 -23.312 1 87.88 49 ASP B O 1
ATOM 2804 N N . PHE B 1 50 ? -8.234 -26.938 -23.578 1 92.81 50 PHE B N 1
ATOM 2805 C CA . PHE B 1 50 ? -8.32 -28.219 -22.875 1 92.81 50 PHE B CA 1
ATOM 2806 C C . PHE B 1 50 ? -9.367 -29.125 -23.531 1 92.81 50 PHE B C 1
ATOM 2808 O O . PHE B 1 50 ? -9.797 -30.109 -22.938 1 92.81 50 PHE B O 1
ATOM 2815 N N . ASP B 1 51 ? -9.992 -28.812 -24.641 1 94.69 51 ASP B N 1
ATOM 2816 C CA . ASP B 1 51 ? -11.062 -29.547 -25.297 1 94.69 51 ASP B CA 1
ATOM 2817 C C . ASP B 1 51 ? -12.219 -29.797 -24.344 1 94.69 51 ASP B C 1
ATOM 2819 O O . ASP B 1 51 ? -12.742 -30.922 -24.281 1 94.69 51 ASP B O 1
ATOM 2823 N N . ASP B 1 52 ? -12.5 -28.984 -23.469 1 97.56 52 ASP B N 1
ATOM 2824 C CA . ASP B 1 52 ? -13.578 -29.016 -22.484 1 97.56 52 ASP B CA 1
ATOM 2825 C C . ASP B 1 52 ? -14.625 -27.938 -22.766 1 97.56 52 ASP B C 1
ATOM 2827 O O . ASP B 1 52 ? -14.281 -26.766 -22.891 1 97.56 52 ASP B O 1
ATOM 2831 N N . ALA B 1 53 ? -15.859 -28.312 -22.828 1 97 53 ALA B N 1
ATOM 2832 C CA . ALA B 1 53 ? -16.938 -27.422 -23.234 1 97 53 ALA B CA 1
ATOM 2833 C C . ALA B 1 53 ? -17.141 -26.297 -22.219 1 97 53 ALA B C 1
ATOM 2835 O O . ALA B 1 53 ? -17.719 -25.25 -22.547 1 97 53 ALA B O 1
ATOM 2836 N N . ARG B 1 54 ? -16.672 -26.531 -21.047 1 97.5 54 ARG B N 1
ATOM 2837 C CA . ARG B 1 54 ? -16.828 -25.516 -20 1 97.5 54 ARG B CA 1
ATOM 2838 C C . ARG B 1 54 ? -15.852 -24.359 -20.219 1 97.5 54 ARG B C 1
ATOM 2840 O O . ARG B 1 54 ? -16.016 -23.297 -19.625 1 97.5 54 ARG B O 1
ATOM 2847 N N . VAL B 1 55 ? -14.852 -24.453 -21.078 1 98.62 55 VAL B N 1
ATOM 2848 C CA . VAL B 1 55 ? -13.75 -23.5 -21.156 1 98.62 55 VAL B CA 1
ATOM 2849 C C . VAL B 1 55 ? -14.023 -22.469 -22.25 1 98.62 55 VAL B C 1
ATOM 2851 O O . VAL B 1 55 ? -14.375 -22.828 -23.375 1 98.62 55 VAL B O 1
ATOM 2854 N N . THR B 1 56 ? -13.922 -21.234 -21.953 1 97.75 56 THR B N 1
ATOM 2855 C CA . THR B 1 56 ? -13.898 -20.125 -22.891 1 97.75 56 THR B CA 1
ATOM 2856 C C . THR B 1 56 ? -12.57 -19.375 -22.812 1 97.75 56 THR B C 1
ATOM 2858 O O . THR B 1 56 ? -12.297 -18.688 -21.828 1 97.75 56 THR B O 1
ATOM 2861 N N . ALA B 1 57 ? -11.781 -19.516 -23.812 1 97.69 57 ALA B N 1
ATOM 2862 C CA . ALA B 1 57 ? -10.531 -18.766 -23.875 1 97.69 57 ALA B CA 1
ATOM 2863 C C . ALA B 1 57 ? -10.75 -17.406 -24.547 1 97.69 57 ALA B C 1
ATOM 2865 O O . ALA B 1 57 ? -11.328 -17.328 -25.625 1 97.69 57 ALA B O 1
ATOM 2866 N N . ARG B 1 58 ? -10.336 -16.359 -23.906 1 97.5 58 ARG B N 1
ATOM 2867 C CA . ARG B 1 58 ? -10.508 -15 -24.422 1 97.5 58 ARG B CA 1
ATOM 2868 C C . ARG B 1 58 ? -9.18 -14.266 -24.469 1 97.5 58 ARG B C 1
ATOM 2870 O O . ARG B 1 58 ? -8.438 -14.234 -23.484 1 97.5 58 ARG B O 1
ATOM 2877 N N . VAL B 1 59 ? -8.898 -13.719 -25.609 1 98.5 59 VAL B N 1
ATOM 2878 C CA . VAL B 1 59 ? -7.715 -12.867 -25.75 1 98.5 59 VAL B CA 1
ATOM 2879 C C . VAL B 1 59 ? -8.094 -11.414 -25.5 1 98.5 59 VAL B C 1
ATOM 2881 O O . VAL B 1 59 ? -9.016 -10.891 -26.141 1 98.5 59 VAL B O 1
ATOM 2884 N N . GLY B 1 60 ? -7.395 -10.758 -24.531 1 98.75 60 GLY B N 1
ATOM 2885 C CA . GLY B 1 60 ? -7.684 -9.367 -24.219 1 98.75 60 GLY B CA 1
ATOM 2886 C C . GLY B 1 60 ? -6.742 -8.773 -23.188 1 98.75 60 GLY B C 1
ATOM 2887 O O . GLY B 1 60 ? -6.074 -9.508 -22.453 1 98.75 60 GLY B O 1
ATOM 2888 N N . ASP B 1 61 ? -6.691 -7.512 -23.188 1 98.75 61 ASP B N 1
ATOM 2889 C CA . ASP B 1 61 ? -5.898 -6.734 -22.234 1 98.75 61 ASP B CA 1
ATOM 2890 C C . ASP B 1 61 ? -6.715 -6.383 -21 1 98.75 61 ASP B C 1
ATOM 2892 O O . ASP B 1 61 ? -7.727 -5.684 -21.094 1 98.75 61 ASP B O 1
ATOM 2896 N N . ILE B 1 62 ? -6.223 -6.809 -19.844 1 98.75 62 ILE B N 1
ATOM 2897 C CA . ILE B 1 62 ? -6.992 -6.625 -18.609 1 98.75 62 ILE B CA 1
ATOM 2898 C C . ILE B 1 62 ? -7.016 -5.145 -18.234 1 98.75 62 ILE B C 1
ATOM 2900 O O . ILE B 1 62 ? -7.77 -4.734 -17.359 1 98.75 62 ILE B O 1
ATOM 2904 N N . ALA B 1 63 ? -6.184 -4.359 -18.906 1 98.75 63 ALA B N 1
ATOM 2905 C CA . ALA B 1 63 ? -6.203 -2.918 -18.656 1 98.75 63 ALA B CA 1
ATOM 2906 C C . ALA B 1 63 ? -7.32 -2.24 -19.438 1 98.75 63 ALA B C 1
ATOM 2908 O O . ALA B 1 63 ? -7.535 -1.032 -19.312 1 98.75 63 ALA B O 1
ATOM 2909 N N . ASP B 1 64 ? -8.008 -2.965 -20.281 1 98.75 64 ASP B N 1
ATOM 2910 C CA . ASP B 1 64 ? -9.172 -2.48 -21.016 1 98.75 64 ASP B CA 1
ATOM 2911 C C . ASP B 1 64 ? -10.469 -2.816 -20.266 1 98.75 64 ASP B C 1
ATOM 2913 O O . ASP B 1 64 ? -10.836 -3.986 -20.156 1 98.75 64 ASP B O 1
ATOM 2917 N N . ARG B 1 65 ? -11.195 -1.836 -19.891 1 98.69 65 ARG B N 1
ATOM 2918 C CA . ARG B 1 65 ? -12.406 -2.016 -19.109 1 98.69 65 ARG B CA 1
ATOM 2919 C C . ARG B 1 65 ? -13.406 -2.904 -19.844 1 98.69 65 ARG B C 1
ATOM 2921 O O . ARG B 1 65 ? -14.07 -3.744 -19.234 1 98.69 65 ARG B O 1
ATOM 2928 N N . ALA B 1 66 ? -13.539 -2.715 -21.125 1 98.75 66 ALA B N 1
ATOM 2929 C CA . ALA B 1 66 ? -14.508 -3.473 -21.906 1 98.75 66 ALA B CA 1
ATOM 2930 C C . ALA B 1 66 ? -14.195 -4.965 -21.875 1 98.75 66 ALA B C 1
ATOM 2932 O O . ALA B 1 66 ? -15.102 -5.797 -21.875 1 98.75 66 ALA B O 1
ATOM 2933 N N . VAL B 1 67 ? -12.938 -5.297 -21.875 1 98.88 67 VAL B N 1
ATOM 2934 C CA . VAL B 1 67 ? -12.5 -6.691 -21.812 1 98.88 67 VAL B CA 1
ATOM 2935 C C . VAL B 1 67 ? -12.953 -7.316 -20.5 1 98.88 67 VAL B C 1
ATOM 2937 O O . VAL B 1 67 ? -13.516 -8.414 -20.484 1 98.88 67 VAL B O 1
ATOM 2940 N N . LEU B 1 68 ? -12.758 -6.605 -19.375 1 98.88 68 LEU B N 1
ATOM 2941 C CA . LEU B 1 68 ? -13.125 -7.113 -18.062 1 98.88 68 LEU B CA 1
ATOM 2942 C C . LEU B 1 68 ? -14.641 -7.18 -17.906 1 98.88 68 LEU B C 1
ATOM 2944 O O . LEU B 1 68 ? -15.164 -8.133 -17.328 1 98.88 68 LEU B O 1
ATOM 2948 N N . GLU B 1 69 ? -15.328 -6.172 -18.438 1 98.75 69 GLU B N 1
ATOM 2949 C CA . GLU B 1 69 ? -16.781 -6.148 -18.344 1 98.75 69 GLU B CA 1
ATOM 2950 C C . GLU B 1 69 ? -17.406 -7.309 -19.125 1 98.75 69 GLU B C 1
ATOM 2952 O O . GLU B 1 69 ? -18.438 -7.848 -18.734 1 98.75 69 GLU B O 1
ATOM 2957 N N . ALA B 1 70 ? -16.781 -7.707 -20.188 1 98.56 70 ALA B N 1
ATOM 2958 C CA . ALA B 1 70 ? -17.25 -8.844 -20.969 1 98.56 70 ALA B CA 1
ATOM 2959 C C . ALA B 1 70 ? -16.969 -10.156 -20.25 1 98.56 70 ALA B C 1
ATOM 2961 O O . ALA B 1 70 ? -17.734 -11.125 -20.391 1 98.56 70 ALA B O 1
ATOM 2962 N N . ALA B 1 71 ? -15.945 -10.211 -19.438 1 98.69 71 ALA B N 1
ATOM 2963 C CA . ALA B 1 71 ? -15.5 -11.445 -18.797 1 98.69 71 ALA B CA 1
ATOM 2964 C C . ALA B 1 71 ? -16.219 -11.656 -17.453 1 98.69 71 ALA B C 1
ATOM 2966 O O . ALA B 1 71 ? -16.375 -12.789 -17 1 98.69 71 ALA B O 1
ATOM 2967 N N . ILE B 1 72 ? -16.641 -10.578 -16.812 1 98.81 72 ILE B N 1
ATOM 2968 C CA . ILE B 1 72 ? -17.219 -10.641 -15.469 1 98.81 72 ILE B CA 1
ATOM 2969 C C . ILE B 1 72 ? -18.703 -10.305 -15.539 1 98.81 72 ILE B C 1
ATOM 2971 O O . ILE B 1 72 ? -19.078 -9.188 -15.906 1 98.81 72 ILE B O 1
ATOM 2975 N N . ASP B 1 73 ? -19.531 -11.18 -15.195 1 98.06 73 ASP B N 1
ATOM 2976 C CA . ASP B 1 73 ? -20.969 -10.953 -15.102 1 98.06 73 ASP B CA 1
ATOM 2977 C C . ASP B 1 73 ? -21.531 -11.516 -13.789 1 98.06 73 ASP B C 1
ATOM 2979 O O . ASP B 1 73 ? -20.766 -11.844 -12.875 1 98.06 73 ASP B O 1
ATOM 2983 N N . ALA B 1 74 ? -22.797 -11.578 -13.656 1 95.94 74 ALA B N 1
ATOM 2984 C CA . ALA B 1 74 ? -23.469 -11.914 -12.398 1 95.94 74 ALA B CA 1
ATOM 2985 C C . ALA B 1 74 ? -23.219 -13.375 -12.023 1 95.94 74 ALA B C 1
ATOM 2987 O O . ALA B 1 74 ? -23.438 -13.773 -10.875 1 95.94 74 ALA B O 1
ATOM 2988 N N . ARG B 1 75 ? -22.75 -14.156 -13 1 96.12 75 ARG B N 1
ATOM 2989 C CA . ARG B 1 75 ? -22.516 -15.57 -12.742 1 96.12 75 ARG B CA 1
ATOM 2990 C C . ARG B 1 75 ? -21.078 -15.805 -12.281 1 96.12 75 ARG B C 1
ATOM 2992 O O . ARG B 1 75 ? -20.734 -16.906 -11.828 1 96.12 75 ARG B O 1
ATOM 2999 N N . THR B 1 76 ? -20.219 -14.797 -12.422 1 97.75 76 THR B N 1
ATOM 3000 C CA . THR B 1 76 ? -18.828 -14.93 -12.031 1 97.75 76 THR B CA 1
ATOM 3001 C C . THR B 1 76 ? -18.672 -14.883 -10.516 1 97.75 76 THR B C 1
ATOM 3003 O O . THR B 1 76 ? -18.625 -13.805 -9.922 1 97.75 76 THR B O 1
ATOM 3006 N N . HIS B 1 77 ? -18.438 -16.031 -9.977 1 96.25 77 HIS B N 1
ATOM 3007 C CA . HIS B 1 77 ? -18.438 -16.078 -8.516 1 96.25 77 HIS B CA 1
ATOM 3008 C C . HIS B 1 77 ? -17.016 -16.125 -7.973 1 96.25 77 HIS B C 1
ATOM 3010 O O . HIS B 1 77 ? -16.797 -15.891 -6.785 1 96.25 77 HIS B O 1
ATOM 3016 N N . ALA B 1 78 ? -16.094 -16.516 -8.844 1 98.06 78 ALA B N 1
ATOM 3017 C CA . ALA B 1 78 ? -14.695 -16.562 -8.438 1 98.06 78 ALA B CA 1
ATOM 3018 C C . ALA B 1 78 ? -13.797 -15.984 -9.531 1 98.06 78 ALA B C 1
ATOM 3020 O O . ALA B 1 78 ? -13.984 -16.266 -10.719 1 98.06 78 ALA B O 1
ATOM 3021 N N . VAL B 1 79 ? -12.922 -15.141 -9.125 1 98.81 79 VAL B N 1
ATOM 3022 C CA . VAL B 1 79 ? -11.891 -14.586 -9.992 1 98.81 79 VAL B CA 1
ATOM 3023 C C . VAL B 1 79 ? -10.516 -14.914 -9.43 1 98.81 79 VAL B C 1
ATOM 3025 O O . VAL B 1 79 ? -10.195 -14.555 -8.297 1 98.81 79 VAL B O 1
ATOM 3028 N N . PHE B 1 80 ? -9.75 -15.672 -10.156 1 98.94 80 PHE B N 1
ATOM 3029 C CA . PHE B 1 80 ? -8.328 -15.828 -9.883 1 98.94 80 PHE B CA 1
ATOM 3030 C C . PHE B 1 80 ? -7.508 -14.828 -10.703 1 98.94 80 PHE B C 1
ATOM 3032 O O . PHE B 1 80 ? -7.375 -14.977 -11.914 1 98.94 80 PHE B O 1
ATOM 3039 N N . HIS B 1 81 ? -6.984 -13.82 -10.055 1 98.94 81 HIS B N 1
ATOM 3040 C CA . HIS B 1 81 ? -6.219 -12.773 -10.727 1 98.94 81 HIS B CA 1
ATOM 3041 C C . HIS B 1 81 ? -4.727 -13.086 -10.711 1 98.94 81 HIS B C 1
ATOM 3043 O O . HIS B 1 81 ? -4.012 -12.68 -9.797 1 98.94 81 HIS B O 1
ATOM 3049 N N . LEU B 1 82 ? -4.227 -13.703 -11.797 1 98.81 82 LEU B N 1
ATOM 3050 C CA . LEU B 1 82 ? -2.84 -14.141 -11.891 1 98.81 82 LEU B CA 1
ATOM 3051 C C . LEU B 1 82 ? -2.062 -13.273 -12.875 1 98.81 82 LEU B C 1
ATOM 3053 O O . LEU B 1 82 ? -0.831 -13.305 -12.891 1 98.81 82 LEU B O 1
ATOM 3057 N N . ALA B 1 83 ? -2.768 -12.516 -13.727 1 98.62 83 ALA B N 1
ATOM 3058 C CA . ALA B 1 83 ? -2.113 -11.695 -14.734 1 98.62 83 ALA B CA 1
ATOM 3059 C C . ALA B 1 83 ? -1.192 -10.664 -14.094 1 98.62 83 ALA B C 1
ATOM 3061 O O . ALA B 1 83 ? -1.586 -9.977 -13.156 1 98.62 83 ALA B O 1
ATOM 3062 N N . ALA B 1 84 ? -0.024 -10.578 -14.602 1 98 84 ALA B N 1
ATOM 3063 C CA . ALA B 1 84 ? 0.937 -9.609 -14.086 1 98 84 ALA B CA 1
ATOM 3064 C C . ALA B 1 84 ? 2.119 -9.445 -15.031 1 98 84 ALA B C 1
ATOM 3066 O O . ALA B 1 84 ? 2.363 -10.305 -15.883 1 98 84 ALA B O 1
ATOM 3067 N N . ILE B 1 85 ? 2.75 -8.305 -14.891 1 96.56 85 ILE B N 1
ATOM 3068 C CA . ILE B 1 85 ? 4.113 -8.117 -15.375 1 96.56 85 ILE B CA 1
ATOM 3069 C C . ILE B 1 85 ? 5.109 -8.555 -14.297 1 96.56 85 ILE B C 1
ATOM 3071 O O . ILE B 1 85 ? 5.004 -8.133 -13.148 1 96.56 85 ILE B O 1
ATOM 3075 N N . VAL B 1 86 ? 6.055 -9.406 -14.656 1 93.38 86 VAL B N 1
ATOM 3076 C CA . VAL B 1 86 ? 6.945 -10.008 -13.672 1 93.38 86 VAL B CA 1
ATOM 3077 C C . VAL B 1 86 ? 7.965 -8.977 -13.195 1 93.38 86 VAL B C 1
ATOM 3079 O O . VAL B 1 86 ? 8.062 -7.887 -13.766 1 93.38 86 VAL B O 1
ATOM 3082 N N . SER B 1 87 ? 8.727 -9.297 -12.188 1 92.5 87 SER B N 1
ATOM 3083 C CA . SER B 1 87 ? 9.547 -8.359 -11.422 1 92.5 87 SER B CA 1
ATOM 3084 C C . SER B 1 87 ? 10.586 -7.68 -12.312 1 92.5 87 SER B C 1
ATOM 3086 O O . SER B 1 87 ? 10.664 -6.449 -12.344 1 92.5 87 SER B O 1
ATOM 3088 N N . GLY B 1 88 ? 11.367 -8.469 -13.094 1 90.75 88 GLY B N 1
ATOM 3089 C CA . GLY B 1 88 ? 12.398 -7.891 -13.938 1 90.75 88 GLY B CA 1
ATOM 3090 C C . GLY B 1 88 ? 11.852 -6.973 -15.008 1 90.75 88 GLY B C 1
ATOM 3091 O O . GLY B 1 88 ? 12.422 -5.91 -15.281 1 90.75 88 GLY B O 1
ATOM 3092 N N . GLN B 1 89 ? 10.766 -7.375 -15.555 1 93.31 89 GLN B N 1
ATOM 3093 C CA . GLN B 1 89 ? 10.156 -6.594 -16.625 1 93.31 89 GLN B CA 1
ATOM 3094 C C . GLN B 1 89 ? 9.555 -5.297 -16.094 1 93.31 89 GLN B C 1
ATOM 3096 O O . GLN B 1 89 ? 9.688 -4.242 -16.719 1 93.31 89 GLN B O 1
ATOM 3101 N N . ALA B 1 90 ? 8.914 -5.359 -14.922 1 95.12 90 ALA B N 1
ATOM 3102 C CA . ALA B 1 90 ? 8.328 -4.168 -14.312 1 95.12 90 ALA B CA 1
ATOM 3103 C C . ALA B 1 90 ? 9.414 -3.16 -13.93 1 95.12 90 ALA B C 1
ATOM 3105 O O . ALA B 1 90 ? 9.188 -1.949 -13.977 1 95.12 90 ALA B O 1
ATOM 3106 N N . GLU B 1 91 ? 10.562 -3.707 -13.539 1 93.88 91 GLU B N 1
ATOM 3107 C CA . GLU B 1 91 ? 11.68 -2.824 -13.211 1 93.88 91 GLU B CA 1
ATOM 3108 C C . GLU B 1 91 ? 12.219 -2.133 -14.461 1 93.88 91 GLU B C 1
ATOM 3110 O O . GLU B 1 91 ? 12.547 -0.944 -14.43 1 93.88 91 GLU B O 1
ATOM 3115 N N . ALA B 1 92 ? 12.281 -2.9 -15.547 1 94.38 92 ALA B N 1
ATOM 3116 C CA . ALA B 1 92 ? 12.805 -2.371 -16.797 1 94.38 92 ALA B CA 1
ATOM 3117 C C . ALA B 1 92 ? 11.805 -1.428 -17.469 1 94.38 92 ALA B C 1
ATOM 3119 O O . ALA B 1 92 ? 12.195 -0.44 -18.094 1 94.38 92 ALA B O 1
ATOM 3120 N N . ASP B 1 93 ? 10.586 -1.735 -17.406 1 97.62 93 ASP B N 1
ATOM 3121 C CA . ASP B 1 93 ? 9.492 -0.958 -17.969 1 97.62 93 ASP B CA 1
ATOM 3122 C C . ASP B 1 93 ? 8.492 -0.553 -16.891 1 97.62 93 ASP B C 1
ATOM 3124 O O . ASP B 1 93 ? 7.461 -1.209 -16.719 1 97.62 93 ASP B O 1
ATOM 3128 N N . PHE B 1 94 ? 8.797 0.587 -16.25 1 98.31 94 PHE B N 1
ATOM 3129 C CA . PHE B 1 94 ? 8.047 1.071 -15.102 1 98.31 94 PHE B CA 1
ATOM 3130 C C . PHE B 1 94 ? 6.586 1.296 -15.453 1 98.31 94 PHE B C 1
ATOM 3132 O O . PHE B 1 94 ? 5.691 0.852 -14.727 1 98.31 94 PHE B O 1
ATOM 3139 N N . ASP B 1 95 ? 6.305 1.919 -16.562 1 98.69 95 ASP B N 1
ATOM 3140 C CA . ASP B 1 95 ? 4.949 2.291 -16.953 1 98.69 95 ASP B CA 1
ATOM 3141 C C . ASP B 1 95 ? 4.109 1.056 -17.281 1 98.69 95 ASP B C 1
ATOM 3143 O O . ASP B 1 95 ? 2.922 1.008 -16.953 1 98.69 95 ASP B O 1
ATOM 3147 N N . LEU B 1 96 ? 4.75 0.081 -17.891 1 98.56 96 LEU B N 1
ATOM 3148 C CA . LEU B 1 96 ? 4.039 -1.166 -18.156 1 98.56 96 LEU B CA 1
ATOM 3149 C C . LEU B 1 96 ? 3.666 -1.87 -16.859 1 98.56 96 LEU B C 1
ATOM 3151 O O . LEU B 1 96 ? 2.551 -2.377 -16.719 1 98.56 96 LEU B O 1
ATOM 3155 N N . GLY B 1 97 ? 4.594 -1.916 -15.883 1 98.56 97 GLY B N 1
ATOM 3156 C CA . GLY B 1 97 ? 4.297 -2.469 -14.57 1 98.56 97 GLY B CA 1
ATOM 3157 C C . GLY B 1 97 ? 3.139 -1.772 -13.875 1 98.56 97 GLY B C 1
ATOM 3158 O O . GLY B 1 97 ? 2.232 -2.43 -13.359 1 98.56 97 GLY B O 1
ATOM 3159 N N . MET B 1 98 ? 3.139 -0.419 -13.938 1 98.75 98 MET B N 1
ATOM 3160 C CA . MET B 1 98 ? 2.064 0.358 -13.32 1 98.75 98 MET B CA 1
ATOM 3161 C C . MET B 1 98 ? 0.728 0.06 -13.992 1 98.75 98 MET B C 1
ATOM 3163 O O . MET B 1 98 ? -0.278 -0.154 -13.312 1 98.75 98 MET B O 1
ATOM 3167 N N . ARG B 1 99 ? 0.721 -0.005 -15.281 1 98.75 99 ARG B N 1
ATOM 3168 C CA . ARG B 1 99 ? -0.496 -0.197 -16.062 1 98.75 99 ARG B CA 1
ATOM 3169 C C . ARG B 1 99 ? -1.135 -1.547 -15.766 1 98.75 99 ARG B C 1
ATOM 3171 O O . ARG B 1 99 ? -2.352 -1.638 -15.586 1 98.75 99 ARG B O 1
ATOM 3178 N N . ILE B 1 100 ? -0.337 -2.555 -15.648 1 98.81 100 ILE B N 1
ATOM 3179 C CA . ILE B 1 100 ? -0.887 -3.904 -15.57 1 98.81 100 ILE B CA 1
ATOM 3180 C C . ILE B 1 100 ? -1.014 -4.324 -14.109 1 98.81 100 ILE B C 1
ATOM 3182 O O . ILE B 1 100 ? -2.084 -4.754 -13.672 1 98.81 100 ILE B O 1
ATOM 3186 N N . ASN B 1 101 ? 0.044 -4.188 -13.328 1 98.81 101 ASN B N 1
ATOM 3187 C CA . ASN B 1 101 ? 0.065 -4.727 -11.969 1 98.81 101 ASN B CA 1
ATOM 3188 C C . ASN B 1 101 ? -0.757 -3.871 -11.016 1 98.81 101 ASN B C 1
ATOM 3190 O O . ASN B 1 101 ? -1.344 -4.387 -10.062 1 98.81 101 ASN B O 1
ATOM 3194 N N . LEU B 1 102 ? -0.833 -2.547 -11.258 1 98.81 102 LEU B N 1
ATOM 3195 C CA . LEU B 1 102 ? -1.584 -1.667 -10.367 1 98.81 102 LEU B CA 1
ATOM 3196 C C . LEU B 1 102 ? -2.92 -1.278 -10.992 1 98.81 102 LEU B C 1
ATOM 3198 O O . LEU B 1 102 ? -3.979 -1.675 -10.5 1 98.81 102 LEU B O 1
ATOM 3202 N N . ASP B 1 103 ? -2.893 -0.603 -12.125 1 98.75 103 ASP B N 1
ATOM 3203 C CA . ASP B 1 103 ? -4.098 -0.012 -12.695 1 98.75 103 ASP B CA 1
ATOM 3204 C C . ASP B 1 103 ? -5.094 -1.093 -13.117 1 98.75 103 ASP B C 1
ATOM 3206 O O . ASP B 1 103 ? -6.293 -0.974 -12.859 1 98.75 103 ASP B O 1
ATOM 3210 N N . ALA B 1 104 ? -4.613 -2.105 -13.797 1 98.88 104 ALA B N 1
ATOM 3211 C CA . ALA B 1 104 ? -5.512 -3.164 -14.25 1 98.88 104 ALA B CA 1
ATOM 3212 C C . ALA B 1 104 ? -6.086 -3.943 -13.07 1 98.88 104 ALA B C 1
ATOM 3214 O O . ALA B 1 104 ? -7.234 -4.387 -13.109 1 98.88 104 ALA B O 1
ATOM 3215 N N . SER B 1 105 ? -5.266 -4.168 -12.039 1 98.88 105 SER B N 1
ATOM 3216 C CA . SER B 1 105 ? -5.766 -4.824 -10.836 1 98.88 105 SER B CA 1
ATOM 3217 C C . SER B 1 105 ? -6.879 -4.008 -10.18 1 98.88 105 SER B C 1
ATOM 3219 O O . SER B 1 105 ? -7.902 -4.562 -9.773 1 98.88 105 SER B O 1
ATOM 3221 N N . ARG B 1 106 ? -6.676 -2.711 -10.062 1 98.88 106 ARG B N 1
ATOM 3222 C CA . ARG B 1 106 ? -7.727 -1.851 -9.523 1 98.88 106 ARG B CA 1
ATOM 3223 C C . ARG B 1 106 ? -8.961 -1.875 -10.414 1 98.88 106 ARG B C 1
ATOM 3225 O O . ARG B 1 106 ? -10.094 -1.931 -9.914 1 98.88 106 ARG B O 1
ATOM 3232 N N . LEU B 1 107 ? -8.742 -1.813 -11.727 1 98.88 107 LEU B N 1
ATOM 3233 C CA . LEU B 1 107 ? -9.852 -1.827 -12.68 1 98.88 107 LEU B CA 1
ATOM 3234 C C . LEU B 1 107 ? -10.688 -3.094 -12.523 1 98.88 107 LEU B C 1
ATOM 3236 O O . LEU B 1 107 ? -11.914 -3.039 -12.578 1 98.88 107 LEU B O 1
ATOM 3240 N N . LEU B 1 108 ? -10 -4.211 -12.336 1 98.94 108 LEU B N 1
ATOM 3241 C CA . LEU B 1 108 ? -10.695 -5.473 -12.094 1 98.94 108 LEU B CA 1
ATOM 3242 C C . LEU B 1 108 ? -11.609 -5.367 -10.875 1 98.94 108 LEU B C 1
ATOM 3244 O O . LEU B 1 108 ? -12.773 -5.766 -10.93 1 98.94 108 LEU B O 1
ATOM 3248 N N . LEU B 1 109 ? -11.133 -4.805 -9.805 1 98.94 109 LEU B N 1
ATOM 3249 C CA . LEU B 1 109 ? -11.914 -4.621 -8.586 1 98.94 109 LEU B CA 1
ATOM 3250 C C . LEU B 1 109 ? -13.07 -3.658 -8.828 1 98.94 109 LEU B C 1
ATOM 3252 O O . LEU B 1 109 ? -14.18 -3.871 -8.32 1 98.94 109 LEU B O 1
ATOM 3256 N N . ASP B 1 110 ? -12.805 -2.602 -9.625 1 98.88 110 ASP B N 1
ATOM 3257 C CA . ASP B 1 110 ? -13.836 -1.622 -9.938 1 98.88 110 ASP B CA 1
ATOM 3258 C C . ASP B 1 110 ? -14.969 -2.26 -10.742 1 98.88 110 ASP B C 1
ATOM 3260 O O . ASP B 1 110 ? -16.141 -1.951 -10.516 1 98.88 110 ASP B O 1
ATOM 3264 N N . VAL B 1 111 ? -14.594 -3.109 -11.672 1 98.88 111 VAL B N 1
ATOM 3265 C CA . VAL B 1 111 ? -15.602 -3.795 -12.477 1 98.88 111 VAL B CA 1
ATOM 3266 C C . VAL B 1 111 ? -16.438 -4.715 -11.586 1 98.88 111 VAL B C 1
ATOM 3268 O O . VAL B 1 111 ? -17.656 -4.758 -11.703 1 98.88 111 VAL B O 1
ATOM 3271 N N . CYS B 1 112 ? -15.797 -5.449 -10.664 1 98.81 112 CYS B N 1
ATOM 3272 C CA . CYS B 1 112 ? -16.531 -6.266 -9.703 1 98.81 112 CYS B CA 1
ATOM 3273 C C . CYS B 1 112 ? -17.469 -5.414 -8.859 1 98.81 112 CYS B C 1
ATOM 3275 O O . CYS B 1 112 ? -18.625 -5.777 -8.664 1 98.81 112 CYS B O 1
ATOM 3277 N N . ARG B 1 113 ? -16.953 -4.289 -8.375 1 98.69 113 ARG B N 1
ATOM 3278 C CA . ARG B 1 113 ? -17.75 -3.365 -7.582 1 98.69 113 ARG B CA 1
ATOM 3279 C C . ARG B 1 113 ? -19 -2.924 -8.352 1 98.69 113 ARG B C 1
ATOM 3281 O O . ARG B 1 113 ? -20.094 -2.93 -7.809 1 98.69 113 ARG B O 1
ATOM 3288 N N . ALA B 1 114 ? -18.781 -2.58 -9.617 1 98.44 114 ALA B N 1
ATOM 3289 C CA . ALA B 1 114 ? -19.875 -2.082 -10.461 1 98.44 114 ALA B CA 1
ATOM 3290 C C . ALA B 1 114 ? -20.938 -3.152 -10.672 1 98.44 114 ALA B C 1
ATOM 3292 O O . ALA B 1 114 ? -22.125 -2.84 -10.789 1 98.44 114 ALA B O 1
ATOM 3293 N N . ARG B 1 115 ? -20.531 -4.422 -10.711 1 97.75 115 ARG B N 1
ATOM 3294 C CA . ARG B 1 115 ? -21.469 -5.523 -10.898 1 97.75 115 ARG B CA 1
ATOM 3295 C C . ARG B 1 115 ? -22.297 -5.746 -9.633 1 97.75 115 ARG B C 1
ATOM 3297 O O . ARG B 1 115 ? -23.438 -6.211 -9.711 1 97.75 115 ARG B O 1
ATOM 3304 N N . GLY B 1 116 ? -21.75 -5.59 -8.438 1 97.44 116 GLY B N 1
ATOM 3305 C CA . GLY B 1 116 ? -22.5 -5.477 -7.199 1 97.44 116 GLY B CA 1
ATOM 3306 C C . GLY B 1 116 ? -22.781 -6.816 -6.547 1 97.44 116 GLY B C 1
ATOM 3307 O O . GLY B 1 116 ? -23.562 -6.898 -5.594 1 97.44 116 GLY B O 1
ATOM 3308 N N . HIS B 1 117 ? -22.109 -7.922 -7.09 1 95.88 117 HIS B N 1
ATOM 3309 C CA . HIS B 1 117 ? -22.453 -9.234 -6.555 1 95.88 117 HIS B CA 1
ATOM 3310 C C . HIS B 1 117 ? -21.328 -9.797 -5.699 1 95.88 117 HIS B C 1
ATOM 3312 O O . HIS B 1 117 ? -21.375 -10.969 -5.309 1 95.88 117 HIS B O 1
ATOM 3318 N N . ARG B 1 118 ? -20.25 -9.102 -5.379 1 96.38 118 ARG B N 1
ATOM 3319 C CA . ARG B 1 118 ? -19.203 -9.359 -4.402 1 96.38 118 ARG B CA 1
ATOM 3320 C C . ARG B 1 118 ? -18.547 -10.711 -4.648 1 96.38 118 ARG B C 1
ATOM 3322 O O . ARG B 1 118 ? -18.484 -11.547 -3.744 1 96.38 118 ARG B O 1
ATOM 3329 N N . PRO B 1 119 ? -18 -10.945 -5.824 1 97.12 119 PRO B N 1
ATOM 3330 C CA . PRO B 1 119 ? -17.328 -12.219 -6.078 1 97.12 119 PRO B CA 1
ATOM 3331 C C . PRO B 1 119 ? -16.109 -12.438 -5.172 1 97.12 119 PRO B C 1
ATOM 3333 O O . PRO B 1 119 ? -15.562 -11.477 -4.625 1 97.12 119 PRO B O 1
ATOM 3336 N N . ARG B 1 120 ? -15.719 -13.711 -5.012 1 97.19 120 ARG B N 1
ATOM 3337 C CA . ARG B 1 120 ? -14.414 -14.023 -4.441 1 97.19 120 ARG B CA 1
ATOM 3338 C C . ARG B 1 120 ? -13.297 -13.672 -5.414 1 97.19 120 ARG B C 1
ATOM 3340 O O . ARG B 1 120 ? -13.352 -14.031 -6.594 1 97.19 120 ARG B O 1
ATOM 3347 N N . VAL B 1 121 ? -12.383 -12.891 -4.949 1 98.38 121 VAL B N 1
ATOM 3348 C CA . VAL B 1 121 ? -11.234 -12.539 -5.77 1 98.38 121 VAL B CA 1
ATOM 3349 C C . VAL B 1 121 ? -9.953 -13.008 -5.094 1 98.38 121 VAL B C 1
ATOM 3351 O O . VAL B 1 121 ? -9.617 -12.555 -3.996 1 98.38 121 VAL B O 1
ATOM 3354 N N . VAL B 1 122 ? -9.266 -13.961 -5.715 1 98.81 122 VAL B N 1
ATOM 3355 C CA . VAL B 1 122 ? -7.961 -14.422 -5.262 1 98.81 122 VAL B CA 1
ATOM 3356 C C . VAL B 1 122 ? -6.859 -13.695 -6.031 1 98.81 122 VAL B C 1
ATOM 3358 O O . VAL B 1 122 ? -6.758 -13.82 -7.25 1 98.81 122 VAL B O 1
ATOM 3361 N N . PHE B 1 123 ? -6.109 -12.969 -5.309 1 98.88 123 PHE B N 1
ATOM 3362 C CA . PHE B 1 123 ? -5.008 -12.211 -5.891 1 98.88 123 PHE B CA 1
ATOM 3363 C C . PHE B 1 123 ? -3.668 -12.844 -5.535 1 98.88 123 PHE B C 1
ATOM 3365 O O . PHE B 1 123 ? -3.385 -13.086 -4.359 1 98.88 123 PHE B O 1
ATOM 3372 N N . THR B 1 124 ? -2.855 -13.086 -6.523 1 98.75 124 THR B N 1
ATOM 3373 C CA . THR B 1 124 ? -1.504 -13.57 -6.266 1 98.75 124 THR B CA 1
ATOM 3374 C C . THR B 1 124 ? -0.542 -12.406 -6.055 1 98.75 124 THR B C 1
ATOM 3376 O O . THR B 1 124 ? -0.232 -11.672 -6.996 1 98.75 124 THR B O 1
ATOM 3379 N N . SER B 1 125 ? -0.174 -12.266 -4.855 1 98.56 125 SER B N 1
ATOM 3380 C CA . SER B 1 125 ? 0.903 -11.344 -4.512 1 98.56 125 SER B CA 1
ATOM 3381 C C . SER B 1 125 ? 2.248 -12.062 -4.457 1 98.56 125 SER B C 1
ATOM 3383 O O . SER B 1 125 ? 2.486 -13 -5.215 1 98.56 125 SER B O 1
ATOM 3385 N N . SER B 1 126 ? 3.18 -11.547 -3.689 1 97.75 126 SER B N 1
ATOM 3386 C CA . SER B 1 126 ? 4.531 -12.062 -3.867 1 97.75 126 SER B CA 1
ATOM 3387 C C . SER B 1 126 ? 5.383 -11.828 -2.621 1 97.75 126 SER B C 1
ATOM 3389 O O . SER B 1 126 ? 5.102 -10.922 -1.835 1 97.75 126 SER B O 1
ATOM 3391 N N . VAL B 1 127 ? 6.41 -12.617 -2.553 1 97 127 VAL B N 1
ATOM 3392 C CA . VAL B 1 127 ? 7.469 -12.406 -1.57 1 97 127 VAL B CA 1
ATOM 3393 C C . VAL B 1 127 ? 8.102 -11.039 -1.78 1 97 127 VAL B C 1
ATOM 3395 O O . VAL B 1 127 ? 8.602 -10.422 -0.833 1 97 127 VAL B O 1
ATOM 3398 N N . ALA B 1 128 ? 7.949 -10.453 -2.928 1 97.12 128 ALA B N 1
ATOM 3399 C CA . ALA B 1 128 ? 8.617 -9.227 -3.348 1 97.12 128 ALA B CA 1
ATOM 3400 C C . ALA B 1 128 ? 8 -8.008 -2.67 1 97.12 128 ALA B C 1
ATOM 3402 O O . ALA B 1 128 ? 8.516 -6.891 -2.797 1 97.12 128 ALA B O 1
ATOM 3403 N N . VAL B 1 129 ? 6.898 -8.188 -1.88 1 98.19 129 VAL B N 1
ATOM 3404 C CA . VAL B 1 129 ? 6.289 -7.047 -1.2 1 98.19 129 VAL B CA 1
ATOM 3405 C C . VAL B 1 129 ? 7.113 -6.684 0.034 1 98.19 129 VAL B C 1
ATOM 3407 O O . VAL B 1 129 ? 6.953 -5.594 0.593 1 98.19 129 VAL B O 1
ATOM 3410 N N . TYR B 1 130 ? 7.914 -7.617 0.425 1 97.5 130 TYR B N 1
ATOM 3411 C CA . TYR B 1 130 ? 8.82 -7.363 1.543 1 97.5 130 TYR B CA 1
ATOM 3412 C C . TYR B 1 130 ? 10.172 -6.867 1.05 1 97.5 130 TYR B C 1
ATOM 3414 O O . TYR B 1 130 ? 10.492 -7 -0.133 1 97.5 130 TYR B O 1
ATOM 3422 N N . GLY B 1 131 ? 10.969 -6.375 1.952 1 95.62 131 GLY B N 1
ATOM 3423 C CA . GLY B 1 131 ? 12.305 -5.883 1.668 1 95.62 131 GLY B CA 1
ATOM 3424 C C . GLY B 1 131 ? 12.867 -5.016 2.775 1 95.62 131 GLY B C 1
ATOM 3425 O O . GLY B 1 131 ? 12.305 -4.957 3.873 1 95.62 131 GLY B O 1
ATOM 3426 N N . GLY B 1 132 ? 14.039 -4.391 2.449 1 90.62 132 GLY B N 1
ATOM 3427 C CA . GLY B 1 132 ? 14.703 -3.594 3.469 1 90.62 132 GLY B CA 1
ATOM 3428 C C . GLY B 1 132 ? 15.359 -4.434 4.547 1 90.62 132 GLY B C 1
ATOM 3429 O O . GLY B 1 132 ? 15.867 -5.52 4.273 1 90.62 132 GLY B O 1
ATOM 3430 N N . ALA B 1 133 ? 15.445 -3.771 5.746 1 89.19 133 ALA B N 1
ATOM 3431 C CA . ALA B 1 133 ? 15.969 -4.52 6.887 1 89.19 133 ALA B CA 1
ATOM 3432 C C . ALA B 1 133 ? 14.914 -5.457 7.461 1 89.19 133 ALA B C 1
ATOM 3434 O O . ALA B 1 133 ? 14.031 -5.023 8.203 1 89.19 133 ALA B O 1
ATOM 3435 N N . LEU B 1 134 ? 15.023 -6.719 7.133 1 93.12 134 LEU B N 1
ATOM 3436 C CA . LEU B 1 134 ? 14.016 -7.699 7.523 1 93.12 134 LEU B CA 1
ATOM 3437 C C . LEU B 1 134 ? 14.492 -8.508 8.727 1 93.12 134 LEU B C 1
ATOM 3439 O O . LEU B 1 134 ? 15.688 -8.773 8.875 1 93.12 134 LEU B O 1
ATOM 3443 N N . PRO B 1 135 ? 13.531 -8.891 9.547 1 93 135 PRO B N 1
ATOM 3444 C CA . PRO B 1 135 ? 13.883 -9.891 10.555 1 93 135 PRO B CA 1
ATOM 3445 C C . PRO B 1 135 ? 14.195 -11.258 9.953 1 93 135 PRO B C 1
ATOM 3447 O O . PRO B 1 135 ? 13.883 -11.508 8.789 1 93 135 PRO B O 1
ATOM 3450 N N . GLU B 1 136 ? 14.867 -12.086 10.711 1 92.94 136 GLU B N 1
ATOM 3451 C CA . GLU B 1 136 ? 15.188 -13.438 10.25 1 92.94 136 GLU B CA 1
ATOM 3452 C C . GLU B 1 136 ? 13.922 -14.195 9.859 1 92.94 136 GLU B C 1
ATOM 3454 O O . GLU B 1 136 ? 13.906 -14.898 8.844 1 92.94 136 GLU B O 1
ATOM 3459 N N . LEU B 1 137 ? 12.977 -14.008 10.727 1 96.31 137 LEU B N 1
ATOM 3460 C CA . LEU B 1 137 ? 11.664 -14.609 10.469 1 96.31 137 LEU B CA 1
ATOM 3461 C C . LEU B 1 137 ? 10.625 -13.531 10.172 1 96.31 137 LEU B C 1
ATOM 3463 O O . LEU B 1 137 ? 10.211 -12.797 11.062 1 96.31 137 LEU B O 1
ATOM 3467 N N . VAL B 1 138 ? 10.25 -13.461 8.898 1 97.31 138 VAL B N 1
ATOM 3468 C CA . VAL B 1 138 ? 9.258 -12.469 8.484 1 97.31 138 VAL B CA 1
ATOM 3469 C C . VAL B 1 138 ? 7.855 -12.961 8.844 1 97.31 138 VAL B C 1
ATOM 3471 O O . VAL B 1 138 ? 7.504 -14.109 8.578 1 97.31 138 VAL B O 1
ATOM 3474 N N . ARG B 1 139 ? 7.07 -12.109 9.422 1 95.12 139 ARG B N 1
ATOM 3475 C CA . ARG B 1 139 ? 5.723 -12.43 9.875 1 95.12 139 ARG B CA 1
ATOM 3476 C C . ARG B 1 139 ? 4.672 -11.711 9.039 1 95.12 139 ARG B C 1
ATOM 3478 O O . ARG B 1 139 ? 5 -10.805 8.266 1 95.12 139 ARG B O 1
ATOM 3485 N N . ASP B 1 140 ? 3.416 -12.094 9.305 1 92.62 140 ASP B N 1
ATOM 3486 C CA . ASP B 1 140 ? 2.307 -11.445 8.609 1 92.62 140 ASP B CA 1
ATOM 3487 C C . ASP B 1 140 ? 2.207 -9.969 8.984 1 92.62 140 ASP B C 1
ATOM 3489 O O . ASP B 1 140 ? 1.715 -9.156 8.195 1 92.62 140 ASP B O 1
ATOM 3493 N N . ASP B 1 141 ? 2.678 -9.609 10.141 1 92.5 141 ASP B N 1
ATOM 3494 C CA . ASP B 1 141 ? 2.537 -8.234 10.609 1 92.5 141 ASP B CA 1
ATOM 3495 C C . ASP B 1 141 ? 3.824 -7.441 10.391 1 92.5 141 ASP B C 1
ATOM 3497 O O . ASP B 1 141 ? 3.996 -6.359 10.953 1 92.5 141 ASP B O 1
ATOM 3501 N N . THR B 1 142 ? 4.75 -8.023 9.617 1 95.56 142 THR B N 1
ATOM 3502 C CA . THR B 1 142 ? 5.941 -7.285 9.227 1 95.56 142 THR B CA 1
ATOM 3503 C C . THR B 1 142 ? 5.602 -6.242 8.164 1 95.56 142 THR B C 1
ATOM 3505 O O . THR B 1 142 ? 4.84 -6.52 7.234 1 95.56 142 THR B O 1
ATOM 3508 N N . ALA B 1 143 ? 6.145 -5.062 8.312 1 96.5 143 ALA B N 1
ATOM 3509 C CA . ALA B 1 143 ? 5.898 -3.979 7.371 1 96.5 143 ALA B CA 1
ATOM 3510 C C . ALA B 1 143 ? 6.352 -4.363 5.965 1 96.5 143 ALA B C 1
ATOM 3512 O O . ALA B 1 143 ? 7.383 -5.016 5.797 1 96.5 143 ALA B O 1
ATOM 3513 N N . LEU B 1 144 ? 5.613 -3.916 4.984 1 97.69 144 LEU B N 1
ATOM 3514 C CA . LEU B 1 144 ? 5.984 -4.113 3.588 1 97.69 144 LEU B CA 1
ATOM 3515 C C . LEU B 1 144 ? 6.879 -2.977 3.098 1 97.69 144 LEU B C 1
ATOM 3517 O O . LEU B 1 144 ? 6.441 -1.825 3.021 1 97.69 144 LEU B O 1
ATOM 3521 N N . GLU B 1 145 ? 8.109 -3.301 2.756 1 96.75 145 GLU B N 1
ATOM 3522 C CA . GLU B 1 145 ? 9.086 -2.342 2.242 1 96.75 145 GLU B CA 1
ATOM 3523 C C . GLU B 1 145 ? 9.734 -2.85 0.959 1 96.75 145 GLU B C 1
ATOM 3525 O O . GLU B 1 145 ? 10.945 -3.068 0.915 1 96.75 145 GLU B O 1
ATOM 3530 N N . PRO B 1 146 ? 8.898 -2.912 -0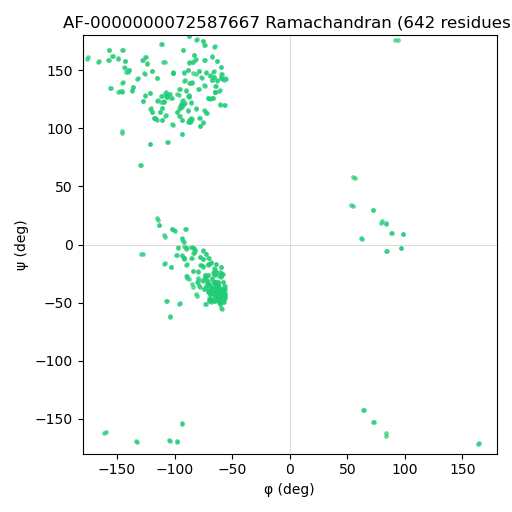.117 1 97.06 146 PRO B N 1
ATOM 3531 C CA . PRO B 1 146 ? 9.406 -3.488 -1.365 1 97.06 146 PRO B CA 1
ATOM 3532 C C . PRO B 1 146 ? 10.625 -2.738 -1.908 1 97.06 146 PRO B C 1
ATOM 3534 O O . PRO B 1 146 ? 10.695 -1.512 -1.799 1 97.06 146 PRO B O 1
ATOM 3537 N N . GLN B 1 147 ? 11.547 -3.463 -2.562 1 95.19 147 GLN B N 1
ATOM 3538 C CA . GLN B 1 147 ? 12.773 -2.895 -3.127 1 95.19 147 GLN B CA 1
ATOM 3539 C C . GLN B 1 147 ? 12.766 -2.98 -4.648 1 95.19 147 GLN B C 1
ATOM 3541 O O . GLN B 1 147 ? 13.82 -2.943 -5.285 1 95.19 147 GLN B O 1
ATOM 3546 N N . SER B 1 148 ? 11.625 -3.201 -5.238 1 95.38 148 SER B N 1
ATOM 3547 C CA . SER B 1 148 ? 11.383 -3.178 -6.68 1 95.38 148 SER B CA 1
ATOM 3548 C C . SER B 1 148 ? 10.008 -2.598 -7.004 1 95.38 148 SER B C 1
ATOM 3550 O O . SER B 1 148 ? 9.117 -2.59 -6.152 1 95.38 148 SER B O 1
ATOM 3552 N N . SER B 1 149 ? 9.898 -2.121 -8.273 1 97.19 149 SER B N 1
ATOM 3553 C CA . SER B 1 149 ? 8.609 -1.588 -8.688 1 97.19 149 SER B CA 1
ATOM 3554 C C . SER B 1 149 ? 7.539 -2.674 -8.688 1 97.19 149 SER B C 1
ATOM 3556 O O . SER B 1 149 ? 6.391 -2.426 -8.305 1 97.19 149 SER B O 1
ATOM 3558 N N . TYR B 1 150 ? 7.91 -3.861 -9.047 1 97.5 150 TYR B N 1
ATOM 3559 C CA . TYR B 1 150 ? 7.004 -5.004 -9 1 97.5 150 TYR B CA 1
ATOM 3560 C C . TYR B 1 150 ? 6.477 -5.215 -7.586 1 97.5 150 TYR B C 1
ATOM 3562 O O . TYR B 1 150 ? 5.266 -5.332 -7.383 1 97.5 150 TYR B O 1
ATOM 3570 N N . GLY B 1 151 ? 7.367 -5.238 -6.609 1 98 151 GLY B N 1
ATOM 3571 C CA . GLY B 1 151 ? 6.957 -5.41 -5.227 1 98 151 GLY B CA 1
ATOM 3572 C C . GLY B 1 151 ? 6.023 -4.32 -4.738 1 98 151 GLY B C 1
ATOM 3573 O O . GLY B 1 151 ? 5.031 -4.602 -4.059 1 98 151 GLY B O 1
ATOM 3574 N N . ALA B 1 152 ? 6.336 -3.082 -5.09 1 98.44 152 ALA B N 1
ATOM 3575 C CA . ALA B 1 152 ? 5.492 -1.957 -4.703 1 98.44 152 ALA B CA 1
ATOM 3576 C C . ALA B 1 152 ? 4.102 -2.078 -5.32 1 98.44 152 ALA B C 1
ATOM 3578 O O . ALA B 1 152 ? 3.094 -1.854 -4.645 1 98.44 152 ALA B O 1
ATOM 3579 N N . GLN B 1 153 ? 4.062 -2.434 -6.598 1 98.88 153 GLN B N 1
ATOM 3580 C CA . GLN B 1 153 ? 2.803 -2.555 -7.324 1 98.88 153 GLN B CA 1
ATOM 3581 C C . GLN B 1 153 ? 1.937 -3.672 -6.75 1 98.88 153 GLN B C 1
ATOM 3583 O O . GLN B 1 153 ? 0.727 -3.504 -6.582 1 98.88 153 GLN B O 1
ATOM 3588 N N . LYS B 1 154 ? 2.547 -4.777 -6.375 1 98.88 154 LYS B N 1
ATOM 3589 C CA . LYS B 1 154 ? 1.81 -5.863 -5.734 1 98.88 154 LYS B CA 1
ATOM 3590 C C . LYS B 1 154 ? 1.321 -5.453 -4.348 1 98.88 154 LYS B C 1
ATOM 3592 O O . LYS B 1 154 ? 0.191 -5.762 -3.967 1 98.88 154 LYS B O 1
ATOM 3597 N N . ALA B 1 155 ? 2.164 -4.773 -3.592 1 98.81 155 ALA B N 1
ATOM 3598 C CA . ALA B 1 155 ? 1.771 -4.305 -2.266 1 98.81 155 ALA B CA 1
ATOM 3599 C C . ALA B 1 155 ? 0.581 -3.355 -2.35 1 98.81 155 ALA B C 1
ATOM 3601 O O . ALA B 1 155 ? -0.326 -3.41 -1.516 1 98.81 155 ALA B O 1
ATOM 3602 N N . ILE B 1 156 ? 0.579 -2.498 -3.311 1 98.88 156 ILE B N 1
ATOM 3603 C CA . ILE B 1 156 ? -0.517 -1.556 -3.508 1 98.88 156 ILE B CA 1
ATOM 3604 C C . ILE B 1 156 ? -1.799 -2.316 -3.84 1 98.88 156 ILE B C 1
ATOM 3606 O O . ILE B 1 156 ? -2.865 -2.016 -3.299 1 98.88 156 ILE B O 1
ATOM 3610 N N . ALA B 1 157 ? -1.685 -3.303 -4.68 1 98.88 157 ALA B N 1
ATOM 3611 C CA . ALA B 1 157 ? -2.85 -4.102 -5.047 1 98.88 157 ALA B CA 1
ATOM 3612 C C . ALA B 1 157 ? -3.424 -4.824 -3.83 1 98.88 157 ALA B C 1
ATOM 3614 O O . ALA B 1 157 ? -4.641 -5.004 -3.725 1 98.88 157 ALA B O 1
ATOM 3615 N N . GLU B 1 158 ? -2.566 -5.27 -2.873 1 98.81 158 GLU B N 1
ATOM 3616 C CA . GLU B 1 158 ? -3.047 -5.863 -1.629 1 98.81 158 GLU B CA 1
ATOM 3617 C C . GLU B 1 158 ? -3.926 -4.883 -0.855 1 98.81 158 GLU B C 1
ATOM 3619 O O . GLU B 1 158 ? -4.988 -5.254 -0.357 1 98.81 158 GLU B O 1
ATOM 3624 N N . LEU B 1 159 ? -3.418 -3.66 -0.766 1 98.75 159 LEU B N 1
ATOM 3625 C CA . LEU B 1 159 ? -4.137 -2.639 -0.013 1 98.75 159 LEU B CA 1
ATOM 3626 C C . LEU B 1 159 ? -5.48 -2.328 -0.664 1 98.75 159 LEU B C 1
ATOM 3628 O O . LEU B 1 159 ? -6.488 -2.172 0.029 1 98.75 159 LEU B O 1
ATOM 3632 N N . LEU B 1 160 ? -5.457 -2.242 -1.978 1 98.88 160 LEU B N 1
ATOM 3633 C CA . LEU B 1 160 ? -6.699 -1.995 -2.705 1 98.88 160 LEU B CA 1
ATOM 3634 C C . LEU B 1 160 ? -7.699 -3.121 -2.469 1 98.88 160 LEU B C 1
ATOM 3636 O O . LEU B 1 160 ? -8.852 -2.867 -2.109 1 98.88 160 LEU B O 1
ATOM 3640 N N . LEU B 1 161 ? -7.242 -4.328 -2.627 1 98.75 161 LEU B N 1
ATOM 3641 C CA . LEU B 1 161 ? -8.141 -5.465 -2.459 1 98.75 161 LEU B CA 1
ATOM 3642 C C . LEU B 1 161 ? -8.695 -5.516 -1.037 1 98.75 161 LEU B C 1
ATOM 3644 O O . LEU B 1 161 ? -9.875 -5.789 -0.835 1 98.75 161 LEU B O 1
ATOM 3648 N N . SER B 1 162 ? -7.871 -5.27 -0.084 1 98.25 162 SER B N 1
ATOM 3649 C CA . SER B 1 162 ? -8.305 -5.277 1.31 1 98.25 162 SER B CA 1
ATOM 3650 C C . SER B 1 162 ? -9.367 -4.219 1.565 1 98.25 162 SER B C 1
ATOM 3652 O O . SER B 1 162 ? -10.375 -4.488 2.232 1 98.25 162 SER B O 1
ATOM 3654 N N . ASP B 1 163 ? -9.18 -3.012 1.062 1 98.31 163 ASP B N 1
ATOM 3655 C CA . ASP B 1 163 ? -10.156 -1.95 1.273 1 98.31 163 ASP B CA 1
ATOM 3656 C C . ASP B 1 163 ? -11.461 -2.248 0.529 1 98.31 163 ASP B C 1
ATOM 3658 O O . ASP B 1 163 ? -12.547 -2.008 1.053 1 98.31 163 ASP B O 1
ATOM 3662 N N . TYR B 1 164 ? -11.336 -2.768 -0.721 1 98.75 164 TYR B N 1
ATOM 3663 C CA . TYR B 1 164 ? -12.523 -3.137 -1.483 1 98.75 164 TYR B CA 1
ATOM 3664 C C . TYR B 1 164 ? -13.305 -4.238 -0.776 1 98.75 164 TYR B C 1
ATOM 3666 O O . TYR B 1 164 ? -14.539 -4.27 -0.838 1 98.75 164 TYR B O 1
ATOM 3674 N N . THR B 1 165 ? -12.586 -5.145 -0.106 1 98.19 165 THR B N 1
ATOM 3675 C CA . THR B 1 165 ? -13.227 -6.195 0.677 1 98.19 165 THR B CA 1
ATOM 3676 C C . THR B 1 165 ? -13.93 -5.605 1.897 1 98.19 165 THR B C 1
ATOM 3678 O O . THR B 1 165 ? -15.086 -5.926 2.17 1 98.19 165 THR B O 1
ATOM 3681 N N . ARG B 1 166 ? -13.234 -4.742 2.584 1 96.31 166 ARG B N 1
ATOM 3682 C CA . ARG B 1 166 ? -13.797 -4.086 3.758 1 96.31 166 ARG B CA 1
ATOM 3683 C C . ARG B 1 166 ? -15.086 -3.354 3.406 1 96.31 166 ARG B C 1
ATOM 3685 O O . ARG B 1 166 ? -16.031 -3.334 4.199 1 96.31 166 ARG B O 1
ATOM 3692 N N . ARG B 1 167 ? -15.141 -2.777 2.203 1 97.12 167 ARG B N 1
ATOM 3693 C CA . ARG B 1 167 ? -16.281 -1.978 1.755 1 97.12 167 ARG B CA 1
ATOM 3694 C C . ARG B 1 167 ? -17.391 -2.863 1.194 1 97.12 167 ARG B C 1
ATOM 3696 O O . ARG B 1 167 ? -18.453 -2.373 0.826 1 97.12 167 ARG B O 1
ATOM 3703 N N . GLY B 1 168 ? -17.141 -4.152 1.049 1 96.81 168 GLY B N 1
ATOM 3704 C CA . GLY B 1 168 ? -18.141 -5.094 0.581 1 96.81 168 GLY B CA 1
ATOM 3705 C C . GLY B 1 168 ? -18.25 -5.141 -0.931 1 96.81 168 GLY B C 1
ATOM 3706 O O . GLY B 1 168 ? -19.266 -5.605 -1.467 1 96.81 168 GLY B O 1
ATOM 3707 N N . PHE B 1 169 ? -17.219 -4.641 -1.632 1 98.19 169 PHE B N 1
ATOM 3708 C CA . PHE B 1 169 ? -17.25 -4.625 -3.09 1 98.19 169 PHE B CA 1
ATOM 3709 C C . PHE B 1 169 ? -16.891 -5.988 -3.654 1 98.19 169 PHE B C 1
ATOM 3711 O O . PHE B 1 169 ? -17.375 -6.379 -4.719 1 98.19 169 PHE B O 1
ATOM 3718 N N . VAL B 1 170 ? -16 -6.715 -2.965 1 97.75 170 VAL B N 1
ATOM 3719 C CA . VAL B 1 170 ? -15.57 -8.07 -3.281 1 97.75 170 VAL B CA 1
ATOM 3720 C C . VAL B 1 170 ? -15.305 -8.844 -1.989 1 97.75 170 VAL B C 1
ATOM 3722 O O . VAL B 1 170 ? -15.336 -8.266 -0.898 1 97.75 170 VAL B O 1
ATOM 3725 N N . ASP B 1 171 ? -15.172 -10.094 -2.109 1 97.19 171 ASP B N 1
ATOM 3726 C CA . ASP B 1 171 ? -14.609 -10.93 -1.054 1 97.19 171 ASP B CA 1
ATOM 3727 C C . ASP B 1 171 ? -13.195 -11.375 -1.403 1 97.19 171 ASP B C 1
ATOM 3729 O O . ASP B 1 171 ? -12.992 -12.469 -1.942 1 97.19 171 ASP B O 1
ATOM 3733 N N . GLY B 1 172 ? -12.25 -10.531 -1.018 1 97.81 172 GLY B N 1
ATOM 3734 C CA . GLY B 1 172 ? -10.883 -10.672 -1.509 1 97.81 172 GLY B CA 1
ATOM 3735 C C . GLY B 1 172 ? -10.008 -11.516 -0.605 1 97.81 172 GLY B C 1
ATOM 3736 O O . GLY B 1 172 ? -10.18 -11.508 0.616 1 97.81 172 GLY B O 1
ATOM 3737 N N . ARG B 1 173 ? -9.055 -12.227 -1.232 1 97.12 173 ARG B N 1
ATOM 3738 C CA . ARG B 1 173 ? -7.941 -12.898 -0.563 1 97.12 173 ARG B CA 1
ATOM 3739 C C . ARG B 1 173 ? -6.633 -12.664 -1.307 1 97.12 173 ARG B C 1
ATOM 3741 O O . ARG B 1 173 ? -6.602 -12.672 -2.539 1 97.12 173 ARG B O 1
ATOM 3748 N N . VAL B 1 174 ? -5.684 -12.383 -0.533 1 98.62 174 VAL B N 1
ATOM 3749 C CA . VAL B 1 174 ? -4.344 -12.18 -1.069 1 98.62 174 VAL B CA 1
ATOM 3750 C C . VAL B 1 174 ? -3.438 -13.336 -0.668 1 98.62 174 VAL B C 1
ATOM 3752 O O . VAL B 1 174 ? -3.293 -13.641 0.52 1 98.62 174 VAL B O 1
ATOM 3755 N N . LEU B 1 175 ? -2.871 -13.969 -1.611 1 98.75 175 LEU B N 1
ATOM 3756 C CA . LEU B 1 175 ? -1.864 -14.992 -1.351 1 98.75 175 LEU B CA 1
ATOM 3757 C C . LEU B 1 175 ? -0.476 -14.5 -1.748 1 98.75 175 LEU B C 1
ATOM 3759 O O . LEU B 1 175 ? -0.206 -14.281 -2.93 1 98.75 175 LEU B O 1
ATOM 3763 N N . ARG B 1 176 ? 0.345 -14.273 -0.783 1 98.69 176 ARG B N 1
ATOM 3764 C CA . ARG B 1 176 ? 1.74 -13.961 -1.066 1 98.69 176 ARG B CA 1
ATOM 3765 C C . ARG B 1 176 ? 2.531 -15.219 -1.406 1 98.69 176 ARG B C 1
ATOM 3767 O O . ARG B 1 176 ? 2.871 -16 -0.518 1 98.69 176 ARG B O 1
ATOM 3774 N N . LEU B 1 177 ? 2.871 -15.312 -2.656 1 98.25 177 LEU B N 1
ATOM 3775 C CA . LEU B 1 177 ? 3.523 -16.516 -3.15 1 98.25 177 LEU B CA 1
ATOM 3776 C C . LEU B 1 177 ? 5.027 -16.453 -2.914 1 98.25 177 LEU B C 1
ATOM 3778 O O . LEU B 1 177 ? 5.652 -15.414 -3.119 1 98.25 177 LEU B O 1
ATOM 3782 N N . PRO B 1 178 ? 5.617 -17.609 -2.52 1 97.56 178 PRO B N 1
ATOM 3783 C CA . PRO B 1 178 ? 7.062 -17.781 -2.682 1 97.56 178 PRO B CA 1
ATOM 3784 C C . PRO B 1 178 ? 7.492 -17.812 -4.148 1 97.56 178 PRO B C 1
ATOM 3786 O O . PRO B 1 178 ? 6.645 -17.781 -5.043 1 97.56 178 PRO B O 1
ATOM 3789 N N . THR B 1 179 ? 8.75 -17.766 -4.336 1 96.88 179 THR B N 1
ATOM 3790 C CA . THR B 1 179 ? 9.258 -18.094 -5.664 1 96.88 179 THR B CA 1
ATOM 3791 C C . THR B 1 179 ? 8.805 -19.484 -6.09 1 96.88 179 THR B C 1
ATOM 3793 O O . THR B 1 179 ? 9.055 -20.469 -5.387 1 96.88 179 THR B O 1
ATOM 3796 N N . ILE B 1 180 ? 8.086 -19.531 -7.184 1 97.75 180 ILE B N 1
ATOM 3797 C CA . ILE B 1 180 ? 7.594 -20.812 -7.68 1 97.75 180 ILE B CA 1
ATOM 3798 C C . ILE B 1 180 ? 8.703 -21.516 -8.461 1 97.75 180 ILE B C 1
ATOM 3800 O O . ILE B 1 180 ? 9.211 -20.984 -9.445 1 97.75 180 ILE B O 1
ATOM 3804 N N . SER B 1 181 ? 9.109 -22.578 -8.039 1 97.5 181 SER B N 1
ATOM 3805 C CA . SER B 1 181 ? 10.141 -23.438 -8.617 1 97.5 181 SER B CA 1
ATOM 3806 C C . SER B 1 181 ? 9.836 -24.906 -8.383 1 97.5 181 SER B C 1
ATOM 3808 O O . SER B 1 181 ? 9.367 -25.281 -7.309 1 97.5 181 SER B O 1
ATOM 3810 N N . VAL B 1 182 ? 9.898 -25.734 -9.398 1 97.44 182 VAL B N 1
ATOM 3811 C CA . VAL B 1 182 ? 10.602 -25.625 -10.672 1 97.44 182 VAL B CA 1
ATOM 3812 C C . VAL B 1 182 ? 9.594 -25.484 -11.805 1 97.44 182 VAL B C 1
ATOM 3814 O O . VAL B 1 182 ? 8.703 -26.312 -11.969 1 97.44 182 VAL B O 1
ATOM 3817 N N . ARG B 1 183 ? 9.695 -24.469 -12.523 1 95.81 183 ARG B N 1
ATOM 3818 C CA . ARG B 1 183 ? 8.82 -24.203 -13.656 1 95.81 183 ARG B CA 1
ATOM 3819 C C . ARG B 1 183 ? 9.398 -24.766 -14.945 1 95.81 183 ARG B C 1
ATOM 3821 O O . ARG B 1 183 ? 10.602 -24.656 -15.195 1 95.81 183 ARG B O 1
ATOM 3828 N N . PRO B 1 184 ? 8.586 -25.297 -15.773 1 94.38 184 PRO B N 1
ATOM 3829 C CA . PRO B 1 184 ? 9.047 -25.734 -17.094 1 94.38 184 PRO B CA 1
ATOM 3830 C C . PRO B 1 184 ? 9.125 -24.594 -18.094 1 94.38 184 PRO B C 1
ATOM 3832 O O . PRO B 1 184 ? 8.75 -23.453 -17.781 1 94.38 184 PRO B O 1
ATOM 3835 N N . GLY B 1 185 ? 9.617 -24.891 -19.281 1 88.5 185 GLY B N 1
ATOM 3836 C CA . GLY B 1 185 ? 9.641 -23.922 -20.375 1 88.5 185 GLY B CA 1
ATOM 3837 C C . GLY B 1 185 ? 10.836 -23 -20.312 1 88.5 185 GLY B C 1
ATOM 3838 O O . GLY B 1 185 ? 11.828 -23.281 -19.641 1 88.5 185 GLY B O 1
ATOM 3839 N N . ARG B 1 186 ? 10.742 -21.953 -21.047 1 87.19 186 ARG B N 1
ATOM 3840 C CA . ARG B 1 186 ? 11.844 -20.984 -21.109 1 87.19 186 ARG B CA 1
ATOM 3841 C C . ARG B 1 186 ? 11.82 -20.031 -19.922 1 87.19 186 ARG B C 1
ATOM 3843 O O . ARG B 1 186 ? 10.75 -19.703 -19.406 1 87.19 186 ARG B O 1
ATOM 3850 N N . PRO B 1 187 ? 13.016 -19.656 -19.531 1 86 187 PRO B N 1
ATOM 3851 C CA . PRO B 1 187 ? 13.055 -18.656 -18.469 1 86 187 PRO B CA 1
ATOM 3852 C C . PRO B 1 187 ? 12.305 -17.375 -18.828 1 86 187 PRO B C 1
ATOM 3854 O O . PRO B 1 187 ? 12.297 -16.984 -20 1 86 187 PRO B O 1
ATOM 3857 N N . ASN B 1 188 ? 11.648 -16.828 -17.859 1 84.75 188 ASN B N 1
ATOM 3858 C CA . ASN B 1 188 ? 11.062 -15.508 -18.047 1 84.75 188 ASN B CA 1
ATOM 3859 C C . ASN B 1 188 ? 11.945 -14.406 -17.469 1 84.75 188 ASN B C 1
ATOM 3861 O O . ASN B 1 188 ? 13.117 -14.648 -17.156 1 84.75 188 ASN B O 1
ATOM 3865 N N . ALA B 1 189 ? 11.469 -13.164 -17.375 1 84.69 189 ALA B N 1
ATOM 3866 C CA . ALA B 1 189 ? 12.273 -12.008 -17 1 84.69 189 ALA B CA 1
ATOM 3867 C C . ALA B 1 189 ? 12.25 -11.789 -15.484 1 84.69 189 ALA B C 1
ATOM 3869 O O . ALA B 1 189 ? 12.68 -10.742 -14.992 1 84.69 189 ALA B O 1
ATOM 3870 N N . ALA B 1 190 ? 11.773 -12.805 -14.766 1 86.62 190 ALA B N 1
ATOM 3871 C CA . ALA B 1 190 ? 11.781 -12.672 -13.312 1 86.62 190 ALA B CA 1
ATOM 3872 C C . ALA B 1 190 ? 13.211 -12.695 -12.766 1 86.62 190 ALA B C 1
ATOM 3874 O O . ALA B 1 190 ? 14.047 -13.453 -13.25 1 86.62 190 ALA B O 1
ATOM 3875 N N . ALA B 1 191 ? 13.5 -11.969 -11.727 1 86.88 191 ALA B N 1
ATOM 3876 C CA . ALA B 1 191 ? 14.82 -11.93 -11.102 1 86.88 191 ALA B CA 1
ATOM 3877 C C . ALA B 1 191 ? 15.188 -13.289 -10.516 1 86.88 191 ALA B C 1
ATOM 3879 O O . ALA B 1 191 ? 16.375 -13.625 -10.414 1 86.88 191 ALA B O 1
ATOM 3880 N N . SER B 1 192 ? 14.172 -14.078 -10.211 1 92.62 192 SER B N 1
ATOM 3881 C CA . SER B 1 192 ? 14.414 -15.367 -9.562 1 92.62 192 SER B CA 1
ATOM 3882 C C . SER B 1 192 ? 14.305 -16.516 -10.562 1 92.62 192 SER B C 1
ATOM 3884 O O . SER B 1 192 ? 14.211 -17.688 -10.172 1 92.62 192 SER B O 1
ATOM 3886 N N . SER B 1 193 ? 14.297 -16.188 -11.828 1 94.19 193 SER B N 1
ATOM 3887 C CA . SER B 1 193 ? 14.117 -17.219 -12.852 1 94.19 193 SER B CA 1
ATOM 3888 C C . SER B 1 193 ? 15.195 -18.281 -12.758 1 94.19 193 SER B C 1
ATOM 3890 O O . SER B 1 193 ? 14.953 -19.438 -13.109 1 94.19 193 SER B O 1
ATOM 3892 N N . PHE B 1 194 ? 16.328 -17.969 -12.227 1 96.25 194 PHE B N 1
ATOM 3893 C CA . PHE B 1 194 ? 17.438 -18.891 -12.125 1 96.25 194 PHE B CA 1
ATOM 3894 C C . PHE B 1 194 ? 17.109 -20.047 -11.18 1 96.25 194 PHE B C 1
ATOM 3896 O O . PHE B 1 194 ? 17.688 -21.125 -11.281 1 96.25 194 PHE B O 1
ATOM 3903 N N . ALA B 1 195 ? 16.203 -19.828 -10.242 1 97.5 195 ALA B N 1
ATOM 3904 C CA . ALA B 1 195 ? 15.836 -20.859 -9.266 1 97.5 195 ALA B CA 1
ATOM 3905 C C . ALA B 1 195 ? 15.273 -22.094 -9.953 1 97.5 195 ALA B C 1
ATOM 3907 O O . ALA B 1 195 ? 15.523 -23.219 -9.523 1 97.5 195 ALA B O 1
ATOM 3908 N N . SER B 1 196 ? 14.5 -21.875 -10.977 1 98.06 196 SER B N 1
ATOM 3909 C CA . SER B 1 196 ? 14.055 -22.984 -11.805 1 98.06 196 SER B CA 1
ATOM 3910 C C . SER B 1 196 ? 15.148 -23.438 -12.766 1 98.06 196 SER B C 1
ATOM 3912 O O . SER B 1 196 ? 15.32 -24.641 -13.008 1 98.06 196 SER B O 1
ATOM 3914 N N . GLY B 1 197 ? 15.883 -22.484 -13.242 1 97.69 197 GLY B N 1
ATOM 3915 C CA . GLY B 1 197 ? 16.875 -22.75 -14.266 1 97.69 197 GLY B CA 1
ATOM 3916 C C . GLY B 1 197 ? 17.969 -23.688 -13.812 1 97.69 197 GLY B C 1
ATOM 3917 O O . GLY B 1 197 ? 18.391 -24.562 -14.562 1 97.69 197 GLY B O 1
ATOM 3918 N N . ILE B 1 198 ? 18.438 -23.547 -12.617 1 98.06 198 ILE B N 1
ATOM 3919 C CA . ILE B 1 198 ? 19.578 -24.328 -12.125 1 98.06 198 ILE B CA 1
ATOM 3920 C C . ILE B 1 198 ? 19.141 -25.781 -11.883 1 98.06 198 ILE B C 1
ATOM 3922 O O . ILE B 1 198 ? 19.984 -26.641 -11.609 1 98.06 198 ILE B O 1
ATOM 3926 N N . VAL B 1 199 ? 17.828 -26.062 -11.984 1 98.31 199 VAL B N 1
ATOM 3927 C CA . VAL B 1 199 ? 17.312 -27.422 -11.891 1 98.31 199 VAL B CA 1
ATOM 3928 C C . VAL B 1 199 ? 16.875 -27.891 -13.281 1 98.31 199 VAL B C 1
ATOM 3930 O O . VAL B 1 199 ? 17.328 -28.938 -13.75 1 98.31 199 VAL B O 1
ATOM 3933 N N . ARG B 1 200 ? 16.109 -27.094 -13.992 1 97.94 200 ARG B N 1
ATOM 3934 C CA . ARG B 1 200 ? 15.445 -27.422 -15.258 1 97.94 200 ARG B CA 1
ATOM 3935 C C . ARG B 1 200 ? 16.469 -27.672 -16.359 1 97.94 200 ARG B C 1
ATOM 3937 O O . ARG B 1 200 ? 16.422 -28.703 -17.031 1 97.94 200 ARG B O 1
ATOM 3944 N N . GLU B 1 201 ? 17.453 -26.766 -16.5 1 98 201 GLU B N 1
ATOM 3945 C CA . GLU B 1 201 ? 18.406 -26.875 -17.609 1 98 201 GLU B CA 1
ATOM 3946 C C . GLU B 1 201 ? 19.297 -28.094 -17.453 1 98 201 GLU B C 1
ATOM 3948 O O . GLU B 1 201 ? 19.438 -28.891 -18.375 1 98 201 GLU B O 1
ATOM 3953 N N . PRO B 1 202 ? 19.875 -28.312 -16.297 1 98.06 202 PRO B N 1
ATOM 3954 C CA . PRO B 1 202 ? 20.703 -29.516 -16.125 1 98.06 202 PRO B CA 1
ATOM 3955 C C . PRO B 1 202 ? 19.922 -30.797 -16.375 1 98.06 202 PRO B C 1
ATOM 3957 O O . PRO B 1 202 ? 20.453 -31.75 -16.953 1 98.06 202 PRO B O 1
ATOM 3960 N N . LEU B 1 203 ? 18.688 -30.891 -15.898 1 97.44 203 LEU B N 1
ATOM 3961 C CA . LEU B 1 203 ? 17.859 -32.062 -16.109 1 97.44 203 LEU B CA 1
ATOM 3962 C C . LEU B 1 203 ? 17.609 -32.312 -17.594 1 97.44 203 LEU B C 1
ATOM 3964 O O . LEU B 1 203 ? 17.359 -33.438 -18.016 1 97.44 203 LEU B O 1
ATOM 3968 N N . ASN B 1 204 ? 17.656 -31.266 -18.406 1 96 204 ASN B N 1
ATOM 3969 C CA . ASN B 1 204 ? 17.484 -31.359 -19.859 1 96 204 ASN B CA 1
ATOM 3970 C C . ASN B 1 204 ? 18.828 -31.516 -20.562 1 96 204 ASN B C 1
ATOM 3972 O O . ASN B 1 204 ? 18.906 -31.453 -21.797 1 96 204 ASN B O 1
ATOM 3976 N N . GLY B 1 205 ? 19.891 -31.609 -19.812 1 96.81 205 GLY B N 1
ATOM 3977 C CA . GLY B 1 205 ? 21.219 -31.734 -20.391 1 96.81 205 GLY B CA 1
ATOM 3978 C C . GLY B 1 205 ? 21.797 -30.422 -20.875 1 96.81 205 GLY B C 1
ATOM 3979 O O . GLY B 1 205 ? 22.672 -30.406 -21.734 1 96.81 205 GLY B O 1
ATOM 3980 N N . GLU B 1 206 ? 21.266 -29.328 -20.422 1 97.81 206 GLU B N 1
ATOM 3981 C CA . GLU B 1 206 ? 21.688 -28 -20.828 1 97.81 206 GLU B CA 1
ATOM 3982 C C . GLU B 1 206 ? 22.438 -27.281 -19.719 1 97.81 206 GLU B C 1
ATOM 3984 O O . GLU B 1 206 ? 22.234 -27.562 -18.531 1 97.81 206 GLU B O 1
ATOM 3989 N N . GLN B 1 207 ? 23.25 -26.312 -20.062 1 97.88 207 GLN B N 1
ATOM 3990 C CA . GLN B 1 207 ? 23.984 -25.516 -19.078 1 97.88 207 GLN B CA 1
ATOM 3991 C C . GLN B 1 207 ? 23.062 -24.484 -18.422 1 97.88 207 GLN B C 1
ATOM 3993 O O . GLN B 1 207 ? 22.188 -23.922 -19.094 1 97.88 207 GLN B O 1
ATOM 3998 N N . ALA B 1 208 ? 23.297 -24.266 -17.188 1 97.69 208 ALA B N 1
ATOM 3999 C CA . ALA B 1 208 ? 22.578 -23.234 -16.438 1 97.69 208 ALA B CA 1
ATOM 4000 C C . ALA B 1 208 ? 23.562 -22.281 -15.75 1 97.69 208 ALA B C 1
ATOM 4002 O O . ALA B 1 208 ? 24.672 -22.672 -15.383 1 97.69 208 ALA B O 1
ATOM 4003 N N . VAL B 1 209 ? 23.156 -21.047 -15.641 1 97.38 209 VAL B N 1
ATOM 4004 C CA . VAL B 1 209 ? 23.969 -20.062 -14.93 1 97.38 209 VAL B CA 1
ATOM 4005 C C . VAL B 1 209 ? 23.328 -19.75 -13.578 1 97.38 209 VAL B C 1
ATOM 4007 O O . VAL B 1 209 ? 22.125 -19.5 -13.5 1 97.38 209 VAL B O 1
ATOM 4010 N N . CYS B 1 210 ? 24.031 -19.859 -12.539 1 98.06 210 CYS B N 1
ATOM 4011 C CA . CYS B 1 210 ? 23.625 -19.422 -11.211 1 98.06 210 CYS B CA 1
ATOM 4012 C C . CYS B 1 210 ? 24.172 -18.016 -10.922 1 98.06 210 CYS B C 1
ATOM 4014 O O . CYS B 1 210 ? 25.359 -17.844 -10.688 1 98.06 210 CYS B O 1
ATOM 4016 N N . PRO B 1 211 ? 23.312 -17.047 -10.859 1 97.5 211 PRO B N 1
ATOM 4017 C CA . PRO B 1 211 ? 23.797 -15.664 -10.797 1 97.5 211 PRO B CA 1
ATOM 4018 C C . PRO B 1 211 ? 23.938 -15.148 -9.367 1 97.5 211 PRO B C 1
ATOM 4020 O O . PRO B 1 211 ? 24.156 -13.953 -9.156 1 97.5 211 PRO B O 1
ATOM 4023 N N . VAL B 1 212 ? 23.719 -15.992 -8.336 1 97.56 212 VAL B N 1
ATOM 4024 C CA . VAL B 1 212 ? 23.781 -15.562 -6.941 1 97.56 212 VAL B CA 1
ATOM 4025 C C . VAL B 1 212 ? 24.719 -16.469 -6.156 1 97.56 212 VAL B C 1
ATOM 4027 O O . VAL B 1 212 ? 24.984 -17.609 -6.566 1 97.56 212 VAL B O 1
ATOM 4030 N N . PRO B 1 213 ? 25.25 -15.977 -4.988 1 97.62 213 PRO B N 1
ATOM 4031 C CA . PRO B 1 213 ? 26.078 -16.828 -4.141 1 97.62 213 PRO B CA 1
ATOM 4032 C C . PRO B 1 213 ? 25.344 -18.078 -3.652 1 97.62 213 PRO B C 1
ATOM 4034 O O . PRO B 1 213 ? 24.125 -18.031 -3.465 1 97.62 213 PRO B O 1
ATOM 4037 N N . GLY B 1 214 ? 26.094 -19.109 -3.395 1 97.56 214 GLY B N 1
ATOM 4038 C CA . GLY B 1 214 ? 25.531 -20.375 -2.953 1 97.56 214 GLY B CA 1
ATOM 4039 C C . GLY B 1 214 ? 24.75 -20.266 -1.655 1 97.56 214 GLY B C 1
ATOM 4040 O O . GLY B 1 214 ? 23.797 -21 -1.429 1 97.56 214 GLY B O 1
ATOM 4041 N N . GLY B 1 215 ? 25.156 -19.297 -0.886 1 97.38 215 GLY B N 1
ATOM 4042 C CA . GLY B 1 215 ? 24.531 -19.109 0.417 1 97.38 215 GLY B CA 1
ATOM 4043 C C . GLY B 1 215 ? 23.25 -18.312 0.359 1 97.38 215 GLY B C 1
ATOM 4044 O O . GLY B 1 215 ? 22.547 -18.172 1.365 1 97.38 215 GLY B O 1
ATOM 4045 N N . THR B 1 216 ? 22.828 -17.797 -0.813 1 96.38 216 THR B N 1
ATOM 4046 C CA . THR B 1 216 ? 21.594 -17.047 -0.95 1 96.38 216 THR B CA 1
ATOM 4047 C C . THR B 1 216 ? 20.391 -17.906 -0.569 1 96.38 216 THR B C 1
ATOM 4049 O O . THR B 1 216 ? 20.188 -19 -1.126 1 96.38 216 THR B O 1
ATOM 4052 N N . ARG B 1 217 ? 19.703 -17.438 0.396 1 96.75 217 ARG B N 1
ATOM 4053 C CA . ARG B 1 217 ? 18.516 -18.156 0.857 1 96.75 217 ARG B CA 1
ATOM 4054 C C . ARG B 1 217 ? 17.266 -17.703 0.104 1 96.75 217 ARG B C 1
ATOM 4056 O O . ARG B 1 217 ? 17.047 -16.516 -0.07 1 96.75 217 ARG B O 1
ATOM 4063 N N . LEU B 1 218 ? 16.484 -18.641 -0.369 1 97.06 218 LEU B N 1
ATOM 4064 C CA . LEU B 1 218 ? 15.227 -18.375 -1.071 1 97.06 218 LEU B CA 1
ATOM 4065 C C . LEU B 1 218 ? 14.047 -19 -0.331 1 97.06 218 LEU B C 1
ATOM 4067 O O . LEU B 1 218 ? 14.211 -19.984 0.394 1 97.06 218 LEU B O 1
ATOM 4071 N N . TRP B 1 219 ? 12.961 -18.422 -0.417 1 97.94 219 TRP B N 1
ATOM 4072 C CA . TRP B 1 219 ? 11.672 -18.969 -0.026 1 97.94 219 TRP B CA 1
ATOM 4073 C C . TRP B 1 219 ? 10.93 -19.531 -1.237 1 97.94 219 TRP B C 1
ATOM 4075 O O . TRP B 1 219 ? 10.516 -18.781 -2.119 1 97.94 219 TRP B O 1
ATOM 4085 N N . LEU B 1 220 ? 10.719 -20.875 -1.277 1 98.31 220 LEU B N 1
ATOM 4086 C CA . LEU B 1 220 ? 10.289 -21.516 -2.512 1 98.31 220 LEU B CA 1
ATOM 4087 C C . LEU B 1 220 ? 8.992 -22.297 -2.297 1 98.31 220 LEU B C 1
ATOM 4089 O O . LEU B 1 220 ? 8.695 -22.719 -1.177 1 98.31 220 LEU B O 1
ATOM 4093 N N . LEU B 1 221 ? 8.266 -22.5 -3.314 1 98.62 221 LEU B N 1
ATOM 4094 C CA . LEU B 1 221 ? 7.062 -23.328 -3.375 1 98.62 221 LEU B CA 1
ATOM 4095 C C . LEU B 1 221 ? 6.938 -24.016 -4.73 1 98.62 221 LEU B C 1
ATOM 4097 O O . LEU B 1 221 ? 7.246 -23.406 -5.766 1 98.62 221 LEU B O 1
ATOM 4101 N N . SER B 1 222 ? 6.539 -25.25 -4.758 1 98.56 222 SER B N 1
ATOM 4102 C CA . SER B 1 222 ? 6.363 -25.953 -6.02 1 98.56 222 SER B CA 1
ATOM 4103 C C . SER B 1 222 ? 5.113 -25.484 -6.75 1 98.56 222 SER B C 1
ATOM 4105 O O . SER B 1 222 ? 4.184 -24.953 -6.129 1 98.56 222 SER B O 1
ATOM 4107 N N . PRO B 1 223 ? 5.043 -25.688 -8.047 1 97.94 223 PRO B N 1
ATOM 4108 C CA . PRO B 1 223 ? 3.812 -25.406 -8.789 1 97.94 223 PRO B CA 1
ATOM 4109 C C . PRO B 1 223 ? 2.607 -26.172 -8.25 1 97.94 223 PRO B C 1
ATOM 4111 O O . PRO B 1 223 ? 1.506 -25.625 -8.172 1 97.94 223 PRO B O 1
ATOM 4114 N N . ARG B 1 224 ? 2.758 -27.438 -7.82 1 98.06 224 ARG B N 1
ATOM 4115 C CA . ARG B 1 224 ? 1.667 -28.25 -7.293 1 98.06 224 ARG B CA 1
ATOM 4116 C C . ARG B 1 224 ? 1.064 -27.609 -6.043 1 98.06 224 ARG B C 1
ATOM 4118 O O . ARG B 1 224 ? -0.155 -27.453 -5.945 1 98.06 224 ARG B O 1
ATOM 4125 N N . ARG B 1 225 ? 1.948 -27.234 -5.184 1 98.5 225 ARG B N 1
ATOM 4126 C CA . ARG B 1 225 ? 1.475 -26.656 -3.934 1 98.5 225 ARG B CA 1
ATOM 4127 C C . ARG B 1 225 ? 0.9 -25.266 -4.164 1 98.5 225 ARG B C 1
ATOM 4129 O O . ARG B 1 225 ? -0.04 -24.844 -3.479 1 98.5 225 ARG B O 1
ATOM 4136 N N . ALA B 1 226 ? 1.458 -24.547 -5.113 1 98.62 226 ALA B N 1
ATOM 4137 C CA . ALA B 1 226 ? 0.892 -23.25 -5.465 1 98.62 226 ALA B CA 1
ATOM 4138 C C . ALA B 1 226 ? -0.555 -23.391 -5.93 1 98.62 226 ALA B C 1
ATOM 4140 O O . ALA B 1 226 ? -1.424 -22.609 -5.512 1 98.62 226 ALA B O 1
ATOM 4141 N N . ILE B 1 227 ? -0.816 -24.375 -6.762 1 98.69 227 ILE B N 1
ATOM 4142 C CA . ILE B 1 227 ? -2.162 -24.594 -7.277 1 98.69 227 ILE B CA 1
ATOM 4143 C C . ILE B 1 227 ? -3.094 -25 -6.141 1 98.69 227 ILE B C 1
ATOM 4145 O O . ILE B 1 227 ? -4.215 -24.5 -6.035 1 98.69 227 ILE B O 1
ATOM 4149 N N . ASP B 1 228 ? -2.576 -25.891 -5.273 1 98.5 228 ASP B N 1
ATOM 4150 C CA . ASP B 1 228 ? -3.357 -26.266 -4.102 1 98.5 228 ASP B CA 1
ATOM 4151 C C . ASP B 1 228 ? -3.73 -25.047 -3.266 1 98.5 228 ASP B C 1
ATOM 4153 O O . ASP B 1 228 ? -4.867 -24.922 -2.809 1 98.5 228 ASP B O 1
ATOM 4157 N N . ALA B 1 229 ? -2.797 -24.203 -3.096 1 98.75 229 ALA B N 1
ATOM 4158 C CA . ALA B 1 229 ? -3.004 -23.016 -2.273 1 98.75 229 ALA B CA 1
ATOM 4159 C C . ALA B 1 229 ? -4.016 -22.078 -2.92 1 98.75 229 ALA B C 1
ATOM 4161 O O . ALA B 1 229 ? -4.82 -21.453 -2.229 1 98.75 229 ALA B O 1
ATOM 4162 N N . LEU B 1 230 ? -3.945 -21.906 -4.246 1 98.75 230 LEU B N 1
ATOM 4163 C CA . LEU B 1 230 ? -4.883 -21.031 -4.949 1 98.75 230 LEU B CA 1
ATOM 4164 C C . LEU B 1 230 ? -6.316 -21.516 -4.758 1 98.75 230 LEU B C 1
ATOM 4166 O O . LEU B 1 230 ? -7.203 -20.719 -4.438 1 98.75 230 LEU B O 1
ATOM 4170 N N . ILE B 1 231 ? -6.531 -22.797 -4.891 1 98.56 231 ILE B N 1
ATOM 4171 C CA . ILE B 1 231 ? -7.867 -23.359 -4.766 1 98.56 231 ILE B CA 1
ATOM 4172 C C . ILE B 1 231 ? -8.328 -23.281 -3.311 1 98.56 231 ILE B C 1
ATOM 4174 O O . ILE B 1 231 ? -9.43 -22.812 -3.025 1 98.56 231 ILE B O 1
ATOM 4178 N N . ALA B 1 232 ? -7.449 -23.719 -2.387 1 97.75 232 ALA B N 1
ATOM 4179 C CA . ALA B 1 232 ? -7.789 -23.656 -0.967 1 97.75 232 ALA B CA 1
ATOM 4180 C C . ALA B 1 232 ? -8.062 -22.219 -0.523 1 97.75 232 ALA B C 1
ATOM 4182 O O . ALA B 1 232 ? -8.992 -21.969 0.252 1 97.75 232 ALA B O 1
ATOM 4183 N N . GLY B 1 233 ? -7.223 -21.297 -1.015 1 97.19 233 GLY B N 1
ATOM 4184 C CA . GLY B 1 233 ? -7.414 -19.891 -0.703 1 97.19 233 GLY B CA 1
ATOM 4185 C C . GLY B 1 233 ? -8.766 -19.359 -1.137 1 97.19 233 GLY B C 1
ATOM 4186 O O . GLY B 1 233 ? -9.422 -18.625 -0.393 1 97.19 233 GLY B O 1
ATOM 4187 N N . CYS B 1 234 ? -9.18 -19.734 -2.297 1 97.69 234 CYS B N 1
ATOM 4188 C CA . CYS B 1 234 ? -10.484 -19.328 -2.812 1 97.69 234 CYS B CA 1
ATOM 4189 C C . CYS B 1 234 ? -11.609 -19.859 -1.934 1 97.69 234 CYS B C 1
ATOM 4191 O O . CYS B 1 234 ? -12.609 -19.188 -1.716 1 97.69 234 CYS B O 1
ATOM 4193 N N . GLU B 1 235 ? -11.391 -21 -1.355 1 97.12 235 GLU B N 1
ATOM 4194 C CA . GLU B 1 235 ? -12.469 -21.703 -0.67 1 97.12 235 GLU B CA 1
ATOM 4195 C C . GLU B 1 235 ? -12.516 -21.328 0.809 1 97.12 235 GLU B C 1
ATOM 4197 O O . GLU B 1 235 ? -13.484 -21.656 1.502 1 97.12 235 GLU B O 1
ATOM 4202 N N . LEU B 1 236 ? -11.492 -20.656 1.304 1 95.12 236 LEU B N 1
ATOM 4203 C CA . LEU B 1 236 ? -11.461 -20.234 2.699 1 95.12 236 LEU B CA 1
ATOM 4204 C C . LEU B 1 236 ? -12.688 -19.406 3.043 1 95.12 236 LEU B C 1
ATOM 4206 O O . LEU B 1 236 ? -13.133 -18.578 2.236 1 95.12 236 LEU B O 1
ATOM 4210 N N . ASP B 1 237 ? -13.156 -19.609 4.223 1 93.12 237 ASP B N 1
ATOM 4211 C CA . ASP B 1 237 ? -14.195 -18.734 4.75 1 93.12 237 ASP B CA 1
ATOM 4212 C C . ASP B 1 237 ? -13.664 -17.312 4.969 1 93.12 237 ASP B C 1
ATOM 4214 O O . ASP B 1 237 ? -12.672 -17.125 5.676 1 93.12 237 ASP B O 1
ATOM 4218 N N . GLY B 1 238 ? -14.344 -16.375 4.395 1 91.88 238 GLY B N 1
ATOM 4219 C CA . GLY B 1 238 ? -13.922 -14.992 4.535 1 91.88 238 GLY B CA 1
ATOM 4220 C C . GLY B 1 238 ? -13.844 -14.539 5.98 1 91.88 238 GLY B C 1
ATOM 4221 O O . GLY B 1 238 ? -12.977 -13.734 6.336 1 91.88 238 GLY B O 1
ATOM 4222 N N . ALA B 1 239 ? -14.68 -15.055 6.789 1 91.19 239 ALA B N 1
ATOM 4223 C CA . ALA B 1 239 ? -14.703 -14.688 8.203 1 91.19 239 ALA B CA 1
ATOM 4224 C C . ALA B 1 239 ? -13.445 -15.172 8.914 1 91.19 239 ALA B C 1
ATOM 4226 O O . ALA B 1 239 ? -12.984 -14.531 9.867 1 91.19 239 ALA B O 1
ATOM 4227 N N . ALA B 1 240 ? -12.883 -16.234 8.445 1 92.25 240 ALA B N 1
ATOM 4228 C CA . ALA B 1 240 ? -11.672 -16.781 9.047 1 92.25 240 ALA B CA 1
ATOM 4229 C C . ALA B 1 240 ? -10.469 -15.891 8.758 1 92.25 240 ALA B C 1
ATOM 4231 O O . ALA B 1 240 ? -9.492 -15.883 9.516 1 92.25 240 ALA B O 1
ATOM 4232 N N . LEU B 1 241 ? -10.539 -15.172 7.699 1 92.81 241 LEU B N 1
ATOM 4233 C CA . LEU B 1 241 ? -9.453 -14.273 7.332 1 92.81 241 LEU B CA 1
ATOM 4234 C C . LEU B 1 241 ? -9.523 -12.977 8.133 1 92.81 241 LEU B C 1
ATOM 4236 O O . LEU B 1 241 ? -8.492 -12.367 8.43 1 92.81 241 LEU B O 1
ATOM 4240 N N . GLY B 1 242 ? -10.711 -12.609 8.508 1 88.62 242 GLY B N 1
ATOM 4241 C CA . GLY B 1 242 ? -10.867 -11.336 9.195 1 88.62 242 GLY B CA 1
ATOM 4242 C C . GLY B 1 242 ? -10.484 -10.148 8.336 1 88.62 242 GLY B C 1
ATOM 4243 O O . GLY B 1 242 ? -10.75 -10.125 7.137 1 88.62 242 GLY B O 1
ATOM 4244 N N . ASN B 1 243 ? -9.852 -9.133 8.992 1 85.25 243 ASN B N 1
ATOM 4245 C CA . ASN B 1 243 ? -9.531 -7.898 8.289 1 85.25 243 ASN B CA 1
ATOM 4246 C C . ASN B 1 243 ? -8.211 -8.008 7.523 1 85.25 243 ASN B C 1
ATOM 4248 O O . ASN B 1 243 ? -7.973 -7.258 6.578 1 85.25 243 ASN B O 1
ATOM 4252 N N . ARG B 1 244 ? -7.383 -8.914 7.938 1 92.19 244 ARG B N 1
ATOM 4253 C CA . ARG B 1 244 ? -6.141 -9.172 7.215 1 92.19 244 ARG B CA 1
ATOM 4254 C C . ARG B 1 244 ? -6.359 -10.188 6.094 1 92.19 244 ARG B C 1
ATOM 4256 O O . ARG B 1 244 ? -6.418 -11.391 6.348 1 92.19 244 ARG B O 1
ATOM 4263 N N . ARG B 1 245 ? -6.379 -9.695 4.906 1 96.69 245 ARG B N 1
ATOM 4264 C CA . ARG B 1 245 ? -6.742 -10.547 3.783 1 96.69 245 ARG B CA 1
ATOM 4265 C C . ARG B 1 245 ? -5.512 -11.234 3.199 1 96.69 245 ARG B C 1
ATOM 4267 O O . ARG B 1 245 ? -5.637 -12.227 2.477 1 96.69 245 ARG B O 1
ATOM 4274 N N . ALA B 1 246 ? -4.34 -10.734 3.516 1 97.5 246 ALA B N 1
ATOM 4275 C CA . ALA B 1 246 ? -3.104 -11.266 2.943 1 97.5 246 ALA B CA 1
ATOM 4276 C C . ALA B 1 246 ? -2.576 -12.438 3.77 1 97.5 246 ALA B C 1
ATOM 4278 O O . ALA B 1 246 ? -2.623 -12.406 5 1 97.5 246 ALA B O 1
ATOM 4279 N N . ILE B 1 247 ? -2.113 -13.438 3.098 1 97.69 247 ILE B N 1
ATOM 4280 C CA . ILE B 1 247 ? -1.57 -14.641 3.725 1 97.69 247 ILE B CA 1
ATOM 4281 C C . ILE B 1 247 ? -0.18 -14.93 3.166 1 97.69 247 ILE B C 1
ATOM 4283 O O . ILE B 1 247 ? -0.004 -15.039 1.949 1 97.69 247 ILE B O 1
ATOM 4287 N N . ASN B 1 248 ? 0.807 -15.016 4.055 1 98.31 248 ASN B N 1
ATOM 4288 C CA . ASN B 1 248 ? 2.1 -15.562 3.664 1 98.31 248 ASN B CA 1
ATOM 4289 C C . ASN B 1 248 ? 2.027 -17.078 3.469 1 98.31 248 ASN B C 1
ATOM 4291 O O . ASN B 1 248 ? 1.869 -17.828 4.434 1 98.31 248 ASN B O 1
ATOM 4295 N N . LEU B 1 249 ? 2.193 -17.516 2.287 1 98.5 249 LEU B N 1
ATOM 4296 C CA . LEU B 1 249 ? 2.031 -18.938 2.021 1 98.5 249 LEU B CA 1
ATOM 4297 C C . LEU B 1 249 ? 3.205 -19.734 2.582 1 98.5 249 LEU B C 1
ATOM 4299 O O . LEU B 1 249 ? 4.348 -19.281 2.533 1 98.5 249 LEU B O 1
ATOM 4303 N N . PRO B 1 250 ? 2.893 -20.953 2.982 1 98.38 250 PRO B N 1
ATOM 4304 C CA . PRO B 1 250 ? 3.986 -21.844 3.367 1 98.38 250 PRO B CA 1
ATOM 4305 C C . PRO B 1 250 ? 4.887 -22.219 2.189 1 98.38 250 PRO B C 1
ATOM 4307 O O . PRO B 1 250 ? 4.418 -22.281 1.049 1 98.38 250 PRO B O 1
ATOM 4310 N N . GLY B 1 251 ? 6.105 -22.422 2.449 1 98.06 251 GLY B N 1
ATOM 4311 C CA . GLY B 1 251 ? 7.102 -22.797 1.458 1 98.06 251 GLY B CA 1
ATOM 4312 C C . GLY B 1 251 ? 8.328 -23.453 2.064 1 98.06 251 GLY B C 1
ATOM 4313 O O . GLY B 1 251 ? 8.258 -24.047 3.139 1 98.06 251 GLY B O 1
ATOM 4314 N N . LEU B 1 252 ? 9.43 -23.469 1.308 1 98.12 252 LEU B N 1
ATOM 4315 C CA . LEU B 1 252 ? 10.703 -24.031 1.734 1 98.12 252 LEU B CA 1
ATOM 4316 C C . LEU B 1 252 ? 11.773 -22.953 1.83 1 98.12 252 LEU B C 1
ATOM 4318 O O . LEU B 1 252 ? 12.008 -22.219 0.866 1 98.12 252 LEU B O 1
ATOM 4322 N N . SER B 1 253 ? 12.336 -22.875 2.984 1 98.19 253 SER B N 1
ATOM 4323 C CA . SER B 1 253 ? 13.516 -22.047 3.148 1 98.19 253 SER B CA 1
ATOM 4324 C C . SER B 1 253 ? 14.797 -22.812 2.832 1 98.19 253 SER B C 1
ATOM 4326 O O . SER B 1 253 ? 15.242 -23.641 3.639 1 98.19 253 SER B O 1
ATOM 4328 N N . VAL B 1 254 ? 15.422 -22.531 1.656 1 98.06 254 VAL B N 1
ATOM 4329 C CA . VAL B 1 254 ? 16.609 -23.281 1.247 1 98.06 254 VAL B CA 1
ATOM 4330 C C . VAL B 1 254 ? 17.625 -22.328 0.616 1 98.06 254 VAL B C 1
ATOM 4332 O O . VAL B 1 254 ? 17.25 -21.312 0.022 1 98.06 254 VAL B O 1
ATOM 4335 N N . THR B 1 255 ? 18.859 -22.656 0.755 1 98 255 THR B N 1
ATOM 4336 C CA . THR B 1 255 ? 19.906 -21.922 0.024 1 98 255 THR B CA 1
ATOM 4337 C C . THR B 1 255 ? 20.047 -22.469 -1.393 1 98 255 THR B C 1
ATOM 4339 O O . THR B 1 255 ? 19.578 -23.578 -1.691 1 98 255 THR B O 1
ATOM 4342 N N . VAL B 1 256 ? 20.672 -21.703 -2.215 1 98.19 256 VAL B N 1
ATOM 4343 C CA . VAL B 1 256 ? 20.984 -22.172 -3.564 1 98.19 256 VAL B CA 1
ATOM 4344 C C . VAL B 1 256 ? 21.797 -23.453 -3.498 1 98.19 256 VAL B C 1
ATOM 4346 O O . VAL B 1 256 ? 21.578 -24.375 -4.27 1 98.19 256 VAL B O 1
ATOM 4349 N N . ASP B 1 257 ? 22.719 -23.516 -2.561 1 98.62 257 ASP B N 1
ATOM 4350 C CA . ASP B 1 257 ? 23.531 -24.719 -2.385 1 98.62 257 ASP B CA 1
ATOM 4351 C C . ASP B 1 257 ? 22.641 -25.906 -2.002 1 98.62 257 ASP B C 1
ATOM 4353 O O . ASP B 1 257 ? 22.875 -27.031 -2.461 1 98.62 257 ASP B O 1
ATOM 4357 N N . ASP B 1 258 ? 21.672 -25.688 -1.156 1 98.62 258 ASP B N 1
ATOM 4358 C CA . ASP B 1 258 ? 20.703 -26.734 -0.815 1 98.62 258 ASP B CA 1
ATOM 4359 C C . ASP B 1 258 ? 19.969 -27.234 -2.057 1 98.62 258 ASP B C 1
ATOM 4361 O O . ASP B 1 258 ? 19.719 -28.438 -2.193 1 98.62 258 ASP B O 1
ATOM 4365 N N . MET B 1 259 ? 19.594 -26.344 -2.932 1 98.75 259 MET B N 1
ATOM 4366 C CA . MET B 1 259 ? 18.891 -26.688 -4.164 1 98.75 259 MET B CA 1
ATOM 4367 C C . MET B 1 259 ? 19.766 -27.562 -5.062 1 98.75 259 MET B C 1
ATOM 4369 O O . MET B 1 259 ? 19.297 -28.562 -5.605 1 98.75 259 MET B O 1
ATOM 4373 N N . ILE B 1 260 ? 21.016 -27.156 -5.141 1 98.62 260 ILE B N 1
ATOM 4374 C CA . ILE B 1 260 ? 21.953 -27.875 -5.98 1 98.62 260 ILE B CA 1
ATOM 4375 C C . ILE B 1 260 ? 22.203 -29.266 -5.391 1 98.62 260 ILE B C 1
ATOM 4377 O O . ILE B 1 260 ? 22.312 -30.25 -6.125 1 98.62 260 ILE B O 1
ATOM 4381 N N . ASP B 1 261 ? 22.312 -29.312 -4.098 1 98.75 261 ASP B N 1
ATOM 4382 C CA . ASP B 1 261 ? 22.453 -30.609 -3.434 1 98.75 261 ASP B CA 1
ATOM 4383 C C . ASP B 1 261 ? 21.25 -31.5 -3.707 1 98.75 261 ASP B C 1
ATOM 4385 O O . ASP B 1 261 ? 21.406 -32.719 -3.906 1 98.75 261 ASP B O 1
ATOM 4389 N N . ALA B 1 262 ? 20.078 -30.953 -3.656 1 98.81 262 ALA B N 1
ATOM 4390 C CA . ALA B 1 262 ? 18.875 -31.703 -3.975 1 98.81 262 ALA B CA 1
ATOM 4391 C C . ALA B 1 262 ? 18.906 -32.219 -5.41 1 98.81 262 ALA B C 1
ATOM 4393 O O . ALA B 1 262 ? 18.516 -33.375 -5.676 1 98.81 262 ALA B O 1
ATOM 4394 N N . LEU B 1 263 ? 19.359 -31.375 -6.328 1 98.81 263 LEU B N 1
ATOM 4395 C CA . LEU B 1 263 ? 19.516 -31.797 -7.711 1 98.81 263 LEU B CA 1
ATOM 4396 C C . LEU B 1 263 ? 20.484 -32.969 -7.809 1 98.81 263 LEU B C 1
ATOM 4398 O O . LEU B 1 263 ? 20.234 -33.938 -8.539 1 98.81 263 LEU B O 1
ATOM 4402 N N . ARG B 1 264 ? 21.578 -32.875 -7.078 1 98.69 264 ARG B N 1
ATOM 4403 C CA . ARG B 1 264 ? 22.562 -33.938 -7.059 1 98.69 264 ARG B CA 1
ATOM 4404 C C . ARG B 1 264 ? 21.938 -35.25 -6.594 1 98.69 264 ARG B C 1
ATOM 4406 O O . ARG B 1 264 ? 22.203 -36.312 -7.168 1 98.69 264 ARG B O 1
ATOM 4413 N N . GLU B 1 265 ? 21.172 -35.156 -5.59 1 98.69 265 GLU B N 1
ATOM 4414 C CA . GLU B 1 265 ? 20.516 -36.344 -5.031 1 98.69 265 GLU B CA 1
ATOM 4415 C C . GLU B 1 265 ? 19.578 -37 -6.055 1 98.69 265 GLU B C 1
ATOM 4417 O O . GLU B 1 265 ? 19.531 -38.219 -6.164 1 98.69 265 GLU B O 1
ATOM 4422 N N . VAL B 1 266 ? 18.828 -36.25 -6.805 1 98.38 266 VAL B N 1
ATOM 4423 C CA . VAL B 1 266 ? 17.781 -36.75 -7.688 1 98.38 266 VAL B CA 1
ATOM 4424 C C . VAL B 1 266 ? 18.391 -37.156 -9.023 1 98.38 266 VAL B C 1
ATOM 4426 O O . VAL B 1 266 ? 17.969 -38.156 -9.617 1 98.38 266 VAL B O 1
ATOM 4429 N N . ALA B 1 267 ? 19.453 -36.438 -9.492 1 98.06 267 ALA B N 1
ATOM 4430 C CA . ALA B 1 267 ? 19.875 -36.594 -10.883 1 98.06 267 ALA B CA 1
ATOM 4431 C C . ALA B 1 267 ? 21.375 -36.875 -10.977 1 98.06 267 ALA B C 1
ATOM 4433 O O . ALA B 1 267 ? 21.891 -37.125 -12.07 1 98.06 267 ALA B O 1
ATOM 4434 N N . GLY B 1 268 ? 22.094 -36.781 -9.859 1 98.12 268 GLY B N 1
ATOM 4435 C CA . GLY B 1 268 ? 23.5 -37.125 -9.836 1 98.12 268 GLY B CA 1
ATOM 4436 C C . GLY B 1 268 ? 24.438 -35.969 -10.109 1 98.12 268 GLY B C 1
ATOM 4437 O O . GLY B 1 268 ? 23.984 -34.875 -10.469 1 98.12 268 GLY B O 1
ATOM 4438 N N . ILE B 1 269 ? 25.719 -36.25 -10.016 1 98.25 269 ILE B N 1
ATOM 4439 C CA . ILE B 1 269 ? 26.75 -35.219 -10.055 1 98.25 269 ILE B CA 1
ATOM 4440 C C . ILE B 1 269 ? 26.891 -34.688 -11.469 1 98.25 269 ILE B C 1
ATOM 4442 O O . ILE B 1 269 ? 27.25 -33.5 -11.664 1 98.25 269 ILE B O 1
ATOM 4446 N N . GLU B 1 270 ? 26.594 -35.438 -12.516 1 98.19 270 GLU B N 1
ATOM 4447 C CA . GLU B 1 270 ? 26.719 -35 -13.906 1 98.19 270 GLU B CA 1
ATOM 4448 C C . GLU B 1 270 ? 25.766 -33.844 -14.203 1 98.19 270 GLU B C 1
ATOM 4450 O O . GLU B 1 270 ? 26.109 -32.938 -14.969 1 98.19 270 GLU B O 1
ATOM 4455 N N . ALA B 1 271 ? 24.594 -33.844 -13.562 1 98.38 271 ALA B N 1
ATOM 4456 C CA . ALA B 1 271 ? 23.656 -32.75 -13.703 1 98.38 271 ALA B CA 1
ATOM 4457 C C . ALA B 1 271 ? 24.203 -31.484 -13.055 1 98.38 271 ALA B C 1
ATOM 4459 O O . ALA B 1 271 ? 24.109 -30.391 -13.625 1 98.38 271 ALA B O 1
ATOM 4460 N N . VAL B 1 272 ? 24.797 -31.641 -11.93 1 98.5 272 VAL B N 1
ATOM 4461 C CA . VAL B 1 272 ? 25.297 -30.5 -11.164 1 98.5 272 VAL B CA 1
ATOM 4462 C C . VAL B 1 272 ? 26.438 -29.828 -11.93 1 98.5 272 VAL B C 1
ATOM 4464 O O . VAL B 1 272 ? 26.578 -28.594 -11.883 1 98.5 272 VAL B O 1
ATOM 4467 N N . LYS B 1 273 ? 27.203 -30.594 -12.672 1 98.44 273 LYS B N 1
ATOM 4468 C CA . LYS B 1 273 ? 28.344 -30.078 -13.43 1 98.44 273 LYS B CA 1
ATOM 4469 C C . LYS B 1 273 ? 27.891 -29.094 -14.508 1 98.44 273 LYS B C 1
ATOM 4471 O O . LYS B 1 273 ? 28.703 -28.328 -15.031 1 98.44 273 LYS B O 1
ATOM 4476 N N . LEU B 1 274 ? 26.641 -29.109 -14.82 1 98.62 274 LEU B N 1
ATOM 4477 C CA . LEU B 1 274 ? 26.109 -28.25 -15.875 1 98.62 274 LEU B CA 1
ATOM 4478 C C . LEU B 1 274 ? 25.766 -26.875 -15.336 1 98.62 274 LEU B C 1
ATOM 4480 O O . LEU B 1 274 ? 25.391 -25.984 -16.094 1 98.62 274 LEU B O 1
ATOM 4484 N N . ILE B 1 275 ? 25.938 -26.641 -14.062 1 98.62 275 ILE B N 1
ATOM 4485 C CA . ILE B 1 275 ? 25.656 -25.344 -13.453 1 98.62 275 ILE B CA 1
ATOM 4486 C C . ILE B 1 275 ? 26.938 -24.516 -13.375 1 98.62 275 ILE B C 1
ATOM 4488 O O . ILE B 1 275 ? 27.922 -24.938 -12.773 1 98.62 275 ILE B O 1
ATOM 4492 N N . ARG B 1 276 ? 26.906 -23.406 -14.023 1 98.31 276 ARG B N 1
ATOM 4493 C CA . ARG B 1 276 ? 28.016 -22.469 -13.953 1 98.31 276 ARG B CA 1
ATOM 4494 C C . ARG B 1 276 ? 27.688 -21.281 -13.055 1 98.31 276 ARG B C 1
ATOM 4496 O O . ARG B 1 276 ? 26.656 -20.609 -13.25 1 98.31 276 ARG B O 1
ATOM 4503 N N . ARG B 1 277 ? 28.562 -21 -12.156 1 97.12 277 ARG B N 1
ATOM 4504 C CA . ARG B 1 277 ? 28.359 -19.844 -11.281 1 97.12 277 ARG B CA 1
ATOM 4505 C C . ARG B 1 277 ? 28.875 -18.578 -11.922 1 97.12 277 ARG B C 1
ATOM 4507 O O . ARG B 1 277 ? 30.031 -18.516 -12.359 1 97.12 277 ARG B O 1
ATOM 4514 N N . ALA B 1 278 ? 28.047 -17.609 -12.086 1 97.56 278 ALA B N 1
ATOM 4515 C CA . ALA B 1 278 ? 28.406 -16.281 -12.586 1 97.56 278 ALA B CA 1
ATOM 4516 C C . ALA B 1 278 ? 27.547 -15.203 -11.93 1 97.56 278 ALA B C 1
ATOM 4518 O O . ALA B 1 278 ? 26.469 -14.867 -12.43 1 97.56 278 ALA B O 1
ATOM 4519 N N . GLU B 1 279 ? 28.078 -14.609 -10.945 1 96.31 279 GLU B N 1
ATOM 4520 C CA . GLU B 1 279 ? 27.312 -13.68 -10.125 1 96.31 279 GLU B CA 1
ATOM 4521 C C . GLU B 1 279 ? 26.891 -12.453 -10.93 1 96.31 279 GLU B C 1
ATOM 4523 O O . GLU B 1 279 ? 27.688 -11.914 -11.703 1 96.31 279 GLU B O 1
ATOM 4528 N N . ASP B 1 280 ? 25.641 -12.117 -10.836 1 94.5 280 ASP B N 1
ATOM 4529 C CA . ASP B 1 280 ? 25.047 -10.898 -11.383 1 94.5 280 ASP B CA 1
ATOM 4530 C C . ASP B 1 280 ? 24.594 -9.961 -10.273 1 94.5 280 ASP B C 1
ATOM 4532 O O . ASP B 1 280 ? 23.609 -10.25 -9.57 1 94.5 280 ASP B O 1
ATOM 4536 N N . GLU B 1 281 ? 25.219 -8.797 -10.156 1 93.31 281 GLU B N 1
ATOM 4537 C CA . GLU B 1 281 ? 25 -7.875 -9.047 1 93.31 281 GLU B CA 1
ATOM 4538 C C . GLU B 1 281 ? 23.547 -7.426 -8.984 1 93.31 281 GLU B C 1
ATOM 4540 O O . GLU B 1 281 ? 22.984 -7.246 -7.895 1 93.31 281 GLU B O 1
ATOM 4545 N N . ARG B 1 282 ? 22.922 -7.211 -10.031 1 87.38 282 ARG B N 1
ATOM 4546 C CA . ARG B 1 282 ? 21.516 -6.781 -10.086 1 87.38 282 ARG B CA 1
ATOM 4547 C C . ARG B 1 282 ? 20.594 -7.855 -9.523 1 87.38 282 ARG B C 1
ATOM 4549 O O . ARG B 1 282 ? 19.672 -7.555 -8.758 1 87.38 282 ARG B O 1
ATOM 4556 N N . VAL B 1 283 ? 20.875 -9.109 -9.883 1 90.12 283 VAL B N 1
ATOM 4557 C CA . VAL B 1 283 ? 20.062 -10.219 -9.398 1 90.12 283 VAL B CA 1
ATOM 4558 C C . VAL B 1 283 ? 20.297 -10.43 -7.906 1 90.12 283 VAL B C 1
ATOM 4560 O O . VAL B 1 283 ? 19.344 -10.617 -7.145 1 90.12 283 VAL B O 1
ATOM 4563 N N . VAL B 1 284 ? 21.547 -10.32 -7.52 1 93.25 284 VAL B N 1
ATOM 4564 C CA . VAL B 1 284 ? 21.906 -10.484 -6.117 1 93.25 284 VAL B CA 1
ATOM 4565 C C . VAL B 1 284 ? 21.172 -9.445 -5.27 1 93.25 284 VAL B C 1
ATOM 4567 O O . VAL B 1 284 ? 20.625 -9.773 -4.219 1 93.25 284 VAL B O 1
ATOM 4570 N N . LYS B 1 285 ? 21.094 -8.258 -5.777 1 88.62 285 LYS B N 1
ATOM 4571 C CA . LYS B 1 285 ? 20.453 -7.172 -5.027 1 88.62 285 LYS B CA 1
ATOM 4572 C C . LYS B 1 285 ? 18.953 -7.395 -4.898 1 88.62 285 LYS B C 1
ATOM 4574 O O . LYS B 1 285 ? 18.391 -7.254 -3.812 1 88.62 285 LYS B O 1
ATOM 4579 N N . ILE B 1 286 ? 18.312 -7.82 -5.938 1 88.19 286 ILE B N 1
ATOM 4580 C CA . ILE B 1 286 ? 16.859 -7.977 -5.941 1 88.19 286 ILE B CA 1
ATOM 4581 C C . ILE B 1 286 ? 16.469 -9.195 -5.105 1 88.19 286 ILE B C 1
ATOM 4583 O O . ILE B 1 286 ? 15.68 -9.078 -4.164 1 88.19 286 ILE B O 1
ATOM 4587 N N . VAL B 1 287 ? 17.078 -10.281 -5.375 1 90.69 287 VAL B N 1
ATOM 4588 C CA . VAL B 1 287 ? 16.703 -11.531 -4.711 1 90.69 287 VAL B CA 1
ATOM 4589 C C . VAL B 1 287 ? 17.156 -11.492 -3.254 1 90.69 287 VAL B C 1
ATOM 4591 O O . VAL B 1 287 ? 16.469 -12.008 -2.369 1 90.69 287 VAL B O 1
ATOM 4594 N N . GLY B 1 288 ? 18.219 -10.805 -3.086 1 91.5 288 GLY B N 1
ATOM 4595 C CA . GLY B 1 288 ? 18.75 -10.688 -1.737 1 91.5 288 GLY B CA 1
ATOM 4596 C C . GLY B 1 288 ? 17.891 -9.82 -0.831 1 91.5 288 GLY B C 1
ATOM 4597 O O . GLY B 1 288 ? 18.016 -9.883 0.395 1 91.5 288 GLY B O 1
ATOM 4598 N N . SER B 1 289 ? 17.031 -9.039 -1.4 1 90.94 289 SER B N 1
ATOM 4599 C CA . SER B 1 289 ? 16.188 -8.156 -0.609 1 90.94 289 SER B CA 1
ATOM 4600 C C . SER B 1 289 ? 14.93 -8.883 -0.128 1 90.94 289 SER B C 1
ATOM 4602 O O . SER B 1 289 ? 14.219 -8.383 0.745 1 90.94 289 SER B O 1
ATOM 4604 N N . TRP B 1 290 ? 14.664 -10.078 -0.674 1 94.81 290 TRP B N 1
ATOM 4605 C CA . TRP B 1 290 ? 13.453 -10.812 -0.325 1 94.81 290 TRP B CA 1
ATOM 4606 C C . TRP B 1 290 ? 13.68 -11.688 0.905 1 94.81 290 TRP B C 1
ATOM 4608 O O . TRP B 1 290 ? 14.812 -12.062 1.202 1 94.81 290 TRP B O 1
ATOM 4618 N N . PRO B 1 291 ? 12.562 -11.992 1.564 1 94.75 291 PRO B N 1
ATOM 4619 C CA . PRO B 1 291 ? 12.695 -12.867 2.73 1 94.75 291 PRO B CA 1
ATOM 4620 C C . PRO B 1 291 ? 13.148 -14.281 2.355 1 94.75 291 PRO B C 1
ATOM 4622 O O . PRO B 1 291 ? 12.703 -14.82 1.341 1 94.75 291 PRO B O 1
ATOM 4625 N N . GLY B 1 292 ? 13.969 -14.812 3.268 1 94.75 292 GLY B N 1
ATOM 4626 C CA . GLY B 1 292 ? 14.367 -16.203 3.094 1 94.75 292 GLY B CA 1
ATOM 4627 C C . GLY B 1 292 ? 13.562 -17.156 3.943 1 94.75 292 GLY B C 1
ATOM 4628 O O . GLY B 1 292 ? 13.68 -18.375 3.789 1 94.75 292 GLY B O 1
ATOM 4629 N N . ARG B 1 293 ? 12.773 -16.547 4.824 1 95.44 293 ARG B N 1
ATOM 4630 C CA . ARG B 1 293 ? 11.969 -17.359 5.723 1 95.44 293 ARG B CA 1
ATOM 4631 C C . ARG B 1 293 ? 10.742 -16.594 6.215 1 95.44 293 ARG B C 1
ATOM 4633 O O . ARG B 1 293 ? 10.852 -15.445 6.629 1 95.44 293 ARG B O 1
ATOM 4640 N N . TRP B 1 294 ? 9.602 -17.281 6.188 1 96.56 294 TRP B N 1
ATOM 4641 C CA . TRP B 1 294 ? 8.367 -16.734 6.719 1 96.56 294 TRP B CA 1
ATOM 4642 C C . TRP B 1 294 ? 7.871 -17.531 7.914 1 96.56 294 TRP B C 1
ATOM 4644 O O . TRP B 1 294 ? 8.055 -18.75 7.965 1 96.56 294 TRP B O 1
ATOM 4654 N N . ASP B 1 295 ? 7.32 -16.828 8.859 1 97.44 295 ASP B N 1
ATOM 4655 C CA . ASP B 1 295 ? 6.387 -17.469 9.781 1 97.44 295 ASP B CA 1
ATOM 4656 C C . ASP B 1 295 ? 5.047 -17.75 9.094 1 97.44 295 ASP B C 1
ATOM 4658 O O . ASP B 1 295 ? 4.332 -16.828 8.719 1 97.44 295 ASP B O 1
ATOM 4662 N N . THR B 1 296 ? 4.691 -19.016 8.93 1 97.5 296 THR B N 1
ATOM 4663 C CA . THR B 1 296 ? 3.5 -19.359 8.164 1 97.5 296 THR B CA 1
ATOM 4664 C C . THR B 1 296 ? 2.447 -20 9.055 1 97.5 296 THR B C 1
ATOM 4666 O O . THR B 1 296 ? 1.58 -20.734 8.578 1 97.5 296 THR B O 1
ATOM 4669 N N . SER B 1 297 ? 2.533 -19.766 10.359 1 97.56 297 SER B N 1
ATOM 4670 C CA . SER B 1 297 ? 1.618 -20.359 11.328 1 97.56 297 SER B CA 1
ATOM 4671 C C . SER B 1 297 ? 0.168 -20.031 10.992 1 97.56 297 SER B C 1
ATOM 4673 O O . SER B 1 297 ? -0.708 -20.891 11.07 1 97.56 297 SER B O 1
ATOM 4675 N N . ARG B 1 298 ? -0.105 -18.828 10.609 1 96.69 298 ARG B N 1
ATOM 4676 C CA . ARG B 1 298 ? -1.462 -18.406 10.266 1 96.69 298 ARG B CA 1
ATOM 4677 C C . ARG B 1 298 ? -1.976 -19.172 9.055 1 96.69 298 ARG B C 1
ATOM 4679 O O . ARG B 1 298 ? -3.102 -19.688 9.055 1 96.69 298 ARG B O 1
ATOM 4686 N N . ALA B 1 299 ? -1.155 -19.25 8.039 1 98.06 299 ALA B N 1
ATOM 4687 C CA . ALA B 1 299 ? -1.529 -19.969 6.824 1 98.06 299 ALA B CA 1
ATOM 4688 C C . ALA B 1 299 ? -1.802 -21.438 7.129 1 98.06 299 ALA B C 1
ATOM 4690 O O . ALA B 1 299 ? -2.777 -22.016 6.637 1 98.06 299 ALA B O 1
ATOM 4691 N N . GLU B 1 300 ? -0.936 -22 7.941 1 98 300 GLU B N 1
ATOM 4692 C CA . GLU B 1 300 ? -1.09 -23.406 8.312 1 98 300 GLU B CA 1
ATOM 4693 C C . GLU B 1 300 ? -2.371 -23.625 9.109 1 98 300 GLU B C 1
ATOM 4695 O O . GLU B 1 300 ? -3.061 -24.641 8.922 1 98 300 GLU B O 1
ATOM 4700 N N . ALA B 1 301 ? -2.73 -22.703 9.969 1 97.38 301 ALA B N 1
ATOM 4701 C CA . ALA B 1 301 ? -3.969 -22.797 10.742 1 97.38 301 ALA B CA 1
ATOM 4702 C C . ALA B 1 301 ? -5.188 -22.703 9.828 1 97.38 301 ALA B C 1
ATOM 4704 O O . ALA B 1 301 ? -6.258 -23.234 10.156 1 97.38 301 ALA B O 1
ATOM 4705 N N . LEU B 1 302 ? -5.039 -22.125 8.664 1 96.94 302 LEU B N 1
ATOM 4706 C CA . LEU B 1 302 ? -6.113 -21.969 7.688 1 96.94 302 LEU B CA 1
ATOM 4707 C C . LEU B 1 302 ? -6.152 -23.172 6.742 1 96.94 302 LEU B C 1
ATOM 4709 O O . LEU B 1 302 ? -6.965 -23.203 5.816 1 96.94 302 LEU B O 1
ATOM 4713 N N . GLY B 1 303 ? -5.191 -24.109 6.898 1 97.06 303 GLY B N 1
ATOM 4714 C CA . GLY B 1 303 ? -5.215 -25.344 6.137 1 97.06 303 GLY B CA 1
ATOM 4715 C C . GLY B 1 303 ? -4.312 -25.312 4.914 1 97.06 303 GLY B C 1
ATOM 4716 O O . GLY B 1 303 ? -4.375 -26.203 4.066 1 97.06 303 GLY B O 1
ATOM 4717 N N . LEU B 1 304 ? -3.504 -24.297 4.797 1 98.19 304 LEU B N 1
ATOM 4718 C CA . LEU B 1 304 ? -2.568 -24.203 3.68 1 98.19 304 LEU B CA 1
ATOM 4719 C C . LEU B 1 304 ? -1.255 -24.906 4.016 1 98.19 304 LEU B C 1
ATOM 4721 O O . LEU B 1 304 ? -0.839 -24.922 5.176 1 98.19 304 LEU B O 1
ATOM 4725 N N . ALA B 1 305 ? -0.586 -25.438 2.951 1 97.88 305 ALA B N 1
ATOM 4726 C CA . ALA B 1 305 ? 0.625 -26.203 3.191 1 97.88 305 ALA B CA 1
ATOM 4727 C C . ALA B 1 305 ? 1.652 -25.984 2.088 1 97.88 305 ALA B C 1
ATOM 4729 O O . ALA B 1 305 ? 1.293 -25.641 0.957 1 97.88 305 ALA B O 1
ATOM 4730 N N . GLY B 1 306 ? 2.883 -26.141 2.482 1 97.69 306 GLY B N 1
ATOM 4731 C CA . GLY B 1 306 ? 3.979 -26.109 1.526 1 97.69 306 GLY B CA 1
ATOM 4732 C C . GLY B 1 306 ? 4.535 -27.5 1.228 1 97.69 306 GLY B C 1
ATOM 4733 O O . GLY B 1 306 ? 3.881 -28.5 1.493 1 97.69 306 GLY B O 1
ATOM 4734 N N . ASP B 1 307 ? 5.637 -27.516 0.592 1 98.31 307 ASP B N 1
ATOM 4735 C CA . ASP B 1 307 ? 6.285 -28.766 0.225 1 98.31 307 ASP B CA 1
ATOM 4736 C C . ASP B 1 307 ? 7.098 -29.328 1.39 1 98.31 307 ASP B C 1
ATOM 4738 O O . ASP B 1 307 ? 7.477 -28.594 2.301 1 98.31 307 ASP B O 1
ATOM 4742 N N . ALA B 1 308 ? 7.336 -30.594 1.297 1 97.5 308 ALA B N 1
ATOM 4743 C CA . ALA B 1 308 ? 8.094 -31.266 2.359 1 97.5 308 ALA B CA 1
ATOM 4744 C C . ALA B 1 308 ? 9.594 -31.031 2.186 1 97.5 308 ALA B C 1
ATOM 4746 O O . ALA B 1 308 ? 10.312 -30.859 3.168 1 97.5 308 ALA B O 1
ATOM 4747 N N . SER B 1 309 ? 10.078 -31.141 0.994 1 98.38 309 SER B N 1
ATOM 4748 C CA . SER B 1 309 ? 11.492 -30.938 0.689 1 98.38 309 SER B CA 1
ATOM 4749 C C . SER B 1 309 ? 11.688 -30.5 -0.757 1 98.38 309 SER B C 1
ATOM 4751 O O . SER B 1 309 ? 10.797 -30.656 -1.589 1 98.38 309 SER B O 1
ATOM 4753 N N . PHE B 1 310 ? 12.883 -29.953 -0.968 1 98.69 310 PHE B N 1
ATOM 4754 C CA . PHE B 1 310 ? 13.141 -29.547 -2.342 1 98.69 310 PHE B CA 1
ATOM 4755 C C . PHE B 1 310 ? 13.383 -30.75 -3.232 1 98.69 310 PHE B C 1
ATOM 4757 O O . PHE B 1 310 ? 13.117 -30.719 -4.434 1 98.69 310 PHE B O 1
ATOM 4764 N N . VAL B 1 311 ? 13.844 -31.844 -2.695 1 98.75 311 VAL B N 1
ATOM 4765 C CA . VAL B 1 311 ? 13.953 -33.094 -3.424 1 98.75 311 VAL B CA 1
ATOM 4766 C C . VAL B 1 311 ? 12.578 -33.5 -3.947 1 98.75 311 VAL B C 1
ATOM 4768 O O . VAL B 1 311 ? 12.438 -33.875 -5.113 1 98.75 311 VAL B O 1
ATOM 4771 N N . ASP B 1 312 ? 11.586 -33.406 -3.078 1 98.25 312 ASP B N 1
ATOM 4772 C CA . ASP B 1 312 ? 10.227 -33.719 -3.48 1 98.25 312 ASP B CA 1
ATOM 4773 C C . ASP B 1 312 ? 9.742 -32.812 -4.602 1 98.25 312 ASP B C 1
ATOM 4775 O O . ASP B 1 312 ? 8.984 -33.219 -5.477 1 98.25 312 ASP B O 1
ATOM 4779 N N . VAL B 1 313 ? 10.125 -31.578 -4.551 1 98.5 313 VAL B N 1
ATOM 4780 C CA . VAL B 1 313 ? 9.75 -30.609 -5.57 1 98.5 313 VAL B CA 1
ATOM 4781 C C . VAL B 1 313 ? 10.336 -31.031 -6.922 1 98.5 313 VAL B C 1
ATOM 4783 O O . VAL B 1 313 ? 9.633 -31.031 -7.934 1 98.5 313 VAL B O 1
ATOM 4786 N N . ILE B 1 314 ? 11.641 -31.391 -6.949 1 98.56 314 ILE B N 1
ATOM 4787 C CA . ILE B 1 314 ? 12.305 -31.797 -8.188 1 98.56 314 ILE B CA 1
ATOM 4788 C C . ILE B 1 314 ? 11.664 -33.062 -8.727 1 98.56 314 ILE B C 1
ATOM 4790 O O . ILE B 1 314 ? 11.398 -33.188 -9.922 1 98.56 314 ILE B O 1
ATOM 4794 N N . ARG B 1 315 ? 11.352 -34.031 -7.863 1 98 315 ARG B N 1
ATOM 4795 C CA . ARG B 1 315 ? 10.711 -35.25 -8.289 1 98 315 ARG B CA 1
ATOM 4796 C C . ARG B 1 315 ? 9.328 -35 -8.867 1 98 315 ARG B C 1
ATOM 4798 O O . ARG B 1 315 ? 8.938 -35.594 -9.867 1 98 315 ARG B O 1
ATOM 4805 N N . GLY B 1 316 ? 8.594 -34.125 -8.18 1 96.69 316 GLY B N 1
ATOM 4806 C CA . GLY B 1 316 ? 7.301 -33.719 -8.719 1 96.69 316 GLY B CA 1
ATOM 4807 C C . GLY B 1 316 ? 7.391 -33.094 -10.094 1 96.69 316 GLY B C 1
ATOM 4808 O O . GLY B 1 316 ? 6.559 -33.344 -10.961 1 96.69 316 GLY B O 1
ATOM 4809 N N . TYR B 1 317 ? 8.391 -32.281 -10.266 1 97.44 317 TYR B N 1
ATOM 4810 C CA . TYR B 1 317 ? 8.641 -31.641 -11.562 1 97.44 317 TYR B CA 1
ATOM 4811 C C . TYR B 1 317 ? 8.891 -32.688 -12.633 1 97.44 317 TYR B C 1
ATOM 4813 O O . TYR B 1 317 ? 8.312 -32.625 -13.727 1 97.44 317 TYR B O 1
ATOM 4821 N N . LEU B 1 318 ? 9.703 -33.688 -12.336 1 97 318 LEU B N 1
ATOM 4822 C CA . LEU B 1 318 ? 10.039 -34.75 -13.273 1 97 318 LEU B CA 1
ATOM 4823 C C . LEU B 1 318 ? 8.797 -35.562 -13.609 1 97 318 LEU B C 1
ATOM 4825 O O . LEU B 1 318 ? 8.609 -35.969 -14.766 1 97 318 LEU B O 1
ATOM 4829 N N . GLU B 1 319 ? 7.973 -35.812 -12.625 1 96.06 319 GLU B N 1
ATOM 4830 C CA . GLU B 1 319 ? 6.734 -36.531 -12.844 1 96.06 319 GLU B CA 1
ATOM 4831 C C . GLU B 1 319 ? 5.797 -35.781 -13.781 1 96.06 319 GLU B C 1
ATOM 4833 O O . GLU B 1 319 ? 5.168 -36.375 -14.656 1 96.06 319 GLU B O 1
ATOM 4838 N N . ASP B 1 320 ? 5.691 -34.5 -13.609 1 93.56 320 ASP B N 1
ATOM 4839 C CA . ASP B 1 320 ? 4.785 -33.656 -14.391 1 93.56 320 ASP B CA 1
ATOM 4840 C C . ASP B 1 320 ? 5.266 -33.531 -15.836 1 93.56 320 ASP B C 1
ATOM 4842 O O . ASP B 1 320 ? 4.453 -33.375 -16.75 1 93.56 320 ASP B O 1
ATOM 4846 N N . GLU B 1 321 ? 6.559 -33.5 -16.062 1 88.31 321 GLU B N 1
ATOM 4847 C CA . GLU B 1 321 ? 7.109 -33.312 -17.406 1 88.31 321 GLU B CA 1
ATOM 4848 C C . GLU B 1 321 ? 7.082 -34.625 -18.188 1 88.31 321 GLU B C 1
ATOM 4850 O O . GLU B 1 321 ? 7.168 -34.625 -19.422 1 88.31 321 GLU B O 1
ATOM 4855 N N . ARG B 1 322 ? 7.043 -35.781 -17.531 1 75.62 322 ARG B N 1
ATOM 4856 C CA . ARG B 1 322 ? 6.902 -37.062 -18.188 1 75.62 322 ARG B CA 1
ATOM 4857 C C . ARG B 1 322 ? 5.465 -37.281 -18.656 1 75.62 322 ARG B C 1
ATOM 4859 O O . ARG B 1 322 ? 5.211 -38.125 -19.531 1 75.62 322 ARG B O 1
ATOM 4866 N N . ARG B 1 323 ? 4.508 -36.594 -18.156 1 70.31 323 ARG B N 1
ATOM 4867 C CA . ARG B 1 323 ? 3.104 -36.719 -18.531 1 70.31 323 ARG B CA 1
ATOM 4868 C C . ARG B 1 323 ? 2.762 -35.781 -19.688 1 70.31 323 ARG B C 1
ATOM 4870 O O . ARG B 1 323 ? 3.291 -34.688 -19.781 1 70.31 323 ARG B O 1
#

Solvent-accessible surface area (backbone atoms only — not comparable to full-atom values): 32805 Å² total; per-residue (Å²): 67,26,35,36,28,35,24,16,49,38,76,67,31,43,52,41,49,53,52,45,62,73,64,37,49,47,52,39,98,87,68,46,76,37,50,57,63,32,40,37,24,32,14,80,48,80,29,85,51,83,91,40,90,41,46,44,62,38,68,40,52,65,66,36,66,68,50,46,55,72,69,52,56,95,54,38,49,35,33,40,46,60,53,64,54,48,46,38,48,9,56,75,36,54,67,60,22,45,42,41,34,31,51,15,48,51,47,52,52,49,51,41,36,73,69,66,74,36,30,37,34,34,34,66,41,40,47,43,24,30,23,70,93,64,63,80,65,36,47,83,58,44,35,70,38,39,79,44,53,31,13,36,28,39,46,39,41,50,44,50,41,39,48,37,27,75,72,60,30,30,46,47,35,32,40,25,35,45,52,68,32,58,54,80,83,73,80,64,60,36,70,63,34,44,69,16,34,60,50,50,27,21,76,71,74,33,73,19,59,37,37,53,62,52,76,46,48,38,30,30,24,29,61,68,40,50,43,51,39,55,54,51,56,60,51,50,59,66,76,80,46,55,85,56,36,67,35,50,53,45,44,39,68,41,30,47,46,54,52,48,51,32,44,27,72,78,65,30,65,76,33,51,69,29,50,41,82,51,75,35,71,70,41,38,54,55,56,64,34,30,60,35,35,68,55,30,65,68,32,44,76,74,71,43,58,45,59,91,44,69,48,57,36,54,52,51,41,55,56,58,68,74,98,68,26,36,36,26,35,25,16,50,38,76,68,31,44,53,41,48,54,53,46,62,72,65,38,48,46,52,40,99,86,70,45,76,34,50,55,62,31,39,37,24,32,14,79,47,82,30,84,50,83,91,40,92,41,44,45,60,37,67,42,52,66,67,36,67,68,51,46,55,72,70,50,55,94,55,38,48,36,33,40,45,60,54,65,53,48,45,38,47,8,58,74,36,52,67,61,21,45,44,42,35,31,50,15,50,50,46,52,51,49,52,40,36,72,69,65,72,36,30,37,35,36,35,65,42,40,48,43,23,30,23,68,94,66,62,79,65,36,45,83,56,45,36,70,38,38,80,43,53,33,15,37,28,39,45,40,41,50,45,50,40,41,47,37,26,74,72,59,30,29,47,45,35,32,39,25,36,46,53,66,32,56,54,78,84,74,80,65,60,37,68,64,35,44,67,16,33,60,51,50,27,20,77,71,76,33,70,20,59,38,37,52,61,50,77,45,45,39,30,30,25,28,60,69,40,50,45,50,39,53,56,52,58,62,51,50,59,66,76,79,45,56,85,57,36,66,35,51,53,46,43,39,68,41,28,48,48,52,52,49,51,32,44,27,73,76,64,30,65,74,32,49,69,29,50,41,82,52,76,34,71,68,42,37,55,55,56,64,34,30,62,34,34,69,53,30,65,68,32,42,76,73,70,42,57,46,58,91,45,68,47,56,35,54,52,51,42,54,56,57,70,74,98

InterPro domains:
  IPR001509 NAD-dependent epimerase/dehydratase [PF01370] (3-209)
  IPR036291 NAD(P)-binding domain superfamily [SSF51735] (1-321)
  IPR050005 D-erythronate dehydrogenase [NF043036] (1-321)

Radius of gyration: 26.49 Å; Cα contacts (8 Å, |Δi|>4): 1415; chains: 2; bounding box: 52×78×62 Å

Sequence (646 aa):
MKVLITGGAGFLGQRLAKQLLARGELTGPNGAPRRIDELVLLDVVQAHDFDDARVTARVGDIADRAVLEAAIDARTHAVFHLAAIVSGQAEADFDLGMRINLDASRLLLDVCRARGHRPRVVFTSSVAVYGGALPELVRDDTALEPQSSYGAQKAIAELLLSDYTRRGFVDGRVLRLPTISVRPGRPNAAASSFASGIVREPLNGEQAVCPVPGGTRLWLLSPRRAIDALIAGCELDGAALGNRRAINLPGLSVTVDDMIDALREVAGIEAVKLIRRAEDERVVKIVGSWPGRWDTSRAEALGLAGDASFVDVIRGYLEDERRMKVLITGGAGFLGQRLAKQLLARGELTGPNGAPRRIDELVLLDVVQAHDFDDARVTARVGDIADRAVLEAAIDARTHAVFHLAAIVSGQAEADFDLGMRINLDASRLLLDVCRARGHRPRVVFTSSVAVYGGALPELVRDDTALEPQSSYGAQKAIAELLLSDYTRRGFVDGRVLRLPTISVRPGRPNAAASSFASGIVREPLNGEQAVCPVPGGTRLWLLSPRRAIDALIAGCELDGAALGNRRAINLPGLSVTVDDMIDALREVAGIEAVKLIRRAEDERVVKIVGSWPGRWDTSRAEALGLAGDASFVDVIRGYLEDERR

pLDDT: mean 96.44, std 3.8, range [70.25, 98.94]

Organism: Burkholderia pseudomallei (strain K96243) (NCBI:txid272560)